Protein AF-0000000080312735 (afdb_homodimer)

Organism: NCBI:txid927083

Radius of gyration: 26.36 Å; Cα contacts (8 Å, |Δi|>4): 1259; chains: 2; bounding box: 65×80×81 Å

Nearest PDB structures (foldseek):
  8fft-assembly2_C  TM=6.339E-01  e=2.303E-09  Dolichospermum flos-aquae
  7qug-assembly1_A  TM=6.207E-01  e=2.789E-09  Fusobacterium nucleatum
  2z61-assembly1_A-2  TM=5.771E-01  e=1.776E-08  unclassified
  6f77-assembly2_C  TM=6.336E-01  e=1.660E-07  Sinorhizobium meliloti 1021
  8wkj-assembly1_A-2  TM=5.836E-01  e=1.461E-07  Legionella pneumophila

pLDDT: mean 88.86, std 16.24, range [24.64, 98.88]

Structure (mmCIF, N/CA/C/O backbone):
data_AF-0000000080312735-model_v1
#
loop_
_entity.id
_entity.type
_entity.pdbx_description
1 polymer 'Aminotransferase class I/classII large domain-containing protein'
#
loop_
_atom_site.group_PDB
_atom_site.id
_atom_site.type_symbol
_atom_site.label_atom_id
_atom_site.label_alt_id
_atom_site.label_comp_id
_atom_site.label_asym_id
_atom_site.label_entity_id
_atom_site.label_seq_id
_atom_site.pdbx_PDB_ins_code
_atom_site.Cartn_x
_atom_site.Cartn_y
_atom_site.Cartn_z
_atom_site.occupancy
_atom_site.B_iso_or_equiv
_atom_site.auth_seq_id
_atom_site.auth_comp_id
_atom_site.auth_asym_id
_atom_site.auth_atom_id
_atom_site.pdbx_PDB_model_num
ATOM 1 N N . MET A 1 1 ? -3.5 -41.438 -41.344 1 25.23 1 MET A N 1
ATOM 2 C CA . MET A 1 1 ? -4.402 -40.312 -41.281 1 25.23 1 MET A CA 1
ATOM 3 C C . MET A 1 1 ? -4.844 -40.031 -39.875 1 25.23 1 MET A C 1
ATOM 5 O O . MET A 1 1 ? -5.594 -40.781 -39.281 1 25.23 1 MET A O 1
ATOM 9 N N . LEU A 1 2 ? -4.039 -39.5 -38.969 1 28.78 2 LEU A N 1
ATOM 10 C CA . LEU A 1 2 ? -4.172 -39.406 -37.531 1 28.78 2 LEU A CA 1
ATOM 11 C C . LEU A 1 2 ? -5.43 -38.625 -37.156 1 28.78 2 LEU A C 1
ATOM 13 O O . LEU A 1 2 ? -5.691 -37.562 -37.719 1 28.78 2 LEU A O 1
ATOM 17 N N . ARG A 1 3 ? -6.566 -39.312 -36.781 1 32.31 3 ARG A N 1
ATOM 18 C CA . ARG A 1 3 ? -7.832 -38.719 -36.344 1 32.31 3 ARG A CA 1
ATOM 19 C C . ARG A 1 3 ? -7.602 -37.469 -35.5 1 32.31 3 ARG A C 1
ATOM 21 O O . ARG A 1 3 ? -6.941 -37.531 -34.469 1 32.31 3 ARG A O 1
ATOM 28 N N . SER A 1 4 ? -7.492 -36.344 -36.094 1 34.25 4 SER A N 1
ATOM 29 C CA . SER A 1 4 ? -7.613 -35.062 -35.375 1 34.25 4 SER A CA 1
ATOM 30 C C . SER A 1 4 ? -8.75 -35.125 -34.375 1 34.25 4 SER A C 1
ATOM 32 O O . SER A 1 4 ? -9.914 -35.25 -34.75 1 34.25 4 SER A O 1
ATOM 34 N N . ALA A 1 5 ? -8.68 -35.875 -33.344 1 37.25 5 ALA A N 1
ATOM 35 C CA . ALA A 1 5 ? -9.688 -36.031 -32.312 1 37.25 5 ALA A CA 1
ATOM 36 C C . ALA A 1 5 ? -10.422 -34.719 -32.062 1 37.25 5 ALA A C 1
ATOM 38 O O . ALA A 1 5 ? -9.797 -33.688 -31.875 1 37.25 5 ALA A O 1
ATOM 39 N N . PHE A 1 6 ? -11.617 -34.469 -32.531 1 38.34 6 PHE A N 1
ATOM 40 C CA . PHE A 1 6 ? -12.602 -33.406 -32.344 1 38.34 6 PHE A CA 1
ATOM 41 C C . PHE A 1 6 ? -12.648 -32.969 -30.891 1 38.34 6 PHE A C 1
ATOM 43 O O . PHE A 1 6 ? -13.086 -33.719 -30.016 1 38.34 6 PHE A O 1
ATOM 50 N N . ARG A 1 7 ? -11.656 -32.188 -30.422 1 50.16 7 ARG A N 1
ATOM 51 C CA . ARG A 1 7 ? -11.836 -31.594 -29.094 1 50.16 7 ARG A CA 1
ATOM 52 C C . ARG A 1 7 ? -13.188 -30.906 -28.984 1 50.16 7 ARG A C 1
ATOM 54 O O . ARG A 1 7 ? -13.672 -30.312 -29.953 1 50.16 7 ARG A O 1
ATOM 61 N N . PRO A 1 8 ? -14.086 -31.312 -28.156 1 51.25 8 PRO A N 1
ATOM 62 C CA . PRO A 1 8 ? -15.406 -30.703 -28.016 1 51.25 8 PRO A CA 1
ATOM 63 C C . PRO A 1 8 ? -15.375 -29.172 -28.109 1 51.25 8 PRO A C 1
ATOM 65 O O . PRO A 1 8 ? -14.367 -28.562 -27.781 1 51.25 8 PRO A O 1
ATOM 68 N N . THR A 1 9 ? -16.188 -28.531 -29.047 1 58.59 9 THR A N 1
ATOM 69 C CA . THR A 1 9 ? -16.422 -27.109 -29.234 1 58.59 9 THR A CA 1
ATOM 70 C C . THR A 1 9 ? -16.875 -26.453 -27.922 1 58.59 9 THR A C 1
ATOM 72 O O . THR A 1 9 ? -18.078 -26.266 -27.703 1 58.59 9 THR A O 1
ATOM 75 N N . ALA A 1 10 ? -16.172 -26.75 -26.812 1 67.75 10 ALA A N 1
ATOM 76 C CA . ALA A 1 10 ? -16.516 -26.125 -25.531 1 67.75 10 ALA A CA 1
ATOM 77 C C . ALA A 1 10 ? -16.453 -24.609 -25.625 1 67.75 10 ALA A C 1
ATOM 79 O O . ALA A 1 10 ? -15.711 -24.062 -26.453 1 67.75 10 ALA A O 1
ATOM 80 N N . ASP A 1 11 ? -17.391 -23.922 -25.094 1 79.88 11 ASP A N 1
ATOM 81 C CA . ASP A 1 11 ? -17.422 -22.484 -24.922 1 79.88 11 ASP A CA 1
ATOM 82 C C . ASP A 1 11 ? -16.203 -21.984 -24.141 1 79.88 11 ASP A C 1
ATOM 84 O O . ASP A 1 11 ? -16.078 -22.25 -22.953 1 79.88 11 ASP A O 1
ATOM 88 N N . LEU A 1 12 ? -15.281 -21.406 -24.906 1 87.31 12 LEU A N 1
ATOM 89 C CA . LEU A 1 12 ? -14.031 -20.953 -24.312 1 87.31 12 LEU A CA 1
ATOM 90 C C . LEU A 1 12 ? -14.148 -19.516 -23.812 1 87.31 12 LEU A C 1
ATOM 92 O O . LEU A 1 12 ? -13.164 -18.938 -23.344 1 87.31 12 LEU A O 1
ATOM 96 N N . SER A 1 13 ? -15.336 -18.922 -23.859 1 82 13 SER A N 1
ATOM 97 C CA . SER A 1 13 ? -15.516 -17.484 -23.625 1 82 13 SER A CA 1
ATOM 98 C C . SER A 1 13 ? -15.219 -17.109 -22.188 1 82 13 SER A C 1
ATOM 100 O O . SER A 1 13 ? -14.977 -15.945 -21.875 1 82 13 SER A O 1
ATOM 102 N N . ARG A 1 14 ? -15.141 -18.125 -21.359 1 86.31 14 ARG A N 1
ATOM 103 C CA . ARG A 1 14 ? -14.945 -17.844 -19.938 1 86.31 14 ARG A CA 1
ATOM 104 C C . ARG A 1 14 ? -13.492 -18.062 -19.531 1 86.31 14 ARG A C 1
ATOM 106 O O . ARG A 1 14 ? -13.117 -17.844 -18.391 1 86.31 14 ARG A O 1
ATOM 113 N N . ALA A 1 15 ? -12.758 -18.5 -20.484 1 87.75 15 ALA A N 1
ATOM 114 C CA . ALA A 1 15 ? -11.328 -18.656 -20.219 1 87.75 15 ALA A CA 1
ATOM 115 C C . ALA A 1 15 ? -10.609 -17.312 -20.281 1 87.75 15 ALA A C 1
ATOM 117 O O . ALA A 1 15 ? -11.023 -16.422 -21.031 1 87.75 15 ALA A O 1
ATOM 118 N N . GLY A 1 16 ? -9.578 -17.188 -19.438 1 86.94 16 GLY A N 1
ATOM 119 C CA . GLY A 1 16 ? -8.859 -15.914 -19.438 1 86.94 16 GLY A CA 1
ATOM 120 C C . GLY A 1 16 ? -7.352 -16.094 -19.375 1 86.94 16 GLY A C 1
ATOM 121 O O . GLY A 1 16 ? -6.855 -17.141 -18.969 1 86.94 16 GLY A O 1
ATOM 122 N N . ARG A 1 17 ? -6.676 -15.078 -19.734 1 81.62 17 ARG A N 1
ATOM 123 C CA . ARG A 1 17 ? -5.219 -15.023 -19.672 1 81.62 17 ARG A CA 1
ATOM 124 C C . ARG A 1 17 ? -4.742 -14.797 -18.234 1 81.62 17 ARG A C 1
ATOM 126 O O . ARG A 1 17 ? -3.697 -15.32 -17.844 1 81.62 17 ARG A O 1
ATOM 133 N N . GLY A 1 18 ? -5.551 -14.102 -17.578 1 81.75 18 GLY A N 1
ATOM 134 C CA . GLY A 1 18 ? -5.137 -13.625 -16.266 1 81.75 18 GLY A CA 1
ATOM 135 C C . GLY A 1 18 ? -5.207 -14.703 -15.195 1 81.75 18 GLY A C 1
ATOM 136 O O . GLY A 1 18 ? -5.008 -15.883 -15.477 1 81.75 18 GLY A O 1
ATOM 137 N N . THR A 1 19 ? -5.113 -14.25 -13.984 1 84 19 THR A N 1
ATOM 138 C CA . THR A 1 19 ? -5.094 -15.109 -12.805 1 84 19 THR A CA 1
ATOM 139 C C . THR A 1 19 ? -6.199 -14.719 -11.828 1 84 19 THR A C 1
ATOM 141 O O . THR A 1 19 ? -5.984 -14.695 -10.617 1 84 19 THR A O 1
ATOM 144 N N . GLY A 1 20 ? -7.285 -14.43 -12.414 1 88.31 20 GLY A N 1
ATOM 145 C CA . GLY A 1 20 ? -8.406 -14.055 -11.562 1 88.31 20 GLY A CA 1
ATOM 146 C C . GLY A 1 20 ? -8.797 -15.141 -10.586 1 88.31 20 GLY A C 1
ATOM 147 O O . GLY A 1 20 ? -8.758 -16.328 -10.914 1 88.31 20 GLY A O 1
ATOM 148 N N . PRO A 1 21 ? -9.219 -14.781 -9.461 1 92.94 21 PRO A N 1
ATOM 149 C CA . PRO A 1 21 ? -9.562 -15.766 -8.43 1 92.94 21 PRO A CA 1
ATOM 150 C C . PRO A 1 21 ? -10.938 -16.406 -8.664 1 92.94 21 PRO A C 1
ATOM 152 O O . PRO A 1 21 ? -11.742 -15.867 -9.43 1 92.94 21 PRO A O 1
ATOM 155 N N . ILE A 1 22 ? -11.094 -17.547 -8.062 1 94.62 22 ILE A N 1
ATOM 156 C CA . ILE A 1 22 ? -12.43 -18.141 -7.949 1 94.62 22 ILE A CA 1
ATOM 157 C C . ILE A 1 22 ? -13.234 -17.375 -6.898 1 94.62 22 ILE A C 1
ATOM 159 O O . ILE A 1 22 ? -12.789 -17.219 -5.762 1 94.62 22 ILE A O 1
ATOM 163 N N . VAL A 1 23 ? -14.352 -16.953 -7.25 1 92.56 23 VAL A N 1
ATOM 164 C CA . VAL A 1 23 ? -15.219 -16.266 -6.301 1 92.56 23 VAL A CA 1
ATOM 165 C C . VAL A 1 23 ? -16.141 -17.281 -5.617 1 92.56 23 VAL A C 1
ATOM 167 O O . VAL A 1 23 ? -17.078 -17.781 -6.23 1 92.56 23 VAL A O 1
ATOM 170 N N . ASP A 1 24 ? -15.891 -17.562 -4.402 1 94.56 24 ASP A N 1
ATOM 171 C CA . ASP A 1 24 ? -16.672 -18.5 -3.609 1 94.56 24 ASP A CA 1
ATOM 172 C C . ASP A 1 24 ? -17.75 -17.781 -2.809 1 94.56 24 ASP A C 1
ATOM 174 O O . ASP A 1 24 ? -17.469 -16.797 -2.105 1 94.56 24 ASP A O 1
ATOM 178 N N . ARG A 1 25 ? -18.938 -18.281 -2.816 1 91.81 25 ARG A N 1
ATOM 179 C CA . ARG A 1 25 ? -20.062 -17.641 -2.18 1 91.81 25 ARG A CA 1
ATOM 180 C C . ARG A 1 25 ? -19.906 -17.594 -0.666 1 91.81 25 ARG A C 1
ATOM 182 O O . ARG A 1 25 ? -20.344 -16.641 -0.014 1 91.81 25 ARG A O 1
ATOM 189 N N . ARG A 1 26 ? -19.391 -18.625 -0.058 1 94.75 26 ARG A N 1
ATOM 190 C CA . ARG A 1 26 ? -19.203 -18.672 1.388 1 94.75 26 ARG A CA 1
ATOM 191 C C . ARG A 1 26 ? -18.234 -17.578 1.845 1 94.75 26 ARG A C 1
ATOM 193 O O . ARG A 1 26 ? -18.453 -16.922 2.857 1 94.75 26 ARG A O 1
ATOM 200 N N . ILE A 1 27 ? -17.141 -17.375 1.084 1 95.56 27 ILE A N 1
ATOM 201 C CA . ILE A 1 27 ? -16.156 -16.344 1.387 1 95.56 27 ILE A CA 1
ATOM 202 C C . ILE A 1 27 ? -16.766 -14.953 1.172 1 95.56 27 ILE A C 1
ATOM 204 O O . ILE A 1 27 ? -16.609 -14.062 2.008 1 95.56 27 ILE A O 1
ATOM 208 N N . ALA A 1 28 ? -17.469 -14.812 0.053 1 91.62 28 ALA A N 1
ATOM 209 C CA . ALA A 1 28 ? -18.109 -13.539 -0.235 1 91.62 28 ALA A CA 1
ATOM 210 C C . ALA A 1 28 ? -19.078 -13.141 0.884 1 91.62 28 ALA A C 1
ATOM 212 O O . ALA A 1 28 ? -19.125 -11.977 1.281 1 91.62 28 ALA A O 1
ATOM 213 N N . ARG A 1 29 ? -19.797 -14.109 1.353 1 92.56 29 ARG A N 1
ATOM 214 C CA . ARG A 1 29 ? -20.75 -13.859 2.439 1 92.56 29 ARG A CA 1
ATOM 215 C C . ARG A 1 29 ? -20.016 -13.469 3.719 1 92.56 29 ARG A C 1
ATOM 217 O O . ARG A 1 29 ? -20.5 -12.633 4.488 1 92.56 29 ARG A O 1
ATOM 224 N N . ALA A 1 30 ? -18.938 -14.109 3.938 1 95 30 ALA A N 1
ATOM 225 C CA . ALA A 1 30 ? -18.141 -13.789 5.121 1 95 30 ALA A CA 1
ATOM 226 C C . ALA A 1 30 ? -17.625 -12.352 5.07 1 95 30 ALA A C 1
ATOM 228 O O . ALA A 1 30 ? -17.672 -11.641 6.074 1 95 30 ALA A O 1
ATOM 229 N N . VAL A 1 31 ? -17.172 -11.898 3.934 1 93.38 31 VAL A N 1
ATOM 230 C CA . VAL A 1 31 ? -16.688 -10.531 3.768 1 93.38 31 VAL A CA 1
ATOM 231 C C . VAL A 1 31 ? -17.844 -9.555 3.941 1 93.38 31 VAL A C 1
ATOM 233 O O . VAL A 1 31 ? -17.719 -8.547 4.645 1 93.38 31 VAL A O 1
ATOM 236 N N . ASP A 1 32 ? -18.938 -9.898 3.391 1 90.12 32 ASP A N 1
ATOM 237 C CA . ASP A 1 32 ? -20.109 -9.039 3.414 1 90.12 32 ASP A CA 1
ATOM 238 C C . ASP A 1 32 ? -20.641 -8.875 4.836 1 90.12 32 ASP A C 1
ATOM 240 O O . ASP A 1 32 ? -21.328 -7.891 5.145 1 90.12 32 ASP A O 1
ATOM 244 N N . SER A 1 33 ? -20.375 -9.797 5.609 1 91.06 33 SER A N 1
ATOM 245 C CA . SER A 1 33 ? -20.906 -9.789 6.965 1 91.06 33 SER A CA 1
ATOM 246 C C . SER A 1 33 ? -20.109 -8.844 7.867 1 91.06 33 SER A C 1
ATOM 248 O O . SER A 1 33 ? -20.562 -8.508 8.961 1 91.06 33 SER A O 1
ATOM 250 N N . ILE A 1 34 ? -19.016 -8.375 7.406 1 92.06 34 ILE A N 1
ATOM 251 C CA . ILE A 1 34 ? -18.234 -7.43 8.188 1 92.06 34 ILE A CA 1
ATOM 252 C C . ILE A 1 34 ? -18.828 -6.031 8.07 1 92.06 34 ILE A C 1
ATOM 254 O O . ILE A 1 34 ? -18.844 -5.449 6.984 1 92.06 34 ILE A O 1
ATOM 258 N N . SER A 1 35 ? -19.297 -5.492 9.172 1 89.12 35 SER A N 1
ATOM 259 C CA . SER A 1 35 ? -19.781 -4.117 9.125 1 89.12 35 SER A CA 1
ATOM 260 C C . SER A 1 35 ? -18.641 -3.119 9.117 1 89.12 35 SER A C 1
ATOM 262 O O . SER A 1 35 ? -17.562 -3.398 9.648 1 89.12 35 SER A O 1
ATOM 264 N N . MET A 1 36 ? -18.938 -2.002 8.562 1 87.81 36 MET A N 1
ATOM 265 C CA . MET A 1 36 ? -17.938 -0.945 8.547 1 87.81 36 MET A CA 1
ATOM 266 C C . MET A 1 36 ? -17.578 -0.514 9.969 1 87.81 36 MET A C 1
ATOM 268 O O . MET A 1 36 ? -16.406 -0.261 10.273 1 87.81 36 MET A O 1
ATOM 272 N N . LYS A 1 37 ? -18.547 -0.51 10.727 1 84.19 37 LYS A N 1
ATOM 273 C CA . LYS A 1 37 ? -18.312 -0.153 12.125 1 84.19 37 LYS A CA 1
ATOM 274 C C . LYS A 1 37 ? -17.328 -1.107 12.789 1 84.19 37 LYS A C 1
ATOM 276 O O . LYS A 1 37 ? -16.359 -0.671 13.422 1 84.19 37 LYS A O 1
ATOM 281 N N . ARG A 1 38 ? -17.594 -2.326 12.602 1 87.5 38 ARG A N 1
ATOM 282 C CA . ARG A 1 38 ? -16.703 -3.334 13.172 1 87.5 38 ARG A CA 1
ATOM 283 C C . ARG A 1 38 ? -15.312 -3.242 12.562 1 87.5 38 ARG A C 1
ATOM 285 O O . ARG A 1 38 ? -14.305 -3.391 13.266 1 87.5 38 ARG A O 1
ATOM 292 N N . LEU A 1 39 ? -15.328 -3.006 11.328 1 88.88 39 LEU A N 1
ATOM 293 C CA . LEU A 1 39 ? -14.062 -2.879 10.617 1 88.88 39 LEU A CA 1
ATOM 294 C C . LEU A 1 39 ? -13.219 -1.751 11.195 1 88.88 39 LEU A C 1
ATOM 296 O O . LEU A 1 39 ? -12.039 -1.944 11.492 1 88.88 39 LEU A O 1
ATOM 300 N N . LEU A 1 40 ? -13.781 -0.64 11.438 1 85.12 40 LEU A N 1
ATOM 301 C CA . LEU A 1 40 ? -13.07 0.527 11.938 1 85.12 40 LEU A CA 1
ATOM 302 C C . LEU A 1 40 ? -12.641 0.321 13.391 1 85.12 40 LEU A C 1
ATOM 304 O O . LEU A 1 40 ? -11.531 0.695 13.773 1 85.12 40 LEU A O 1
ATOM 308 N N . GLU A 1 41 ? -13.445 -0.339 14.141 1 86 41 GLU A N 1
ATOM 309 C CA . GLU A 1 41 ? -13.148 -0.598 15.547 1 86 41 GLU A CA 1
ATOM 310 C C . GLU A 1 41 ? -12 -1.593 15.695 1 86 41 GLU A C 1
ATOM 312 O O . GLU A 1 41 ? -11.133 -1.422 16.547 1 86 41 GLU A O 1
ATOM 317 N N . GLN A 1 42 ? -12.016 -2.545 14.844 1 85.69 42 GLN A N 1
ATOM 318 C CA . GLN A 1 42 ? -11.055 -3.635 14.992 1 85.69 42 GLN A CA 1
ATOM 319 C C . GLN A 1 42 ? -9.75 -3.318 14.273 1 85.69 42 GLN A C 1
ATOM 321 O O . GLN A 1 42 ? -8.727 -3.967 14.508 1 85.69 42 GLN A O 1
ATOM 326 N N . ALA A 1 43 ? -9.82 -2.316 13.492 1 83.12 43 ALA A N 1
ATOM 327 C CA . ALA A 1 43 ? -8.609 -1.891 12.797 1 83.12 43 ALA A CA 1
ATOM 328 C C . ALA A 1 43 ? -7.816 -0.889 13.633 1 83.12 43 ALA A C 1
ATOM 330 O O . ALA A 1 43 ? -6.676 -0.562 13.305 1 83.12 43 ALA A O 1
ATOM 331 N N . ALA A 1 44 ? -8.289 -0.52 14.727 1 79.19 44 ALA A N 1
ATOM 332 C CA . ALA A 1 44 ? -7.707 0.579 15.492 1 79.19 44 ALA A CA 1
ATOM 333 C C . ALA A 1 44 ? -6.609 0.074 16.422 1 79.19 44 ALA A C 1
ATOM 335 O O . ALA A 1 44 ? -5.547 0.689 16.531 1 79.19 44 ALA A O 1
ATOM 336 N N . PRO A 1 45 ? -6.762 -1.05 17.016 1 77.75 45 PRO A N 1
ATOM 337 C CA . PRO A 1 45 ? -5.773 -1.475 18 1 77.75 45 PRO A CA 1
ATOM 338 C C . PRO A 1 45 ? -4.398 -1.733 17.391 1 77.75 45 PRO A C 1
ATOM 340 O O . PRO A 1 45 ? -4.301 -2.275 16.281 1 77.75 45 PRO A O 1
ATOM 343 N N . ARG A 1 46 ? -3.432 -1.416 18.141 1 81.69 46 ARG A N 1
ATOM 344 C CA . ARG A 1 46 ? -2.049 -1.632 17.719 1 81.69 46 ARG A CA 1
ATOM 345 C C . ARG A 1 46 ? -1.715 -3.119 17.688 1 81.69 46 ARG A C 1
ATOM 347 O O . ARG A 1 46 ? -0.807 -3.537 16.969 1 81.69 46 ARG A O 1
ATOM 354 N N . SER A 1 47 ? -2.514 -3.891 18.406 1 90.44 47 SER A N 1
ATOM 355 C CA . SER A 1 47 ? -2.256 -5.324 18.469 1 90.44 47 SER A CA 1
ATOM 356 C C . SER A 1 47 ? -2.652 -6.023 17.172 1 90.44 47 SER A C 1
ATOM 358 O O . SER A 1 47 ? -2.281 -7.176 16.938 1 90.44 47 SER A O 1
ATOM 360 N N . LEU A 1 48 ? -3.373 -5.367 16.328 1 94.81 48 LEU A N 1
ATOM 361 C CA . LEU A 1 48 ? -3.885 -5.969 15.102 1 94.81 48 LEU A CA 1
ATOM 362 C C . LEU A 1 48 ? -2.744 -6.504 14.242 1 94.81 48 LEU A C 1
ATOM 364 O O . LEU A 1 48 ? -2.846 -7.594 13.68 1 94.81 48 LEU A O 1
ATOM 368 N N . ARG A 1 49 ? -1.695 -5.75 14.188 1 96.06 49 ARG A N 1
ATOM 369 C CA . ARG A 1 49 ? -0.586 -6.145 13.328 1 96.06 49 ARG A CA 1
ATOM 370 C C . ARG A 1 49 ? -0.046 -7.516 13.727 1 96.06 49 ARG A C 1
ATOM 372 O O . ARG A 1 49 ? 0.055 -8.414 12.891 1 96.06 49 ARG A O 1
ATOM 379 N N . GLU A 1 50 ? 0.254 -7.613 14.961 1 96 50 GLU A N 1
ATOM 380 C CA . GLU A 1 50 ? 0.842 -8.867 15.438 1 96 50 GLU A CA 1
ATOM 381 C C . GLU A 1 50 ? -0.142 -10.023 15.312 1 96 50 GLU A C 1
ATOM 383 O O . GLU A 1 50 ? 0.246 -11.141 14.953 1 96 50 GLU A O 1
ATOM 388 N N . GLU A 1 51 ? -1.381 -9.789 15.633 1 97.38 51 GLU A N 1
ATOM 389 C CA . GLU A 1 51 ? -2.402 -10.82 15.477 1 97.38 51 GLU A CA 1
ATOM 390 C C . GLU A 1 51 ? -2.523 -11.266 14.023 1 97.38 51 GLU A C 1
ATOM 392 O O . GLU A 1 51 ? -2.623 -12.461 13.742 1 97.38 51 GLU A O 1
ATOM 397 N N . PHE A 1 52 ? -2.562 -10.281 13.172 1 98.38 52 PHE A N 1
ATOM 398 C CA . PHE A 1 52 ? -2.652 -10.57 11.742 1 98.38 52 PHE A CA 1
ATOM 399 C C . PHE A 1 52 ? -1.453 -11.383 11.281 1 98.38 52 PHE A C 1
ATOM 401 O O . PHE A 1 52 ? -1.615 -12.43 10.641 1 98.38 52 PHE A O 1
ATOM 408 N N . LEU A 1 53 ? -0.229 -10.953 11.602 1 98.25 53 LEU A N 1
ATOM 409 C CA . LEU A 1 53 ? 0.998 -11.586 11.125 1 98.25 53 LEU A CA 1
ATOM 410 C C . LEU A 1 53 ? 1.136 -13 11.695 1 98.25 53 LEU A C 1
ATOM 412 O O . LEU A 1 53 ? 1.514 -13.93 10.969 1 98.25 53 LEU A O 1
ATOM 416 N N . SER A 1 54 ? 0.811 -13.188 12.922 1 98.06 54 SER A N 1
ATOM 417 C CA . SER A 1 54 ? 0.908 -14.508 13.547 1 98.06 54 SER A CA 1
ATOM 418 C C . SER A 1 54 ? -0.124 -15.469 12.969 1 98.06 54 SER A C 1
ATOM 420 O O . SER A 1 54 ? 0.182 -16.641 12.711 1 98.06 54 SER A O 1
ATOM 422 N N . THR A 1 55 ? -1.334 -14.992 12.797 1 98.62 55 THR A N 1
ATOM 423 C CA . THR A 1 55 ? -2.391 -15.82 12.219 1 98.62 55 THR A CA 1
ATOM 424 C C . THR A 1 55 ? -2.041 -16.219 10.789 1 98.62 55 THR A C 1
ATOM 426 O O . THR A 1 55 ? -2.275 -17.359 10.383 1 98.62 55 THR A O 1
ATOM 429 N N . TYR A 1 56 ? -1.499 -15.281 10.047 1 98.81 56 TYR A N 1
ATOM 430 C CA . TYR A 1 56 ? -1.097 -15.57 8.672 1 98.81 56 TYR A CA 1
ATOM 431 C C . TYR A 1 56 ? -0.037 -16.672 8.633 1 98.81 56 TYR A C 1
ATOM 433 O O . TYR A 1 56 ? -0.13 -17.609 7.84 1 98.81 56 TYR A O 1
ATOM 441 N N . ALA A 1 57 ? 0.945 -16.562 9.453 1 98.38 57 ALA A N 1
ATOM 442 C CA . ALA A 1 57 ? 2.006 -17.562 9.516 1 98.38 57 ALA A CA 1
ATOM 443 C C . ALA A 1 57 ? 1.442 -18.938 9.867 1 98.38 57 ALA A C 1
ATOM 445 O O . ALA A 1 57 ? 1.812 -19.938 9.25 1 98.38 57 ALA A O 1
ATOM 446 N N . GLU A 1 58 ? 0.575 -19 10.789 1 98.25 58 GLU A N 1
ATOM 447 C CA . GLU A 1 58 ? -0.04 -20.266 11.18 1 98.25 58 GLU A CA 1
ATOM 448 C C . GLU A 1 58 ? -0.921 -20.812 10.07 1 98.25 58 GLU A C 1
ATOM 450 O O . GLU A 1 58 ? -0.969 -22.031 9.859 1 98.25 58 GLU A O 1
ATOM 455 N N . TRP A 1 59 ? -1.627 -19.906 9.453 1 98.69 59 TRP A N 1
ATOM 456 C CA . TRP A 1 59 ? -2.49 -20.266 8.328 1 98.69 59 TRP A CA 1
ATOM 457 C C . TRP A 1 59 ? -1.698 -20.984 7.242 1 98.69 59 TRP A C 1
ATOM 459 O O . TRP A 1 59 ? -2.15 -21.984 6.699 1 98.69 59 TRP A O 1
ATOM 469 N N . ILE A 1 60 ? -0.483 -20.531 6.949 1 98.62 60 ILE A N 1
ATOM 470 C CA . ILE A 1 60 ? 0.406 -21.141 5.965 1 98.62 60 ILE A CA 1
ATOM 471 C C . ILE A 1 60 ? 0.924 -22.484 6.488 1 98.62 60 ILE A C 1
ATOM 473 O O . ILE A 1 60 ? 0.877 -23.484 5.785 1 98.62 60 ILE A O 1
ATOM 477 N N . ARG A 1 61 ? 1.326 -22.516 7.699 1 97.38 61 ARG A N 1
ATOM 478 C CA . ARG A 1 61 ? 1.944 -23.703 8.289 1 97.38 61 ARG A CA 1
ATOM 479 C C . ARG A 1 61 ? 0.95 -24.859 8.375 1 97.38 61 ARG A C 1
ATOM 481 O O . ARG A 1 61 ? 1.331 -26.016 8.242 1 97.38 61 ARG A O 1
ATOM 488 N N . ALA A 1 62 ? -0.228 -24.562 8.539 1 97.75 62 ALA A N 1
ATOM 489 C CA . ALA A 1 62 ? -1.26 -25.562 8.781 1 97.75 62 ALA A CA 1
ATOM 490 C C . ALA A 1 62 ? -1.755 -26.172 7.473 1 97.75 62 ALA A C 1
ATOM 492 O O . ALA A 1 62 ? -2.512 -27.141 7.48 1 97.75 62 ALA A O 1
ATOM 493 N N . CYS A 1 63 ? -1.338 -25.625 6.426 1 98 63 CYS A N 1
ATOM 494 C CA . CYS A 1 63 ? -1.835 -26.078 5.137 1 98 63 CYS A CA 1
ATOM 495 C C . CYS A 1 63 ? -1.389 -27.516 4.863 1 98 63 CYS A C 1
ATOM 497 O O . CYS A 1 63 ? -0.193 -27.812 4.879 1 98 63 CYS A O 1
ATOM 499 N N . ARG A 1 64 ? -2.275 -28.375 4.535 1 97.5 64 ARG A N 1
ATOM 500 C CA . ARG A 1 64 ? -1.977 -29.766 4.242 1 97.5 64 ARG A CA 1
ATOM 501 C C . ARG A 1 64 ? -1.916 -30.016 2.74 1 97.5 64 ARG A C 1
ATOM 503 O O . ARG A 1 64 ? -1.174 -30.891 2.277 1 97.5 64 ARG A O 1
ATOM 510 N N . ALA A 1 65 ? -2.686 -29.266 2.045 1 96.75 65 ALA A N 1
ATOM 511 C CA . ALA A 1 65 ? -2.721 -29.422 0.594 1 96.75 65 ALA A CA 1
ATOM 512 C C . ALA A 1 65 ? -1.37 -29.078 -0.027 1 96.75 65 ALA A C 1
ATOM 514 O O . ALA A 1 65 ? -0.959 -29.688 -1.017 1 96.75 65 ALA A O 1
ATOM 515 N N . THR A 1 66 ? -0.758 -28.078 0.548 1 96.62 66 THR A N 1
ATOM 516 C CA . THR A 1 66 ? 0.563 -27.609 0.131 1 96.62 66 THR A CA 1
ATOM 517 C C . THR A 1 66 ? 1.437 -27.312 1.344 1 96.62 66 THR A C 1
ATOM 519 O O . THR A 1 66 ? 1.591 -26.141 1.725 1 96.62 66 THR A O 1
ATOM 522 N N . PRO A 1 67 ? 2.029 -28.344 1.876 1 97 67 PRO A N 1
ATOM 523 C CA . PRO A 1 67 ? 2.848 -28.109 3.068 1 97 67 PRO A CA 1
ATOM 524 C C . PRO A 1 67 ? 4.031 -27.188 2.801 1 97 67 PRO A C 1
ATOM 526 O O . PRO A 1 67 ? 4.664 -27.281 1.746 1 97 67 PRO A O 1
ATOM 529 N N . VAL A 1 68 ? 4.262 -26.312 3.711 1 97 68 VAL A N 1
ATOM 530 C CA . VAL A 1 68 ? 5.359 -25.359 3.635 1 97 68 VAL A CA 1
ATOM 531 C C . VAL A 1 68 ? 6.297 -25.547 4.828 1 97 68 VAL A C 1
ATOM 533 O O . VAL A 1 68 ? 5.84 -25.688 5.965 1 97 68 VAL A O 1
ATOM 536 N N . THR A 1 69 ? 7.594 -25.594 4.559 1 96.62 69 THR A N 1
ATOM 537 C CA . THR A 1 69 ? 8.609 -25.656 5.605 1 96.62 69 THR A CA 1
ATOM 538 C C . THR A 1 69 ? 9.609 -24.516 5.457 1 96.62 69 THR A C 1
ATOM 540 O O . THR A 1 69 ? 9.625 -23.828 4.43 1 96.62 69 THR A O 1
ATOM 543 N N . GLY A 1 70 ? 10.32 -24.188 6.5 1 97.31 70 GLY A N 1
ATOM 544 C CA . GLY A 1 70 ? 11.438 -23.266 6.426 1 97.31 70 GLY A CA 1
ATOM 545 C C . GLY A 1 70 ? 11.062 -21.844 6.793 1 97.31 70 GLY A C 1
ATOM 546 O O . GLY A 1 70 ? 11.914 -20.953 6.836 1 97.31 70 GLY A O 1
ATOM 547 N N . LEU A 1 71 ? 9.828 -21.594 7.129 1 96.94 71 LEU A N 1
ATOM 548 C CA . LEU A 1 71 ? 9.398 -20.234 7.434 1 96.94 71 LEU A CA 1
ATOM 549 C C . LEU A 1 71 ? 10.031 -19.734 8.727 1 96.94 71 LEU A C 1
ATOM 551 O O . LEU A 1 71 ? 10.109 -18.531 8.961 1 96.94 71 LEU A O 1
ATOM 555 N N . ASP A 1 72 ? 10.508 -20.609 9.57 1 95.44 72 ASP A N 1
ATOM 556 C CA . ASP A 1 72 ? 11.148 -20.25 10.836 1 95.44 72 ASP A CA 1
ATOM 557 C C . ASP A 1 72 ? 12.492 -19.562 10.594 1 95.44 72 ASP A C 1
ATOM 559 O O . ASP A 1 72 ? 13.047 -18.938 11.492 1 95.44 72 ASP A O 1
ATOM 563 N N . ALA A 1 73 ? 13.016 -19.672 9.438 1 96.81 73 ALA A N 1
ATOM 564 C CA . ALA A 1 73 ? 14.297 -19.062 9.094 1 96.81 73 ALA A CA 1
ATOM 565 C C . ALA A 1 73 ? 14.156 -17.547 8.953 1 96.81 73 ALA A C 1
ATOM 567 O O . ALA A 1 73 ? 15.156 -16.828 8.922 1 96.81 73 ALA A O 1
ATOM 568 N N . PHE A 1 74 ? 12.961 -17.109 8.891 1 98 74 PHE A N 1
ATOM 569 C CA . PHE A 1 74 ? 12.719 -15.688 8.688 1 98 74 PHE A CA 1
ATOM 570 C C . PHE A 1 74 ? 12.422 -14.984 10.008 1 98 74 PHE A C 1
ATOM 572 O O . PHE A 1 74 ? 11.438 -15.305 10.68 1 98 74 PHE A O 1
ATOM 579 N N . SER A 1 75 ? 13.188 -14.031 10.328 1 95.62 75 SER A N 1
ATOM 580 C CA . SER A 1 75 ? 13.125 -13.398 11.641 1 95.62 75 SER A CA 1
ATOM 581 C C . SER A 1 75 ? 12.125 -12.242 11.648 1 95.62 75 SER A C 1
ATOM 583 O O . SER A 1 75 ? 11.672 -11.812 12.711 1 95.62 75 SER A O 1
ATOM 585 N N . ALA A 1 76 ? 11.82 -11.727 10.484 1 97.56 76 ALA A N 1
ATOM 586 C CA . ALA A 1 76 ? 10.945 -10.555 10.43 1 97.56 76 ALA A CA 1
ATOM 587 C C . ALA A 1 76 ? 9.742 -10.82 9.531 1 97.56 76 ALA A C 1
ATOM 589 O O . ALA A 1 76 ? 9.836 -11.57 8.555 1 97.56 76 ALA A O 1
ATOM 590 N N . ARG A 1 77 ? 8.617 -10.234 9.914 1 97.75 77 ARG A N 1
ATOM 591 C CA . ARG A 1 77 ? 7.383 -10.289 9.133 1 97.75 77 ARG A CA 1
ATOM 592 C C . ARG A 1 77 ? 6.746 -8.906 9.023 1 97.75 77 ARG A C 1
ATOM 594 O O . ARG A 1 77 ? 6.758 -8.133 9.977 1 97.75 77 ARG A O 1
ATOM 601 N N . TYR A 1 78 ? 6.168 -8.625 7.852 1 98.12 78 TYR A N 1
ATOM 602 C CA . TYR A 1 78 ? 5.543 -7.328 7.613 1 98.12 78 TYR A CA 1
ATOM 603 C C . TYR A 1 78 ? 4.246 -7.484 6.828 1 98.12 78 TYR A C 1
ATOM 605 O O . TYR A 1 78 ? 4.109 -8.414 6.023 1 98.12 78 TYR A O 1
ATOM 613 N N . PHE A 1 79 ? 3.305 -6.637 7.105 1 98.25 79 PHE A N 1
ATOM 614 C CA . PHE A 1 79 ? 2.168 -6.48 6.203 1 98.25 79 PHE A CA 1
ATOM 615 C C . PHE A 1 79 ? 2.6 -5.832 4.895 1 98.25 79 PHE A C 1
ATOM 617 O O . PHE A 1 79 ? 3.393 -4.887 4.895 1 98.25 79 PHE A O 1
ATOM 624 N N . VAL A 1 80 ? 2.092 -6.367 3.797 1 97.94 80 VAL A N 1
ATOM 625 C CA . VAL A 1 80 ? 2.34 -5.738 2.504 1 97.94 80 VAL A CA 1
ATOM 626 C C . VAL A 1 80 ? 1.039 -5.664 1.707 1 97.94 80 VAL A C 1
ATOM 628 O O . VAL A 1 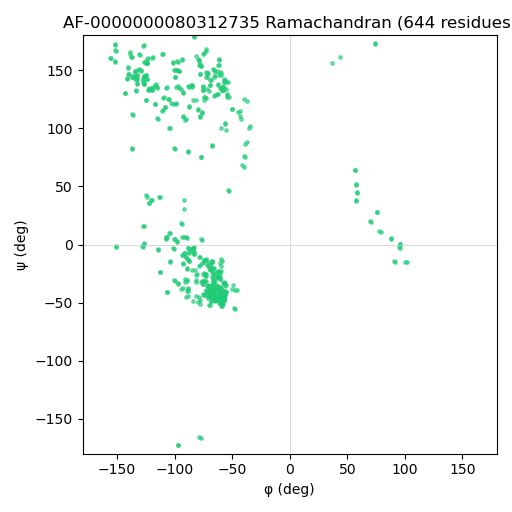80 ? 0.156 -6.508 1.87 1 97.94 80 VAL A O 1
ATOM 631 N N . ASN A 1 81 ? 0.918 -4.68 0.907 1 96.56 81 ASN A N 1
ATOM 632 C CA . ASN A 1 81 ? -0.231 -4.523 0.022 1 96.56 81 ASN A CA 1
ATOM 633 C C . ASN A 1 81 ? -0.139 -5.453 -1.186 1 96.56 81 ASN A C 1
ATOM 635 O O . ASN A 1 81 ? 0.096 -4.996 -2.307 1 96.56 81 ASN A O 1
ATOM 639 N N . GLY A 1 82 ? -0.397 -6.715 -0.958 1 95.69 82 GLY A N 1
ATOM 640 C CA . GLY A 1 82 ? -0.182 -7.719 -1.988 1 95.69 82 GLY A CA 1
ATOM 641 C C . GLY A 1 82 ? 1.283 -8.039 -2.217 1 95.69 82 GLY A C 1
ATOM 642 O O . GLY A 1 82 ? 2.162 -7.355 -1.68 1 95.69 82 GLY A O 1
ATOM 643 N N . VAL A 1 83 ? 1.532 -9.016 -3.002 1 97.06 83 VAL A N 1
ATOM 644 C CA . VAL A 1 83 ? 2.91 -9.406 -3.281 1 97.06 83 VAL A CA 1
ATOM 645 C C . VAL A 1 83 ? 3.6 -8.328 -4.109 1 97.06 83 VAL A C 1
ATOM 647 O O . VAL A 1 83 ? 4.828 -8.211 -4.09 1 97.06 83 VAL A O 1
ATOM 650 N N . THR A 1 84 ? 2.854 -7.535 -4.754 1 94.19 84 THR A N 1
ATOM 651 C CA . THR A 1 84 ? 3.41 -6.449 -5.555 1 94.19 84 THR A CA 1
ATOM 652 C C . THR A 1 84 ? 4.277 -5.535 -4.695 1 94.19 84 THR A C 1
ATOM 654 O O . THR A 1 84 ? 5.367 -5.137 -5.109 1 94.19 84 THR A O 1
ATOM 657 N N . GLN A 1 85 ? 3.791 -5.203 -3.506 1 95.56 85 GLN A N 1
ATOM 658 C CA . GLN A 1 85 ? 4.598 -4.344 -2.645 1 95.56 85 GLN A CA 1
ATOM 659 C C . GLN A 1 85 ? 5.867 -5.059 -2.191 1 95.56 85 GLN A C 1
ATOM 661 O O . GLN A 1 85 ? 6.895 -4.418 -1.961 1 95.56 85 GLN A O 1
ATOM 666 N N . ALA A 1 86 ? 5.805 -6.359 -2.031 1 97.5 86 ALA A N 1
ATOM 667 C CA . ALA A 1 86 ? 7.012 -7.113 -1.703 1 97.5 86 ALA A CA 1
ATOM 668 C C . ALA A 1 86 ? 8.055 -6.992 -2.811 1 97.5 86 ALA A C 1
ATOM 670 O O . ALA A 1 86 ? 9.25 -6.883 -2.535 1 97.5 86 ALA A O 1
ATOM 671 N N . TYR A 1 87 ? 7.582 -7 -4.062 1 96.5 87 TYR A N 1
ATOM 672 C CA . TYR A 1 87 ? 8.477 -6.742 -5.188 1 96.5 87 TYR A CA 1
ATOM 673 C C . TYR A 1 87 ? 9.156 -5.387 -5.043 1 96.5 87 TYR A C 1
ATOM 675 O O . TYR A 1 87 ? 10.383 -5.289 -5.156 1 96.5 87 TYR A O 1
ATOM 683 N N . ASP A 1 88 ? 8.367 -4.41 -4.746 1 93.69 88 ASP A N 1
ATOM 684 C CA . ASP A 1 88 ? 8.898 -3.057 -4.621 1 93.69 88 ASP A CA 1
ATOM 685 C C . ASP A 1 88 ? 9.969 -2.984 -3.535 1 93.69 88 ASP A C 1
ATOM 687 O O . ASP A 1 88 ? 11 -2.336 -3.719 1 93.69 88 ASP A O 1
ATOM 691 N N . ILE A 1 89 ? 9.695 -3.588 -2.441 1 95.25 89 ILE A N 1
ATOM 692 C CA . ILE A 1 89 ? 10.625 -3.611 -1.318 1 95.25 89 ILE A CA 1
ATOM 693 C C . ILE A 1 89 ? 11.914 -4.316 -1.731 1 95.25 89 ILE A C 1
ATOM 695 O O . ILE A 1 89 ? 13.008 -3.826 -1.46 1 95.25 89 ILE A O 1
ATOM 699 N N . PHE A 1 90 ? 11.797 -5.426 -2.414 1 97.38 90 PHE A N 1
ATOM 700 C CA . PHE A 1 90 ? 12.961 -6.184 -2.861 1 97.38 90 PHE A CA 1
ATOM 701 C C . PHE A 1 90 ? 13.773 -5.383 -3.867 1 97.38 90 PHE A C 1
ATOM 703 O O . PHE A 1 90 ? 15.008 -5.383 -3.818 1 97.38 90 PHE A O 1
ATOM 710 N N . PHE A 1 91 ? 13.094 -4.738 -4.762 1 94.38 91 PHE A N 1
ATOM 711 C CA . PHE A 1 91 ? 13.766 -3.881 -5.73 1 94.38 91 PHE A CA 1
ATOM 712 C C . PHE A 1 91 ? 14.547 -2.781 -5.027 1 94.38 91 PHE A C 1
ATOM 714 O O . PHE A 1 91 ? 15.68 -2.479 -5.41 1 94.38 91 PHE A O 1
ATOM 721 N N . TYR A 1 92 ? 13.93 -2.23 -4.055 1 90.94 92 TYR A N 1
ATOM 722 C CA . TYR A 1 92 ? 14.57 -1.152 -3.312 1 90.94 92 TYR A CA 1
ATOM 723 C C . TYR A 1 92 ? 15.797 -1.662 -2.561 1 90.94 92 TYR A C 1
ATOM 725 O O . TYR A 1 92 ? 16.859 -1.055 -2.623 1 90.94 92 TYR A O 1
ATOM 733 N N . GLU A 1 93 ? 15.672 -2.783 -1.869 1 92.81 93 GLU A N 1
ATOM 734 C CA . GLU A 1 93 ? 16.734 -3.348 -1.054 1 92.81 93 GLU A CA 1
ATOM 735 C C . GLU A 1 93 ? 17.938 -3.744 -1.913 1 92.81 93 GLU A C 1
ATOM 737 O O . GLU A 1 93 ? 19.078 -3.734 -1.442 1 92.81 93 GLU A O 1
ATOM 742 N N . HIS A 1 94 ? 17.672 -4.066 -3.148 1 94.56 94 HIS A N 1
ATOM 743 C CA . HIS A 1 94 ? 18.734 -4.551 -4.027 1 94.56 94 HIS A CA 1
ATOM 744 C C . HIS A 1 94 ? 18.859 -3.674 -5.266 1 94.56 94 HIS A C 1
ATOM 746 O O . HIS A 1 94 ? 19.141 -4.172 -6.359 1 94.56 94 HIS A O 1
ATOM 752 N N . LYS A 1 95 ? 18.656 -2.488 -5.09 1 88.19 95 LYS A N 1
ATOM 753 C CA . LYS A 1 95 ? 18.562 -1.507 -6.168 1 88.19 95 LYS A CA 1
ATOM 754 C C . LYS A 1 95 ? 19.859 -1.457 -6.969 1 88.19 95 LYS A C 1
ATOM 756 O O . LYS A 1 95 ? 19.859 -1.049 -8.133 1 88.19 95 LYS A O 1
ATOM 761 N N . ASP A 1 96 ? 20.984 -1.834 -6.426 1 88.81 96 ASP A N 1
ATOM 762 C CA . ASP A 1 96 ? 22.281 -1.75 -7.078 1 88.81 96 ASP A CA 1
ATOM 763 C C . ASP A 1 96 ? 22.609 -3.047 -7.816 1 88.81 96 ASP A C 1
ATOM 765 O O . ASP A 1 96 ? 23.703 -3.184 -8.383 1 88.81 96 ASP A O 1
ATOM 769 N N 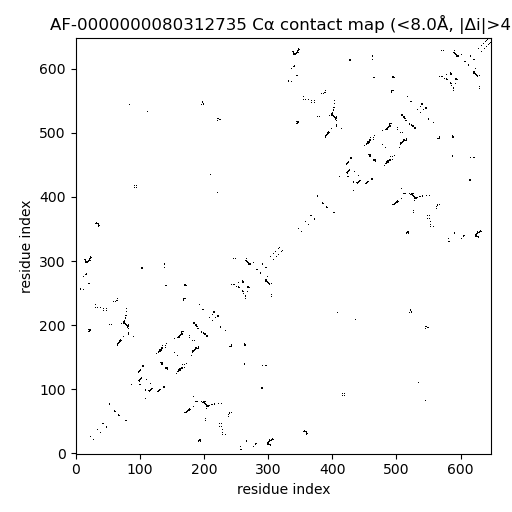. ARG A 1 97 ? 21.672 -3.943 -7.859 1 94.94 97 ARG A N 1
ATOM 770 C CA . ARG A 1 97 ? 21.922 -5.242 -8.477 1 94.94 97 ARG A CA 1
ATOM 771 C C . ARG A 1 97 ? 21.156 -5.379 -9.789 1 94.94 97 ARG A C 1
ATOM 773 O O . ARG A 1 97 ? 20.25 -4.586 -10.07 1 94.94 97 ARG A O 1
ATOM 780 N N . ARG A 1 98 ? 21.641 -6.426 -10.547 1 95.62 98 ARG A N 1
ATOM 781 C CA . ARG A 1 98 ? 20.891 -6.836 -11.734 1 95.62 98 ARG A CA 1
ATOM 782 C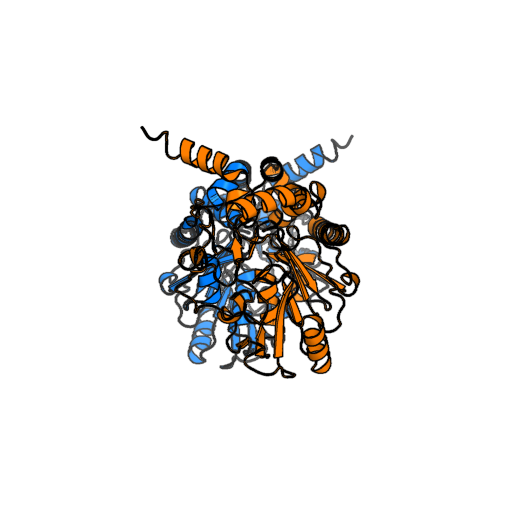 C . ARG A 1 98 ? 19.797 -7.824 -11.375 1 95.62 98 ARG A C 1
ATOM 784 O O . ARG A 1 98 ? 20.031 -8.781 -10.633 1 95.62 98 ARG A O 1
ATOM 791 N N . PHE A 1 99 ? 18.641 -7.629 -11.953 1 97.19 99 PHE A N 1
ATOM 792 C CA . PHE A 1 99 ? 17.547 -8.516 -11.602 1 97.19 99 PHE A CA 1
ATOM 793 C C . PHE A 1 99 ? 17.359 -9.602 -12.648 1 97.19 99 PHE A C 1
ATOM 795 O O . PHE A 1 99 ? 17.531 -9.352 -13.844 1 97.19 99 PHE A O 1
ATOM 802 N N . ARG A 1 100 ? 17 -10.758 -12.156 1 97.19 100 ARG A N 1
ATOM 803 C CA . ARG A 1 100 ? 16.812 -11.938 -13 1 97.19 100 ARG A CA 1
ATOM 804 C C . ARG A 1 100 ? 15.5 -12.641 -12.68 1 97.19 100 ARG A C 1
ATOM 806 O O . ARG A 1 100 ? 15.055 -12.656 -11.531 1 97.19 100 ARG A O 1
ATOM 813 N N . THR A 1 101 ? 14.906 -13.188 -13.664 1 96 101 THR A N 1
ATOM 814 C CA . THR A 1 101 ? 13.766 -14.078 -13.523 1 96 101 THR A CA 1
ATOM 815 C C . THR A 1 101 ? 13.891 -15.273 -14.477 1 96 101 THR A C 1
ATOM 817 O O . THR A 1 101 ? 14.711 -15.258 -15.391 1 96 101 THR A O 1
ATOM 820 N N . LEU A 1 102 ? 13.086 -16.234 -14.203 1 94.5 102 LEU A N 1
ATOM 821 C CA . LEU A 1 102 ? 12.914 -17.312 -15.18 1 94.5 102 LEU A CA 1
ATOM 822 C C . LEU A 1 102 ? 11.977 -16.875 -16.297 1 94.5 102 LEU A C 1
ATOM 824 O O . LEU A 1 102 ? 11.125 -16 -16.094 1 94.5 102 LEU A O 1
ATOM 828 N N . GLN A 1 103 ? 12.164 -17.5 -17.438 1 93.12 103 GLN A N 1
ATOM 829 C CA . GLN A 1 103 ? 11.156 -17.359 -18.484 1 93.12 103 GLN A CA 1
ATOM 830 C C . GLN A 1 103 ? 9.797 -17.859 -18 1 93.12 103 GLN A C 1
ATOM 832 O O . GLN A 1 103 ? 9.703 -18.906 -17.344 1 93.12 103 GLN A O 1
ATOM 837 N N . GLY A 1 104 ? 8.789 -17.031 -18.312 1 91.25 104 GLY A N 1
ATOM 838 C CA . GLY A 1 104 ? 7.445 -17.406 -17.922 1 91.25 104 GLY A CA 1
ATOM 839 C C . GLY A 1 104 ? 7.016 -16.797 -16.609 1 91.25 104 GLY A C 1
ATOM 840 O O . GLY A 1 104 ? 5.863 -16.953 -16.188 1 91.25 104 GLY A O 1
ATOM 841 N N . GLU A 1 105 ? 7.918 -16.062 -15.977 1 92.44 105 GLU A N 1
ATOM 842 C CA . GLU A 1 105 ? 7.602 -15.43 -14.703 1 92.44 105 GLU A CA 1
ATOM 843 C C . GLU A 1 105 ? 6.695 -14.219 -14.906 1 92.44 105 GLU A C 1
ATOM 845 O O . GLU A 1 105 ? 6.531 -13.734 -16.031 1 92.44 105 GLU A O 1
ATOM 850 N N . TYR A 1 106 ? 6.129 -13.828 -13.773 1 86.88 106 TYR A N 1
ATOM 851 C CA . TYR A 1 106 ? 5.297 -12.633 -13.758 1 86.88 106 TYR A CA 1
ATOM 852 C C . TYR A 1 106 ? 6.055 -11.43 -14.312 1 86.88 106 TYR A C 1
ATOM 854 O O . TYR A 1 106 ? 7.18 -11.148 -13.891 1 86.88 106 TYR A O 1
ATOM 862 N N . PRO A 1 107 ? 5.516 -10.727 -15.219 1 85.44 107 PRO A N 1
ATOM 863 C CA . PRO A 1 107 ? 6.277 -9.727 -15.969 1 85.44 107 PRO A CA 1
ATOM 864 C C . PRO A 1 107 ? 6.523 -8.445 -15.172 1 85.44 107 PRO A C 1
ATOM 866 O O . PRO A 1 107 ? 7.152 -7.512 -15.68 1 85.44 107 PRO A O 1
ATOM 869 N N . TYR A 1 108 ? 6.172 -8.367 -13.984 1 87 108 TYR A N 1
ATOM 870 C CA . TYR A 1 108 ? 6.289 -7.137 -13.203 1 87 108 TYR A CA 1
ATOM 871 C C . TYR A 1 108 ? 7.746 -6.719 -13.062 1 87 108 TYR A C 1
ATOM 873 O O . TYR A 1 108 ? 8.062 -5.523 -13.078 1 87 108 TYR A O 1
ATOM 881 N N . VAL A 1 109 ? 8.617 -7.617 -12.945 1 87.81 109 VAL A N 1
ATOM 882 C CA . VAL A 1 109 ? 10.039 -7.309 -12.773 1 87.81 109 VAL A CA 1
ATOM 883 C C . VAL A 1 109 ? 10.562 -6.574 -14.008 1 87.81 109 VAL A C 1
ATOM 885 O O . VAL A 1 109 ? 11.234 -5.547 -13.883 1 87.81 109 VAL A O 1
ATOM 888 N N . ARG A 1 110 ? 10.219 -7.035 -15.109 1 85.56 110 ARG A N 1
ATOM 889 C CA . ARG A 1 110 ? 10.672 -6.441 -16.359 1 85.56 110 ARG A CA 1
ATOM 890 C C . ARG A 1 110 ? 10.211 -4.992 -16.484 1 85.56 110 ARG A C 1
ATOM 892 O O . ARG A 1 110 ? 10.93 -4.148 -17.016 1 85.56 110 ARG A O 1
ATOM 899 N N . LEU A 1 111 ? 9.125 -4.719 -15.906 1 82.12 111 LEU A N 1
ATOM 900 C CA . LEU A 1 111 ? 8.508 -3.406 -16.047 1 82.12 111 LEU A CA 1
ATOM 901 C C . LEU A 1 111 ? 9.047 -2.438 -15 1 82.12 111 LEU A C 1
ATOM 903 O O . LEU A 1 111 ? 8.906 -1.221 -15.148 1 82.12 111 LEU A O 1
ATOM 907 N N . SER A 1 112 ? 9.703 -2.969 -14.016 1 85.69 112 SER A N 1
ATOM 908 C CA . SER A 1 112 ? 9.953 -2.152 -12.836 1 85.69 112 SER A CA 1
ATOM 909 C C . SER A 1 112 ? 11.438 -1.843 -12.68 1 85.69 112 SER A C 1
ATOM 911 O O . SER A 1 112 ? 11.812 -0.891 -11.992 1 85.69 112 SER A O 1
ATOM 913 N N . VAL A 1 113 ? 12.258 -2.719 -13.289 1 88.69 113 VAL A N 1
ATOM 914 C CA . VAL A 1 113 ? 13.68 -2.539 -13.039 1 88.69 113 VAL A CA 1
ATOM 915 C C . VAL A 1 113 ? 14.422 -2.373 -14.367 1 88.69 113 VAL A C 1
ATOM 917 O O . VAL A 1 113 ? 14.062 -3.002 -15.367 1 88.69 113 VAL A O 1
ATOM 920 N N . PRO A 1 114 ? 15.43 -1.514 -14.383 1 82.31 114 PRO A N 1
ATOM 921 C CA . PRO A 1 114 ? 16.109 -1.223 -15.648 1 82.31 114 PRO A CA 1
ATOM 922 C C . PRO A 1 114 ? 17.031 -2.354 -16.094 1 82.31 114 PRO A C 1
ATOM 924 O O . PRO A 1 114 ? 17.141 -2.643 -17.281 1 82.31 114 PRO A O 1
ATOM 927 N N . ASP A 1 115 ? 17.797 -2.965 -15.258 1 91 115 ASP A N 1
ATOM 928 C CA . ASP A 1 115 ? 18.75 -4.02 -15.594 1 91 115 ASP A CA 1
ATOM 929 C C . ASP A 1 115 ? 18.188 -5.395 -15.258 1 91 115 ASP A C 1
ATOM 931 O O . ASP A 1 115 ? 18.516 -5.969 -14.219 1 91 115 ASP A O 1
ATOM 935 N N . TRP A 1 116 ? 17.422 -5.883 -16.156 1 94.06 116 TRP A N 1
ATOM 936 C CA . TRP A 1 116 ? 16.734 -7.156 -15.984 1 94.06 116 TRP A CA 1
ATOM 937 C C . TRP A 1 116 ? 17.016 -8.094 -17.156 1 94.06 116 TRP A C 1
ATOM 939 O O . TRP A 1 116 ? 17.188 -7.637 -18.297 1 94.06 116 TRP A O 1
ATOM 949 N N . ALA A 1 117 ? 17.109 -9.414 -16.906 1 94.88 117 ALA A N 1
ATOM 950 C CA . ALA A 1 117 ? 17.156 -10.453 -17.922 1 94.88 117 ALA A CA 1
ATOM 951 C C . ALA A 1 117 ? 16.672 -11.789 -17.375 1 94.88 117 ALA A C 1
ATOM 953 O O . ALA A 1 117 ? 16.609 -11.984 -16.156 1 94.88 117 ALA A O 1
ATOM 954 N N . HIS A 1 118 ? 16.312 -12.656 -18.266 1 94.44 118 HIS A N 1
ATOM 955 C CA . HIS A 1 118 ? 16.047 -14.031 -17.891 1 94.44 118 HIS A CA 1
ATOM 956 C C . HIS A 1 118 ? 17.328 -14.781 -17.547 1 94.44 118 HIS A C 1
ATOM 958 O O . HIS A 1 118 ? 18.375 -14.539 -18.172 1 94.44 118 HIS A O 1
ATOM 964 N N . VAL A 1 119 ? 17.156 -15.695 -16.609 1 94.25 119 VAL A N 1
ATOM 965 C CA . VAL A 1 119 ? 18.312 -16.5 -16.219 1 94.25 119 VAL A CA 1
ATOM 966 C C . VAL A 1 119 ? 18.781 -17.328 -17.406 1 94.25 119 VAL A C 1
ATOM 968 O O . VAL A 1 119 ? 19.969 -17.656 -17.516 1 94.25 119 VAL A O 1
ATOM 971 N N . GLU A 1 120 ? 17.922 -17.656 -18.297 1 91.56 120 GLU A N 1
ATOM 972 C CA . GLU A 1 120 ? 18.25 -18.453 -19.484 1 91.56 120 GLU A CA 1
ATOM 973 C C . GLU A 1 120 ? 19.047 -17.641 -20.5 1 91.56 120 GLU A C 1
ATOM 975 O O . GLU A 1 120 ? 19.766 -18.203 -21.312 1 91.56 120 GLU A O 1
ATOM 980 N N . ALA A 1 121 ? 18.875 -16.422 -20.484 1 90.81 121 ALA A N 1
ATOM 981 C CA . ALA A 1 121 ? 19.484 -15.555 -21.484 1 90.81 121 ALA A CA 1
ATOM 982 C C . ALA A 1 121 ? 20.875 -15.086 -21.031 1 90.81 121 ALA A C 1
ATOM 984 O O . ALA A 1 121 ? 21.719 -14.75 -21.859 1 90.81 121 ALA A O 1
ATOM 985 N N . ASP A 1 122 ? 21.078 -14.953 -19.75 1 90.12 122 ASP A N 1
ATOM 986 C CA . ASP A 1 122 ? 22.312 -14.422 -19.188 1 90.12 122 ASP A CA 1
ATOM 987 C C . ASP A 1 122 ? 22.688 -15.148 -17.906 1 90.12 122 ASP A C 1
ATOM 989 O O . ASP A 1 122 ? 21.859 -15.281 -17 1 90.12 122 ASP A O 1
ATOM 993 N N . GLU A 1 123 ? 23.922 -15.586 -17.828 1 89.69 123 GLU A N 1
ATOM 994 C CA . GLU A 1 123 ? 24.391 -16.344 -16.672 1 89.69 123 GLU A CA 1
ATOM 995 C C . GLU A 1 123 ? 24.25 -15.523 -15.391 1 89.69 123 GLU A C 1
ATOM 997 O O . GLU A 1 123 ? 24.469 -14.305 -15.398 1 89.69 123 GLU A O 1
ATOM 1002 N N . LEU A 1 124 ? 24 -16.219 -14.352 1 96.75 124 LEU A N 1
ATOM 1003 C CA . LEU A 1 124 ? 23.938 -15.586 -13.039 1 96.75 124 LEU A CA 1
ATOM 1004 C C . LEU A 1 124 ? 25.297 -15.094 -12.594 1 96.75 124 LEU A C 1
ATOM 1006 O O . LEU A 1 124 ? 26.312 -15.781 -12.797 1 96.75 124 LEU A O 1
ATOM 1010 N N . ARG A 1 125 ? 25.312 -13.961 -11.969 1 97.75 125 ARG A N 1
ATOM 1011 C CA . ARG A 1 125 ? 26.516 -13.32 -11.445 1 97.75 125 ARG A CA 1
ATOM 1012 C C . ARG A 1 125 ? 26.312 -12.898 -9.992 1 97.75 125 ARG A C 1
ATOM 1014 O O . ARG A 1 125 ? 25.172 -12.789 -9.516 1 97.75 125 ARG A O 1
ATOM 1021 N N . PRO A 1 126 ? 27.406 -12.633 -9.312 1 97.69 126 PRO A N 1
ATOM 1022 C CA . PRO A 1 126 ? 27.312 -12.281 -7.895 1 97.69 126 PRO A CA 1
ATOM 1023 C C . PRO A 1 126 ? 26.516 -11 -7.66 1 97.69 126 PRO A C 1
ATOM 1025 O O . PRO A 1 126 ? 25.922 -10.828 -6.598 1 97.69 126 PRO A O 1
ATOM 1028 N N . ASN A 1 127 ? 26.422 -10.148 -8.57 1 97.69 127 ASN A N 1
ATOM 1029 C CA . ASN A 1 127 ? 25.734 -8.875 -8.398 1 97.69 127 ASN A CA 1
ATOM 1030 C C . ASN A 1 127 ? 24.281 -8.961 -8.859 1 97.69 127 ASN A C 1
ATOM 1032 O O . ASN A 1 127 ? 23.641 -7.938 -9.117 1 97.69 127 ASN A O 1
ATOM 1036 N N . ASP A 1 128 ? 23.781 -10.156 -8.984 1 98.31 128 ASP A N 1
ATOM 1037 C CA . ASP A 1 128 ? 22.391 -10.344 -9.406 1 98.31 128 ASP A CA 1
ATOM 1038 C C . ASP A 1 128 ? 21.469 -10.461 -8.195 1 98.31 128 ASP A C 1
ATOM 1040 O O . ASP A 1 128 ? 21.922 -10.648 -7.07 1 98.31 128 ASP A O 1
ATOM 1044 N N . ALA A 1 129 ? 20.234 -10.219 -8.391 1 98.5 129 ALA A N 1
ATOM 1045 C CA . ALA A 1 129 ? 19.094 -10.57 -7.535 1 98.5 129 ALA A CA 1
ATOM 1046 C C . ALA A 1 129 ? 18.031 -11.336 -8.32 1 98.5 129 ALA A C 1
ATOM 1048 O O . ALA A 1 129 ? 17.766 -11.031 -9.484 1 98.5 129 ALA A O 1
ATOM 1049 N N . LEU A 1 130 ? 17.469 -12.367 -7.719 1 98.38 130 LEU A N 1
ATOM 1050 C CA . LEU A 1 130 ? 16.562 -13.25 -8.445 1 98.38 130 LEU A CA 1
ATOM 1051 C C . LEU A 1 130 ? 15.172 -13.242 -7.812 1 98.38 130 LEU A C 1
ATOM 1053 O O . LEU A 1 130 ? 15.039 -13.273 -6.586 1 98.38 130 LEU A O 1
ATOM 1057 N N . VAL A 1 131 ? 14.148 -13.164 -8.633 1 98 131 VAL A N 1
ATOM 1058 C CA . VAL A 1 131 ? 12.766 -13.32 -8.211 1 98 131 VAL A CA 1
ATOM 1059 C C . VAL A 1 131 ? 12.164 -14.562 -8.859 1 98 131 VAL A C 1
ATOM 1061 O O . VAL A 1 131 ? 12.32 -14.773 -10.062 1 98 131 VAL A O 1
ATOM 1064 N N . MET A 1 132 ? 11.469 -15.336 -8.055 1 97.12 132 MET A N 1
ATOM 1065 C CA . MET A 1 132 ? 10.82 -16.547 -8.547 1 97.12 132 MET A CA 1
ATOM 1066 C C . MET A 1 132 ? 9.453 -16.734 -7.891 1 97.12 132 MET A C 1
ATOM 1068 O O . MET A 1 132 ? 9.281 -16.438 -6.707 1 97.12 132 MET A O 1
ATOM 1072 N N . SER A 1 133 ? 8.562 -17.219 -8.664 1 97.12 133 SER A N 1
ATOM 1073 C CA . SER A 1 133 ? 7.254 -17.531 -8.094 1 97.12 133 SER A CA 1
ATOM 1074 C C . SER A 1 133 ? 7.137 -19.016 -7.762 1 97.12 133 SER A C 1
ATOM 1076 O O . SER A 1 133 ? 7.594 -19.859 -8.531 1 97.12 133 SER A O 1
ATOM 1078 N N . THR A 1 134 ? 6.629 -19.328 -6.645 1 96.38 134 THR A N 1
ATOM 1079 C CA . THR A 1 134 ? 6.266 -20.672 -6.234 1 96.38 134 THR A CA 1
ATOM 1080 C C . THR A 1 134 ? 4.902 -20.688 -5.547 1 96.38 134 THR A C 1
ATOM 1082 O O . THR A 1 134 ? 4.773 -20.25 -4.402 1 96.38 134 THR A O 1
ATOM 1085 N N . PRO A 1 135 ? 3.891 -21.281 -6.176 1 95.56 135 PRO A N 1
ATOM 1086 C CA . PRO A 1 135 ? 3.906 -22 -7.453 1 95.56 135 PRO A CA 1
ATOM 1087 C C . PRO A 1 135 ? 4.297 -21.109 -8.625 1 95.56 135 PRO A C 1
ATOM 1089 O O . PRO A 1 135 ? 4.082 -19.891 -8.578 1 95.56 135 PRO A O 1
ATOM 1092 N N . PHE A 1 136 ? 4.824 -21.766 -9.648 1 95.81 136 PHE A N 1
ATOM 1093 C CA . PHE A 1 136 ? 5.328 -21.078 -10.836 1 95.81 136 PHE A CA 1
ATOM 1094 C C . PHE A 1 136 ? 4.203 -20.344 -11.555 1 95.81 136 PHE A C 1
ATOM 1096 O O . PHE A 1 136 ? 3.146 -20.922 -11.82 1 95.81 136 PHE A O 1
ATOM 1103 N N . TYR A 1 137 ? 4.43 -19.109 -11.836 1 94.75 137 TYR A N 1
ATOM 1104 C CA . TYR A 1 137 ? 3.438 -18.25 -12.477 1 94.75 137 TYR A CA 1
ATOM 1105 C C . TYR A 1 137 ? 2.971 -18.844 -13.797 1 94.75 137 TYR A C 1
ATOM 1107 O O . TYR A 1 137 ? 1.787 -18.766 -14.141 1 94.75 137 TYR A O 1
ATOM 1115 N N . ALA A 1 138 ? 3.799 -19.516 -14.5 1 93.38 138 ALA A N 1
ATOM 1116 C CA . ALA A 1 138 ? 3.557 -19.938 -15.875 1 93.38 138 ALA A CA 1
ATOM 1117 C C . ALA A 1 138 ? 2.59 -21.109 -15.93 1 93.38 138 ALA A C 1
ATOM 1119 O O . ALA A 1 138 ? 1.788 -21.234 -16.859 1 93.38 138 ALA A O 1
ATOM 1120 N N . ASP A 1 139 ? 2.678 -22 -14.883 1 94 139 ASP A N 1
ATOM 1121 C CA . ASP A 1 139 ? 1.854 -23.188 -15.078 1 94 139 ASP A CA 1
ATOM 1122 C C . ASP A 1 139 ? 1.394 -23.766 -13.742 1 94 139 ASP A C 1
ATOM 1124 O O . ASP A 1 139 ? 0.741 -24.812 -13.703 1 94 139 ASP A O 1
ATOM 1128 N N . GLY A 1 140 ? 1.814 -23.172 -12.641 1 94.31 140 GLY A N 1
ATOM 1129 C CA . GLY A 1 140 ? 1.34 -23.578 -11.328 1 94.31 140 GLY A CA 1
ATOM 1130 C C . GLY A 1 140 ? 2.16 -24.703 -10.711 1 94.31 140 GLY A C 1
ATOM 1131 O O . GLY A 1 140 ? 1.83 -25.203 -9.641 1 94.31 140 GLY A O 1
ATOM 1132 N N . SER A 1 141 ? 3.229 -25.078 -11.352 1 92.25 141 SER A N 1
ATOM 1133 C CA . SER A 1 141 ? 4.09 -26.141 -10.852 1 92.25 141 SER A CA 1
ATOM 1134 C C . SER A 1 141 ? 5.289 -25.578 -10.094 1 92.25 141 SER A C 1
ATOM 1136 O O . SER A 1 141 ? 5.305 -24.406 -9.742 1 92.25 141 SER A O 1
ATOM 1138 N N . VAL A 1 142 ? 6.184 -26.469 -9.742 1 94.12 142 VAL A N 1
ATOM 1139 C CA . VAL A 1 142 ? 7.488 -26.031 -9.25 1 94.12 142 VAL A CA 1
ATOM 1140 C C . VAL A 1 142 ? 8.344 -25.547 -10.406 1 94.12 142 VAL A C 1
ATOM 1142 O O . VAL A 1 142 ? 8.414 -26.188 -11.461 1 94.12 142 VAL A O 1
ATOM 1145 N N . PRO A 1 143 ? 8.961 -24.406 -10.219 1 94.44 143 PRO A N 1
ATOM 1146 C CA . PRO A 1 143 ? 9.797 -23.922 -11.312 1 94.44 143 PRO A CA 1
ATOM 1147 C C . PRO A 1 143 ? 10.875 -24.922 -11.719 1 94.44 143 PRO A C 1
ATOM 1149 O O . PRO A 1 143 ? 11.477 -25.578 -10.867 1 94.44 143 PRO A O 1
ATOM 1152 N N . PRO A 1 144 ? 11.109 -24.984 -13 1 92.88 144 PRO A N 1
ATOM 1153 C CA . PRO A 1 144 ? 12.172 -25.891 -13.453 1 92.88 144 PRO A CA 1
ATOM 1154 C C . PRO A 1 144 ? 13.531 -25.547 -12.836 1 92.88 144 PRO A C 1
ATOM 1156 O O . PRO A 1 144 ? 13.914 -24.391 -12.781 1 92.88 144 PRO A O 1
ATOM 1159 N N . GLY A 1 145 ? 14.195 -26.578 -12.344 1 92.94 145 GLY A N 1
ATOM 1160 C CA . GLY A 1 145 ? 15.531 -26.391 -11.789 1 92.94 145 GLY A CA 1
ATOM 1161 C C . GLY A 1 145 ? 15.531 -25.609 -10.492 1 92.94 145 GLY A C 1
ATOM 1162 O O . GLY A 1 145 ? 16.547 -25 -10.125 1 92.94 145 GLY A O 1
ATOM 1163 N N . TYR A 1 146 ? 14.469 -25.562 -9.875 1 94.94 146 TYR A N 1
ATOM 1164 C CA . TYR A 1 146 ? 14.25 -24.75 -8.695 1 94.94 146 TYR A CA 1
ATOM 1165 C C . TYR A 1 146 ? 15.391 -24.922 -7.695 1 94.94 146 TYR A C 1
ATOM 1167 O O . TYR A 1 146 ? 16.047 -23.938 -7.316 1 94.94 146 TYR A O 1
ATOM 1175 N N . ARG A 1 147 ? 15.719 -26.156 -7.242 1 95.69 147 ARG A N 1
ATOM 1176 C CA . ARG A 1 147 ? 16.734 -26.406 -6.227 1 95.69 147 ARG A CA 1
ATOM 1177 C C . ARG A 1 147 ? 18.125 -26.047 -6.746 1 95.69 147 ARG A C 1
ATOM 1179 O O . ARG A 1 147 ? 18.922 -25.422 -6.043 1 95.69 147 ARG A O 1
ATOM 1186 N N . ALA A 1 148 ? 18.391 -26.453 -7.945 1 96.12 148 ALA A N 1
ATOM 1187 C CA . ALA A 1 148 ? 19.688 -26.172 -8.539 1 96.12 148 ALA A CA 1
ATOM 1188 C C . ALA A 1 148 ? 19.922 -24.672 -8.656 1 96.12 148 ALA A C 1
ATOM 1190 O O . ALA A 1 148 ? 21.047 -24.203 -8.445 1 96.12 148 ALA A O 1
ATOM 1191 N N . LEU A 1 149 ? 18.906 -24.016 -9.039 1 96.94 149 LEU A N 1
ATOM 1192 C CA . LEU A 1 149 ? 19 -22.562 -9.18 1 96.94 149 LEU A CA 1
ATOM 1193 C C . LEU A 1 149 ? 19.266 -21.906 -7.824 1 96.94 149 LEU A C 1
ATOM 1195 O O . LEU A 1 149 ? 20.094 -21 -7.723 1 96.94 149 LEU A O 1
ATOM 1199 N N . LEU A 1 150 ? 18.609 -22.344 -6.801 1 98.12 150 LEU A N 1
ATOM 1200 C CA . LEU A 1 150 ? 18.828 -21.812 -5.457 1 98.12 150 LEU A CA 1
ATOM 1201 C C . LEU A 1 150 ? 20.25 -22.094 -4.988 1 98.12 150 LEU A C 1
ATOM 1203 O O . LEU A 1 150 ? 20.891 -21.234 -4.383 1 98.12 150 LEU A O 1
ATOM 1207 N N . ASP A 1 151 ? 20.703 -23.281 -5.203 1 98.31 151 ASP A N 1
ATOM 1208 C CA . ASP A 1 151 ? 22.078 -23.641 -4.828 1 98.31 151 ASP A CA 1
ATOM 1209 C C . ASP A 1 151 ? 23.078 -22.703 -5.504 1 98.31 151 ASP A C 1
ATOM 1211 O O . ASP A 1 151 ? 24.031 -22.234 -4.863 1 98.31 151 ASP A O 1
ATOM 1215 N N . ARG A 1 152 ? 22.859 -22.484 -6.738 1 98.06 152 ARG A N 1
ATOM 1216 C CA . ARG A 1 152 ? 23.75 -21.594 -7.484 1 98.06 152 ARG A CA 1
ATOM 1217 C C . ARG A 1 152 ? 23.703 -20.188 -6.914 1 98.06 152 ARG A C 1
ATOM 1219 O O . ARG A 1 152 ? 24.75 -19.531 -6.801 1 98.06 152 ARG A O 1
ATOM 1226 N N . CYS A 1 153 ? 22.516 -19.719 -6.625 1 98.69 153 CYS A N 1
ATOM 1227 C CA . CYS A 1 153 ? 22.359 -18.406 -6.008 1 98.69 153 CYS A CA 1
ATOM 1228 C C . CYS A 1 153 ? 23.125 -18.328 -4.688 1 98.69 153 CYS A C 1
ATOM 1230 O O . CYS A 1 153 ? 23.781 -17.328 -4.402 1 98.69 153 CYS A O 1
ATOM 1232 N N . SER A 1 154 ? 22.984 -19.359 -3.932 1 98.38 154 SER A N 1
ATOM 1233 C CA . SER A 1 154 ? 23.703 -19.391 -2.654 1 98.38 154 SER A CA 1
ATOM 1234 C C . SER A 1 154 ? 25.203 -19.312 -2.854 1 98.38 154 SER A C 1
ATOM 1236 O O . SER A 1 154 ? 25.891 -18.578 -2.135 1 98.38 154 SER A O 1
ATOM 1238 N N . GLU A 1 155 ? 25.719 -20 -3.77 1 98.31 155 GLU A N 1
ATOM 1239 C CA . GLU A 1 155 ? 27.156 -20 -4.078 1 98.31 155 GLU A CA 1
ATOM 1240 C C . GLU A 1 155 ? 27.641 -18.609 -4.461 1 98.31 155 GLU A C 1
ATOM 1242 O O . GLU A 1 155 ? 28.734 -18.203 -4.078 1 98.31 155 GLU A O 1
ATOM 1247 N N . LEU A 1 156 ? 26.797 -17.906 -5.152 1 98.44 156 LEU A N 1
ATOM 1248 C CA . LEU A 1 156 ? 27.203 -16.625 -5.715 1 98.44 156 LEU A CA 1
ATOM 1249 C C . LEU A 1 156 ? 26.844 -15.484 -4.773 1 98.44 156 LEU A C 1
ATOM 1251 O O . LEU A 1 156 ? 27.234 -14.336 -5.012 1 98.44 156 LEU A O 1
ATOM 1255 N N . GLY A 1 157 ? 26.078 -15.844 -3.734 1 98.25 157 GLY A N 1
ATOM 1256 C CA . GLY A 1 157 ? 25.609 -14.781 -2.85 1 98.25 157 GLY A CA 1
ATOM 1257 C C . GLY A 1 157 ? 24.484 -13.961 -3.447 1 98.25 157 GLY A C 1
ATOM 1258 O O . GLY A 1 157 ? 24.359 -12.766 -3.164 1 98.25 157 GLY A O 1
ATOM 1259 N N . VAL A 1 158 ? 23.672 -14.57 -4.348 1 98.62 158 VAL A N 1
ATOM 1260 C CA . VAL A 1 158 ? 22.547 -13.914 -5 1 98.62 158 VAL A CA 1
ATOM 1261 C C . VAL A 1 158 ? 21.297 -14.055 -4.133 1 98.62 158 VAL A C 1
ATOM 1263 O O . VAL A 1 158 ? 20.828 -15.164 -3.871 1 98.62 158 VAL A O 1
ATOM 1266 N N . PRO A 1 159 ? 20.75 -12.922 -3.688 1 98.69 159 PRO A N 1
ATOM 1267 C CA . PRO A 1 159 ? 19.5 -13.008 -2.926 1 98.69 159 PRO A CA 1
ATOM 1268 C C . PRO A 1 159 ? 18.297 -13.375 -3.797 1 98.69 159 PRO A C 1
ATOM 1270 O O . PRO A 1 159 ? 18.219 -12.945 -4.949 1 98.69 159 PRO A O 1
ATOM 1273 N N . VAL A 1 160 ? 17.391 -14.164 -3.211 1 98.75 160 VAL A N 1
ATOM 1274 C CA . VAL A 1 160 ? 16.203 -14.625 -3.941 1 98.75 160 VAL A CA 1
ATOM 1275 C C . VAL A 1 160 ? 14.945 -14.188 -3.207 1 98.75 160 VAL A C 1
ATOM 1277 O O . VAL A 1 160 ? 14.852 -14.305 -1.983 1 98.75 160 VAL A O 1
ATOM 1280 N N . MET A 1 161 ? 14.016 -13.656 -3.898 1 98.75 161 MET A N 1
ATOM 1281 C CA . MET A 1 161 ? 12.672 -13.43 -3.387 1 98.75 161 MET A CA 1
ATOM 1282 C C . MET A 1 161 ? 11.68 -14.414 -4 1 98.75 161 MET A C 1
ATOM 1284 O O . MET A 1 161 ? 11.672 -14.617 -5.215 1 98.75 161 MET A O 1
ATOM 1288 N N . ILE A 1 162 ? 10.852 -14.945 -3.174 1 98.75 162 ILE A N 1
ATOM 1289 C CA . ILE A 1 162 ? 9.828 -15.883 -3.623 1 98.75 162 ILE A CA 1
ATOM 1290 C C . ILE A 1 162 ? 8.461 -15.203 -3.613 1 98.75 162 ILE A C 1
ATOM 1292 O O . ILE A 1 162 ? 8.047 -14.641 -2.596 1 98.75 162 ILE A O 1
ATOM 1296 N N . ASP A 1 163 ? 7.82 -15.234 -4.727 1 98.38 163 ASP A N 1
ATOM 1297 C CA . ASP A 1 163 ? 6.43 -14.836 -4.879 1 98.38 163 ASP A CA 1
ATOM 1298 C C . ASP A 1 163 ? 5.488 -16.031 -4.719 1 98.38 163 ASP A C 1
ATOM 1300 O O . ASP A 1 163 ? 5.402 -16.875 -5.605 1 98.38 163 ASP A O 1
ATOM 1304 N N . ALA A 1 164 ? 4.742 -16.062 -3.65 1 98.38 164 ALA A N 1
ATOM 1305 C CA . ALA A 1 164 ? 3.824 -17.172 -3.389 1 98.38 164 ALA A CA 1
ATOM 1306 C C . ALA A 1 164 ? 2.371 -16.703 -3.453 1 98.38 164 ALA A C 1
ATOM 1308 O O . ALA A 1 164 ? 1.532 -17.172 -2.676 1 98.38 164 ALA A O 1
ATOM 1309 N N . ALA A 1 165 ? 2.066 -15.883 -4.371 1 97.31 165 ALA A N 1
ATOM 1310 C CA . ALA A 1 165 ? 0.741 -15.281 -4.492 1 97.31 165 ALA A CA 1
ATOM 1311 C C . ALA A 1 165 ? -0.325 -16.344 -4.727 1 97.31 165 ALA A C 1
ATOM 1313 O O . ALA A 1 165 ? -1.483 -16.172 -4.34 1 97.31 165 ALA A O 1
ATOM 1314 N N . TYR A 1 166 ? 0.032 -17.484 -5.348 1 97.31 166 TYR A N 1
ATOM 1315 C CA . TYR A 1 166 ? -0.938 -18.516 -5.691 1 97.31 166 TYR A CA 1
ATOM 1316 C C . TYR A 1 166 ? -1.203 -19.422 -4.5 1 97.31 166 TYR A C 1
ATOM 1318 O O . TYR A 1 166 ? -2.111 -20.266 -4.539 1 97.31 166 TYR A O 1
ATOM 1326 N N . PHE A 1 167 ? -0.416 -19.172 -3.465 1 97.38 167 PHE A N 1
ATOM 1327 C CA . PHE A 1 167 ? -0.602 -20.031 -2.295 1 97.38 167 PHE A CA 1
ATOM 1328 C C . PHE A 1 167 ? -2.045 -19.969 -1.807 1 97.38 167 PHE A C 1
ATOM 1330 O O . PHE A 1 167 ? -2.66 -18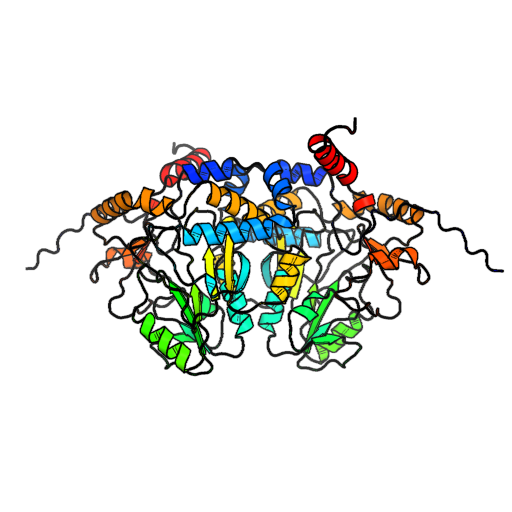.906 -1.804 1 97.38 167 PHE A O 1
ATOM 1337 N N . GLY A 1 168 ? -2.662 -20.922 -1.4 1 96.94 168 GLY A N 1
ATOM 1338 C CA . GLY A 1 168 ? -4.047 -21.031 -0.967 1 96.94 168 GLY A CA 1
ATOM 1339 C C . GLY A 1 168 ? -4.953 -21.625 -2.025 1 96.94 168 GLY A C 1
ATOM 1340 O O . GLY A 1 168 ? -6.094 -22 -1.736 1 96.94 168 GLY A O 1
ATOM 1341 N N . THR A 1 169 ? -4.426 -21.656 -3.242 1 97.69 169 THR A N 1
ATOM 1342 C CA . THR A 1 169 ? -5.191 -22.266 -4.316 1 97.69 169 THR A CA 1
ATOM 1343 C C . THR A 1 169 ? -4.492 -23.531 -4.824 1 97.69 169 THR A C 1
ATOM 1345 O O . THR A 1 169 ? -4.984 -24.203 -5.734 1 97.69 169 THR A O 1
ATOM 1348 N N . CYS A 1 170 ? -3.354 -23.781 -4.297 1 96.88 170 CYS A N 1
ATOM 1349 C CA . CYS A 1 170 ? -2.484 -24.828 -4.816 1 96.88 170 CYS A CA 1
ATOM 1350 C C . CYS A 1 170 ? -2.635 -26.109 -4 1 96.88 170 CYS A C 1
ATOM 1352 O O . CYS A 1 170 ? -3.102 -26.078 -2.861 1 96.88 170 CYS A O 1
ATOM 1354 N N . HIS A 1 171 ? -2.277 -27.234 -4.605 1 96.69 171 HIS A N 1
ATOM 1355 C CA . HIS A 1 171 ? -2.307 -28.547 -3.957 1 96.69 171 HIS A CA 1
ATOM 1356 C C . HIS A 1 171 ? -1.264 -29.484 -4.559 1 96.69 171 HIS A C 1
ATOM 1358 O O . HIS A 1 171 ? -0.747 -29.219 -5.648 1 96.69 171 HIS A O 1
ATOM 1364 N N . GLY A 1 172 ? -0.909 -30.469 -3.754 1 94.75 172 GLY A N 1
ATOM 1365 C CA . GLY A 1 172 ? -0.107 -31.562 -4.266 1 94.75 172 GLY A CA 1
ATOM 1366 C C . GLY A 1 172 ? 1.365 -31.219 -4.391 1 94.75 172 GLY A C 1
ATOM 1367 O O . GLY A 1 172 ? 2.107 -31.906 -5.102 1 94.75 172 GLY A O 1
ATOM 1368 N N . THR A 1 173 ? 1.749 -30.141 -3.854 1 93.56 173 THR A N 1
ATOM 1369 C CA . THR A 1 173 ? 3.15 -29.734 -3.891 1 93.56 173 THR A CA 1
ATOM 1370 C C . THR A 1 173 ? 3.631 -29.312 -2.5 1 93.56 173 THR A C 1
ATOM 1372 O O . THR A 1 173 ? 2.83 -28.906 -1.656 1 93.56 173 THR A O 1
ATOM 1375 N N . ARG A 1 174 ? 4.891 -29.531 -2.311 1 93.69 174 ARG A N 1
ATOM 1376 C CA . ARG A 1 174 ? 5.535 -29.094 -1.078 1 93.69 174 ARG A CA 1
ATOM 1377 C C . ARG A 1 174 ? 6.594 -28.031 -1.364 1 93.69 174 ARG A C 1
ATOM 1379 O O . ARG A 1 174 ? 7.328 -28.125 -2.35 1 93.69 174 ARG A O 1
ATOM 1386 N N . PHE A 1 175 ? 6.602 -27.047 -0.525 1 93.75 175 PHE A N 1
ATOM 1387 C CA . PHE A 1 175 ? 7.605 -26 -0.704 1 93.75 175 PHE A CA 1
ATOM 1388 C C . PHE A 1 175 ? 8.461 -25.844 0.547 1 93.75 175 PHE A C 1
ATOM 1390 O O . PHE A 1 175 ? 7.949 -25.906 1.667 1 93.75 175 PHE A O 1
ATOM 1397 N N . ASP A 1 176 ? 9.734 -25.781 0.336 1 95 176 ASP A N 1
ATOM 1398 C CA . ASP A 1 176 ? 10.703 -25.438 1.374 1 95 176 ASP A CA 1
ATOM 1399 C C . ASP A 1 176 ? 11.32 -24.062 1.119 1 95 176 ASP A C 1
ATOM 1401 O O . ASP A 1 176 ? 12.086 -23.891 0.168 1 95 176 ASP A O 1
ATOM 1405 N N . TYR A 1 177 ? 11.055 -23.156 2.018 1 97.5 177 TYR A N 1
ATOM 1406 C CA . TYR A 1 177 ? 11.516 -21.781 1.813 1 97.5 177 TYR A CA 1
ATOM 1407 C C . TYR A 1 177 ? 12.719 -21.484 2.701 1 97.5 177 TYR A C 1
ATOM 1409 O O . TYR A 1 177 ? 13.133 -20.328 2.811 1 97.5 177 TYR A O 1
ATOM 1417 N N . GLY A 1 178 ? 13.297 -22.484 3.355 1 97.44 178 GLY A N 1
ATOM 1418 C CA . GLY A 1 178 ? 14.383 -22.281 4.301 1 97.44 178 GLY A CA 1
ATOM 1419 C C . GLY A 1 178 ? 15.742 -22.188 3.635 1 97.44 178 GLY A C 1
ATOM 1420 O O . GLY A 1 178 ? 16.75 -21.938 4.301 1 97.44 178 GLY A O 1
ATOM 1421 N N . HIS A 1 179 ? 15.812 -22.359 2.334 1 98.06 179 HIS A N 1
ATOM 1422 C CA . HIS A 1 179 ? 17.094 -22.312 1.633 1 98.06 179 HIS A CA 1
ATOM 1423 C C . HIS A 1 179 ? 17.812 -21 1.916 1 98.06 179 HIS A C 1
ATOM 1425 O O . HIS A 1 179 ? 17.203 -19.938 1.937 1 98.06 179 HIS A O 1
ATOM 1431 N N . PRO A 1 180 ? 19.125 -21.031 2.117 1 97.81 180 PRO A N 1
ATOM 1432 C CA . PRO A 1 180 ? 19.875 -19.844 2.516 1 97.81 180 PRO A CA 1
ATOM 1433 C C . PRO A 1 180 ? 19.781 -18.719 1.482 1 97.81 180 PRO A C 1
ATOM 1435 O O . PRO A 1 180 ? 19.875 -17.547 1.836 1 97.81 180 PRO A O 1
ATOM 1438 N N . ALA A 1 181 ? 19.594 -19.047 0.225 1 98.62 181 ALA A N 1
ATOM 1439 C CA . ALA A 1 181 ? 19.547 -18.031 -0.824 1 98.62 181 ALA A CA 1
ATOM 1440 C C . ALA A 1 181 ? 18.25 -17.234 -0.77 1 98.62 181 ALA A C 1
ATOM 1442 O O . ALA A 1 181 ? 18.172 -16.125 -1.279 1 98.62 181 ALA A O 1
ATOM 1443 N N . ILE A 1 182 ? 17.203 -17.844 -0.219 1 98.81 182 ILE A N 1
ATOM 1444 C CA . ILE A 1 182 ? 15.914 -17.156 -0.137 1 98.81 182 ILE A CA 1
ATOM 1445 C C . ILE A 1 182 ? 15.953 -16.125 0.981 1 98.81 182 ILE A C 1
ATOM 1447 O O . ILE A 1 182 ? 16.062 -16.469 2.158 1 98.81 182 ILE A O 1
ATOM 1451 N N . GLU A 1 183 ? 15.883 -14.922 0.559 1 98.75 183 GLU A N 1
ATOM 1452 C CA . GLU A 1 183 ? 15.945 -13.82 1.52 1 98.75 183 GLU A CA 1
ATOM 1453 C C . GLU A 1 183 ? 14.547 -13.391 1.956 1 98.75 183 GLU A C 1
ATOM 1455 O O . GLU A 1 183 ? 14.352 -12.977 3.098 1 98.75 183 GLU A O 1
ATOM 1460 N N . MET A 1 184 ? 13.625 -13.414 0.989 1 98.81 184 MET A N 1
ATOM 1461 C CA . MET A 1 184 ? 12.266 -12.945 1.231 1 98.81 184 MET A CA 1
ATOM 1462 C C . MET A 1 184 ? 11.25 -13.891 0.599 1 98.81 184 MET A C 1
ATOM 1464 O O . MET A 1 184 ? 11.492 -14.445 -0.473 1 98.81 184 MET A O 1
ATOM 1468 N N . VAL A 1 185 ? 10.133 -14.078 1.256 1 98.88 185 VAL A N 1
ATOM 1469 C CA . VAL A 1 185 ? 8.977 -14.789 0.728 1 98.88 185 VAL A CA 1
ATOM 1470 C C . VAL A 1 185 ? 7.707 -13.984 1.004 1 98.88 185 VAL A C 1
ATOM 1472 O O . VAL A 1 185 ? 7.496 -13.516 2.123 1 98.88 185 VAL A O 1
ATOM 1475 N N . SER A 1 186 ? 6.867 -13.82 0.002 1 98.88 186 SER A N 1
ATOM 1476 C CA . SER A 1 186 ? 5.637 -13.062 0.188 1 98.88 186 SER A CA 1
ATOM 1477 C C . SER A 1 186 ? 4.418 -13.859 -0.263 1 98.88 186 SER A C 1
ATOM 1479 O O . SER A 1 186 ? 4.477 -14.578 -1.264 1 98.88 186 SER A O 1
ATOM 1481 N N . PHE A 1 187 ? 3.367 -13.75 0.505 1 98.81 187 PHE A N 1
ATOM 1482 C CA . PHE A 1 187 ? 2.08 -14.375 0.224 1 98.81 187 PHE A CA 1
ATOM 1483 C C . PHE A 1 187 ? 0.988 -13.32 0.081 1 98.81 187 PHE A C 1
ATOM 1485 O O . PHE A 1 187 ? 1.153 -12.18 0.526 1 98.81 187 PHE A O 1
ATOM 1492 N N . SER A 1 188 ? -0.065 -13.711 -0.531 1 97.56 188 SER A N 1
ATOM 1493 C CA . SER A 1 188 ? -1.222 -12.836 -0.706 1 97.56 188 SER A CA 1
ATOM 1494 C C . SER A 1 188 ? -2.525 -13.609 -0.519 1 97.56 188 SER A C 1
ATOM 1496 O O . SER A 1 188 ? -2.586 -14.812 -0.776 1 97.56 188 SER A O 1
ATOM 1498 N N . LEU A 1 189 ? -3.57 -12.945 -0.094 1 98.12 189 LEU A N 1
ATOM 1499 C CA . LEU A 1 189 ? -4.879 -13.57 0.083 1 98.12 189 LEU A CA 1
ATOM 1500 C C . LEU A 1 189 ? -5.773 -13.305 -1.121 1 98.12 189 LEU A C 1
ATOM 1502 O O . LEU A 1 189 ? -6.938 -13.711 -1.139 1 98.12 189 LEU A O 1
ATOM 1506 N N . SER A 1 190 ? -5.262 -12.641 -2.117 1 94.56 190 SER A N 1
ATOM 1507 C CA . SER A 1 190 ? -6.039 -12.219 -3.277 1 94.56 190 SER A CA 1
ATOM 1508 C C . SER A 1 190 ? -6.641 -13.414 -4.004 1 94.56 190 SER A C 1
ATOM 1510 O O . SER A 1 190 ? -7.824 -13.406 -4.355 1 94.56 190 SER A O 1
ATOM 1512 N N . LYS A 1 191 ? -5.809 -14.391 -4.262 1 95.44 191 LYS A N 1
ATOM 1513 C CA . LYS A 1 191 ? -6.266 -15.539 -5.051 1 95.44 191 LYS A CA 1
ATOM 1514 C C . LYS A 1 191 ? -7.031 -16.531 -4.184 1 95.44 191 LYS A C 1
ATOM 1516 O O . LYS A 1 191 ? -7.984 -17.156 -4.645 1 95.44 191 LYS A O 1
ATOM 1521 N N . ALA A 1 192 ? -6.672 -16.641 -2.936 1 97.06 192 ALA A N 1
ATOM 1522 C CA . ALA A 1 192 ? -7.289 -17.594 -2.02 1 97.06 192 ALA A CA 1
ATOM 1523 C C . ALA A 1 192 ? -8.719 -17.172 -1.682 1 97.06 192 ALA A C 1
ATOM 1525 O O . ALA A 1 192 ? -9.594 -18.031 -1.5 1 97.06 192 ALA A O 1
ATOM 1526 N N . PHE A 1 193 ? -8.914 -15.805 -1.581 1 97 193 PHE A N 1
ATOM 1527 C CA . PHE A 1 193 ? -10.195 -15.391 -1.021 1 97 193 PHE A CA 1
ATOM 1528 C C . PHE A 1 193 ? -10.898 -14.422 -1.953 1 97 193 PHE A C 1
ATOM 1530 O O . PHE A 1 193 ? -11.992 -13.938 -1.643 1 97 193 PHE A O 1
ATOM 1537 N N . ALA A 1 194 ? -10.312 -14.102 -3.096 1 93.81 194 ALA A N 1
ATOM 1538 C CA . ALA A 1 194 ? -10.875 -13.133 -4.043 1 93.81 194 ALA A CA 1
ATOM 1539 C C . ALA A 1 194 ? -11.07 -11.773 -3.385 1 93.81 194 ALA A C 1
ATOM 1541 O O . ALA A 1 194 ? -12.141 -11.164 -3.51 1 93.81 194 ALA A O 1
ATOM 1542 N N . VAL A 1 195 ? -10.109 -11.32 -2.672 1 94.31 195 VAL A N 1
ATOM 1543 C CA . VAL A 1 195 ? -10.156 -10.039 -1.986 1 94.31 195 VAL A CA 1
ATOM 1544 C C . VAL A 1 195 ? -9.031 -9.141 -2.482 1 94.31 195 VAL A C 1
ATOM 1546 O O . VAL A 1 195 ? -8.422 -8.406 -1.699 1 94.31 195 VAL A O 1
ATOM 1549 N N . GLN A 1 196 ? -8.742 -9.188 -3.785 1 92.56 196 GLN A N 1
ATOM 1550 C CA . GLN A 1 196 ? -7.629 -8.445 -4.367 1 92.56 196 GLN A CA 1
ATOM 1551 C C . GLN A 1 196 ? -7.812 -6.945 -4.188 1 92.56 196 GLN A C 1
ATOM 1553 O O . GLN A 1 196 ? -6.836 -6.199 -4.113 1 92.56 196 GLN A O 1
ATOM 1558 N N . SER A 1 197 ? -9.062 -6.492 -4 1 92.69 197 SER A N 1
ATOM 1559 C CA . SER A 1 197 ? -9.328 -5.062 -3.867 1 92.69 197 SER A CA 1
ATOM 1560 C C . SER A 1 197 ? -8.82 -4.527 -2.533 1 92.69 197 SER A C 1
ATOM 1562 O O . SER A 1 197 ? -8.648 -3.318 -2.371 1 92.69 197 SER A O 1
ATOM 1564 N N . PHE A 1 198 ? -8.57 -5.449 -1.569 1 94.81 198 PHE A N 1
ATOM 1565 C CA . PHE A 1 198 ? -8.117 -5.051 -0.239 1 94.81 198 PHE A CA 1
ATOM 1566 C C . PHE A 1 198 ? -6.598 -5.051 -0.156 1 94.81 198 PHE A C 1
ATOM 1568 O O . PHE A 1 198 ? -6.023 -4.492 0.781 1 94.81 198 PHE A O 1
ATOM 1575 N N . ARG A 1 199 ? -5.91 -5.695 -1.096 1 95.56 199 ARG A N 1
ATOM 1576 C CA . ARG A 1 199 ? -4.453 -5.742 -1.169 1 95.56 199 ARG A CA 1
ATOM 1577 C C . ARG A 1 199 ? -3.855 -6.289 0.124 1 95.56 199 ARG A C 1
ATOM 1579 O O . ARG A 1 199 ? -3.061 -5.617 0.781 1 95.56 199 ARG A O 1
ATOM 1586 N N . ILE A 1 200 ? -4.125 -7.531 0.443 1 98.19 200 ILE A N 1
ATOM 1587 C CA . ILE A 1 200 ? -3.721 -8.133 1.709 1 98.19 200 ILE A CA 1
ATOM 1588 C C . ILE A 1 200 ? -2.596 -9.133 1.467 1 98.19 200 ILE A C 1
ATOM 1590 O O . ILE A 1 200 ? -2.787 -10.141 0.773 1 98.19 200 ILE A O 1
ATOM 1594 N N . GLY A 1 201 ? -1.445 -8.859 2.072 1 98.56 201 GLY A N 1
ATOM 1595 C CA . GLY A 1 201 ? -0.332 -9.789 1.952 1 98.56 201 GLY A CA 1
ATOM 1596 C C . GLY A 1 201 ? 0.608 -9.75 3.143 1 98.56 201 GLY A C 1
ATOM 1597 O O . GLY A 1 201 ? 0.429 -8.945 4.055 1 98.56 201 GLY A O 1
ATOM 1598 N N . ILE A 1 202 ? 1.523 -10.68 3.154 1 98.81 202 ILE A N 1
ATOM 1599 C CA . ILE A 1 202 ? 2.561 -10.773 4.176 1 98.81 202 ILE A CA 1
ATOM 1600 C C . ILE A 1 202 ? 3.922 -10.977 3.512 1 98.81 202 ILE A C 1
ATOM 1602 O O . ILE A 1 202 ? 4.02 -11.609 2.457 1 98.81 202 ILE A O 1
ATOM 1606 N N . LEU A 1 203 ? 4.91 -10.367 4.074 1 98.81 203 LEU A N 1
ATOM 1607 C CA . LEU A 1 203 ? 6.305 -10.531 3.676 1 98.81 203 LEU A CA 1
ATOM 1608 C C . LEU A 1 203 ? 7.125 -11.125 4.816 1 98.81 203 LEU A C 1
ATOM 1610 O O . LEU A 1 203 ? 7.156 -10.578 5.918 1 98.81 203 LEU A O 1
ATOM 1614 N N . PHE A 1 204 ? 7.723 -12.25 4.578 1 98.81 204 PHE A N 1
ATOM 1615 C CA . PHE A 1 204 ? 8.75 -12.82 5.441 1 98.81 204 PHE A CA 1
ATOM 1616 C C . PHE A 1 204 ? 10.141 -12.398 4.98 1 98.81 204 PHE A C 1
ATOM 1618 O O . PHE A 1 204 ? 10.469 -12.516 3.797 1 98.81 204 PHE A O 1
ATOM 1625 N N . SER A 1 205 ? 10.953 -11.922 5.883 1 98.69 205 SER A N 1
ATOM 1626 C CA . SER A 1 205 ? 12.312 -11.492 5.57 1 98.69 205 SER A CA 1
ATOM 1627 C C . SER A 1 205 ? 13.312 -12.062 6.562 1 98.69 205 SER A C 1
ATOM 1629 O O . SER A 1 205 ? 13.047 -12.117 7.766 1 98.69 205 SER A O 1
ATOM 1631 N N . LYS A 1 206 ? 14.438 -12.492 6.07 1 98.19 206 LYS A N 1
ATOM 1632 C CA . LYS A 1 206 ? 15.477 -13.023 6.949 1 98.19 206 LYS A CA 1
ATOM 1633 C C . LYS A 1 206 ? 16.203 -11.898 7.684 1 98.19 206 LYS A C 1
ATOM 1635 O O . LYS A 1 206 ? 16.875 -12.133 8.688 1 98.19 206 LYS A O 1
ATOM 1640 N N . ARG A 1 207 ? 16.062 -10.711 7.234 1 95.75 207 ARG A N 1
ATOM 1641 C CA . ARG A 1 207 ? 16.625 -9.562 7.934 1 95.75 207 ARG A CA 1
ATOM 1642 C C . ARG A 1 207 ? 15.547 -8.531 8.258 1 95.75 207 ARG A C 1
ATOM 1644 O O . ARG A 1 207 ? 14.523 -8.461 7.562 1 95.75 207 ARG A O 1
ATOM 1651 N N . THR A 1 208 ? 15.82 -7.77 9.234 1 95.06 208 THR A N 1
ATOM 1652 C CA . THR A 1 208 ? 14.914 -6.68 9.602 1 95.06 208 THR A CA 1
ATOM 1653 C C . THR A 1 208 ? 15.039 -5.523 8.617 1 95.06 208 THR A C 1
ATOM 1655 O O . THR A 1 208 ? 16.141 -5.184 8.188 1 95.06 208 THR A O 1
ATOM 1658 N N . LEU A 1 209 ? 13.922 -5.059 8.297 1 94 209 LEU A N 1
ATOM 1659 C CA . LEU A 1 209 ? 13.844 -3.832 7.508 1 94 209 LEU A CA 1
ATOM 1660 C C . LEU A 1 209 ? 13.422 -2.652 8.383 1 94 209 LEU A C 1
ATOM 1662 O O . LEU A 1 209 ? 12.234 -2.441 8.609 1 94 209 LEU A O 1
ATOM 1666 N N . PRO A 1 210 ? 14.328 -1.812 8.812 1 87.81 210 PRO A N 1
ATOM 1667 C CA . PRO A 1 210 ? 14.078 -0.824 9.867 1 87.81 210 PRO A CA 1
ATOM 1668 C C . PRO A 1 210 ? 12.945 0.139 9.516 1 87.81 210 PRO A C 1
ATOM 1670 O O . PRO A 1 210 ? 12.148 0.5 10.391 1 87.81 210 PRO A O 1
ATOM 1673 N N . TYR A 1 211 ? 12.852 0.556 8.312 1 87 211 TYR A N 1
ATOM 1674 C CA . TYR A 1 211 ? 11.82 1.517 7.938 1 87 211 TYR A CA 1
ATOM 1675 C C . TYR A 1 211 ? 10.438 0.893 8.039 1 87 211 TYR A C 1
ATOM 1677 O O . TYR A 1 211 ? 9.484 1.547 8.469 1 87 211 TYR A O 1
ATOM 1685 N N . LEU A 1 212 ? 10.336 -0.375 7.688 1 92.31 212 LEU A N 1
ATOM 1686 C CA . LEU A 1 212 ? 9.047 -1.05 7.805 1 92.31 212 LEU A CA 1
ATOM 1687 C C . LEU A 1 212 ? 8.711 -1.318 9.266 1 92.31 212 LEU A C 1
ATOM 1689 O O . LEU A 1 212 ? 7.551 -1.193 9.672 1 92.31 212 LEU A O 1
ATOM 1693 N N . GLU A 1 213 ? 9.75 -1.693 9.984 1 89.31 213 GLU A N 1
ATOM 1694 C CA . GLU A 1 213 ? 9.547 -1.92 11.406 1 89.31 213 GLU A CA 1
ATOM 1695 C C . GLU A 1 213 ? 9.031 -0.66 12.094 1 89.31 213 GLU A C 1
ATOM 1697 O O . GLU A 1 213 ? 8.078 -0.719 12.875 1 89.31 213 GLU A O 1
ATOM 1702 N N . GLU A 1 214 ? 9.547 0.383 11.781 1 84.62 214 GLU A N 1
ATOM 1703 C CA . GLU A 1 214 ? 9.172 1.648 12.398 1 84.62 214 GLU A CA 1
ATOM 1704 C C . GLU A 1 214 ? 7.754 2.055 12.008 1 84.62 214 GLU A C 1
ATOM 1706 O O . GLU A 1 214 ? 6.93 2.361 12.875 1 84.62 214 GLU A O 1
ATOM 1711 N N . ILE A 1 215 ? 7.449 2.018 10.773 1 87.5 215 ILE A N 1
ATOM 1712 C CA . ILE A 1 215 ? 6.191 2.588 10.312 1 87.5 215 ILE A CA 1
ATOM 1713 C C . ILE A 1 215 ? 5.035 1.659 10.68 1 87.5 215 ILE A C 1
ATOM 1715 O O . ILE A 1 215 ? 3.928 2.121 10.961 1 87.5 215 ILE A O 1
ATOM 1719 N N . GLN A 1 216 ? 5.332 0.361 10.711 1 90.38 216 GLN A N 1
ATOM 1720 C CA . GLN A 1 216 ? 4.211 -0.538 10.977 1 90.38 216 GLN A CA 1
ATOM 1721 C C . GLN A 1 216 ? 4.059 -0.801 12.469 1 90.38 216 GLN A C 1
ATOM 1723 O O . GLN A 1 216 ? 2.941 -0.978 12.969 1 90.38 216 GLN A O 1
ATOM 1728 N N . THR A 1 217 ? 5.109 -0.812 13.188 1 82.75 217 THR A N 1
ATOM 1729 C CA . THR A 1 217 ? 5.039 -1.14 14.609 1 82.75 217 THR A CA 1
ATOM 1730 C C . THR A 1 217 ? 4.777 0.113 15.445 1 82.75 217 THR A C 1
ATOM 1732 O O . THR A 1 217 ? 3.918 0.109 16.328 1 82.75 217 THR A O 1
ATOM 1735 N N . GLN A 1 218 ? 5.492 1.142 15.094 1 75.94 218 GLN A N 1
ATOM 1736 C CA . GLN A 1 218 ? 5.391 2.33 15.938 1 75.94 218 GLN A CA 1
ATOM 1737 C C . GLN A 1 218 ? 4.262 3.242 15.469 1 75.94 218 GLN A C 1
ATOM 1739 O O . GLN A 1 218 ? 3.475 3.734 16.281 1 75.94 218 GLN A O 1
ATOM 1744 N N . ALA A 1 219 ? 4.105 3.395 14.234 1 79.5 219 ALA A N 1
ATOM 1745 C CA . ALA A 1 219 ? 3.156 4.379 13.719 1 79.5 219 ALA A CA 1
ATOM 1746 C C . ALA A 1 219 ? 1.889 3.701 13.203 1 79.5 219 ALA A C 1
ATOM 1748 O O . ALA A 1 219 ? 0.863 4.359 13.008 1 79.5 219 ALA A O 1
ATOM 1749 N N . SER A 1 220 ? 1.941 2.371 13.023 1 86.81 220 SER A N 1
ATOM 1750 C CA . SER A 1 220 ? 0.832 1.576 12.5 1 86.81 220 SER A CA 1
ATOM 1751 C C . SER A 1 220 ? 0.387 2.076 11.133 1 86.81 220 SER A C 1
ATOM 1753 O O . SER A 1 220 ? -0.811 2.193 10.867 1 86.81 220 SER A O 1
ATOM 1755 N N . TYR A 1 221 ? 1.375 2.471 10.344 1 90.25 221 TYR A N 1
ATOM 1756 C CA . TYR A 1 221 ? 1.09 2.91 8.984 1 90.25 221 TYR A CA 1
ATOM 1757 C C . TYR A 1 221 ? 1.105 1.73 8.016 1 90.25 221 TYR A C 1
ATOM 1759 O O . TYR A 1 221 ? 2.096 1.508 7.312 1 90.25 221 TYR A O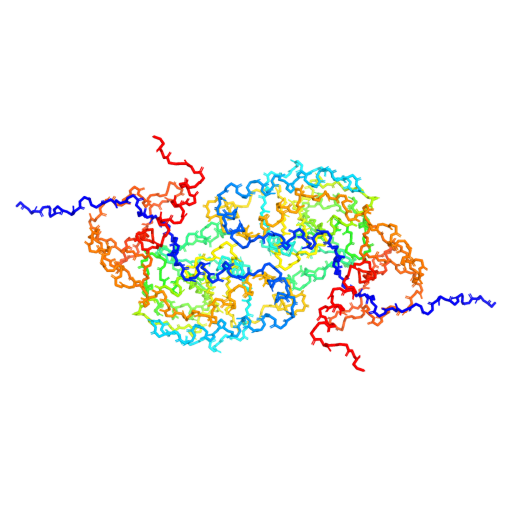 1
ATOM 1767 N N . TYR A 1 222 ? 0.057 1.046 8.016 1 94.31 222 TYR A N 1
ATOM 1768 C CA . TYR A 1 222 ? -0.22 -0.027 7.066 1 94.31 222 TYR A CA 1
ATOM 1769 C C . TYR A 1 222 ? -1.72 -0.186 6.844 1 94.31 222 TYR A C 1
ATOM 1771 O O . TYR A 1 222 ? -2.523 0.487 7.492 1 94.31 222 TYR A O 1
ATOM 1779 N N . ASN A 1 223 ? -2.078 -0.895 5.875 1 96.12 223 ASN A N 1
ATOM 1780 C CA . ASN A 1 223 ? -3.477 -1.139 5.543 1 96.12 223 ASN A CA 1
ATOM 1781 C C . ASN A 1 223 ? -4.164 -1.986 6.609 1 96.12 223 ASN A C 1
ATOM 1783 O O . ASN A 1 223 ? -4.359 -3.189 6.426 1 96.12 223 ASN A O 1
ATOM 1787 N N . ARG A 1 224 ? -4.641 -1.329 7.648 1 95.94 224 ARG A N 1
ATOM 1788 C CA . ARG A 1 224 ? -5.195 -2.01 8.812 1 95.94 224 ARG A CA 1
ATOM 1789 C C . ARG A 1 224 ? -6.555 -2.621 8.5 1 95.94 224 ARG A C 1
ATOM 1791 O O . ARG A 1 224 ? -6.91 -3.672 9.031 1 95.94 224 ARG A O 1
ATOM 1798 N N . VAL A 1 225 ? -7.27 -1.988 7.621 1 94.81 225 VAL A N 1
ATOM 1799 C CA . VAL A 1 225 ? -8.562 -2.514 7.18 1 94.81 225 VAL A CA 1
ATOM 1800 C C . VAL A 1 225 ? -8.359 -3.846 6.465 1 94.81 225 VAL A C 1
ATOM 1802 O O . VAL A 1 225 ? -9.039 -4.828 6.758 1 94.81 225 VAL A O 1
ATOM 1805 N N . GLY A 1 226 ? -7.418 -3.871 5.562 1 96.62 226 GLY A N 1
ATOM 1806 C CA . GLY A 1 226 ? -7.082 -5.133 4.918 1 96.62 226 GLY A CA 1
ATOM 1807 C C . GLY A 1 226 ? -6.629 -6.199 5.895 1 96.62 226 GLY A C 1
ATOM 1808 O O . GLY A 1 226 ? -7.027 -7.359 5.781 1 96.62 226 GLY A O 1
ATOM 1809 N N . ALA A 1 227 ? -5.855 -5.75 6.855 1 97.75 227 ALA A N 1
ATOM 1810 C CA . ALA A 1 227 ? -5.352 -6.695 7.848 1 97.75 227 ALA A CA 1
ATOM 1811 C C . ALA A 1 227 ? -6.496 -7.34 8.625 1 97.75 227 ALA A C 1
ATOM 1813 O O . ALA A 1 227 ? -6.484 -8.547 8.867 1 97.75 227 ALA A O 1
ATOM 1814 N N . TYR A 1 228 ? -7.457 -6.543 8.992 1 97.19 228 TYR A N 1
ATOM 1815 C CA . TYR A 1 228 ? -8.57 -7.094 9.758 1 97.19 228 TYR A CA 1
ATOM 1816 C C . TYR A 1 228 ? -9.414 -8.023 8.898 1 97.19 228 TYR A C 1
ATOM 1818 O O . TYR A 1 228 ? -9.852 -9.086 9.352 1 97.19 228 TYR A O 1
ATOM 1826 N N . VAL A 1 229 ? -9.672 -7.641 7.703 1 97.06 229 VAL A N 1
ATOM 1827 C CA . VAL A 1 229 ? -10.43 -8.5 6.797 1 97.06 229 VAL A CA 1
ATOM 1828 C C . VAL A 1 229 ? -9.695 -9.82 6.605 1 97.06 229 VAL A C 1
ATOM 1830 O O . VAL A 1 229 ? -10.305 -10.891 6.695 1 97.06 229 VAL A O 1
ATOM 1833 N N . GLY A 1 230 ? -8.414 -9.727 6.324 1 98.25 230 GLY A N 1
ATOM 1834 C CA . GLY A 1 230 ? -7.617 -10.93 6.184 1 98.25 230 GLY A CA 1
ATOM 1835 C C . GLY A 1 230 ? -7.66 -11.82 7.41 1 98.25 230 GLY A C 1
ATOM 1836 O O . GLY A 1 230 ? -7.836 -13.039 7.293 1 98.25 230 GLY A O 1
ATOM 1837 N N . LEU A 1 231 ? -7.5 -11.188 8.539 1 98 231 LEU A N 1
ATOM 1838 C CA . LEU A 1 231 ? -7.543 -11.906 9.805 1 98 231 LEU A CA 1
ATOM 1839 C C . LEU A 1 231 ? -8.859 -12.656 9.961 1 98 231 LEU A C 1
ATOM 1841 O O . LEU A 1 231 ? -8.875 -13.836 10.312 1 98 231 LEU A O 1
ATOM 1845 N N . THR A 1 232 ? -9.953 -12.008 9.688 1 97.5 232 THR A N 1
ATOM 1846 C CA . THR A 1 232 ? -11.289 -12.578 9.805 1 97.5 232 THR A CA 1
ATOM 1847 C C . THR A 1 232 ? -11.445 -13.781 8.867 1 97.5 232 THR A C 1
ATOM 1849 O O . THR A 1 232 ? -11.961 -14.82 9.273 1 97.5 232 THR A O 1
ATOM 1852 N N . LEU A 1 233 ? -10.977 -13.664 7.691 1 98.25 233 LEU A N 1
ATOM 1853 C CA . LEU A 1 233 ? -11.133 -14.719 6.699 1 98.25 233 LEU A CA 1
ATOM 1854 C C . LEU A 1 233 ? -10.242 -15.914 7.039 1 98.25 233 LEU A C 1
ATOM 1856 O O . LEU A 1 233 ? -10.68 -17.062 6.93 1 98.25 233 LEU A O 1
ATOM 1860 N N . MET A 1 234 ? -9.023 -15.625 7.473 1 98.69 234 MET A N 1
ATOM 1861 C CA . MET A 1 234 ? -8.102 -16.703 7.789 1 98.69 234 MET A CA 1
ATOM 1862 C C . MET A 1 234 ? -8.57 -17.5 9 1 98.69 234 MET A C 1
ATOM 1864 O O . MET A 1 234 ? -8.312 -18.703 9.109 1 98.69 234 MET A O 1
ATOM 1868 N N . ARG A 1 235 ? -9.273 -16.875 9.867 1 98.06 235 ARG A N 1
ATOM 1869 C CA . ARG A 1 235 ? -9.82 -17.562 11.031 1 98.06 235 ARG A CA 1
ATOM 1870 C C . ARG A 1 235 ? -11.008 -18.438 10.648 1 98.06 235 ARG A C 1
ATOM 1872 O O . ARG A 1 235 ? -11.281 -19.438 11.305 1 98.06 235 ARG A O 1
ATOM 1879 N N . GLN A 1 236 ? -11.664 -18.125 9.586 1 98.19 236 GLN A N 1
ATOM 1880 C CA . GLN A 1 236 ? -12.875 -18.828 9.188 1 98.19 236 GLN A CA 1
ATOM 1881 C C . GLN A 1 236 ? -12.562 -19.906 8.141 1 98.19 236 GLN A C 1
ATOM 1883 O O . GLN A 1 236 ? -13.25 -20.922 8.07 1 98.19 236 GLN A O 1
ATOM 1888 N N . PHE A 1 237 ? -11.594 -19.641 7.312 1 98.62 237 PHE A N 1
ATOM 1889 C CA . PHE A 1 237 ? -11.258 -20.531 6.211 1 98.62 237 PHE A CA 1
ATOM 1890 C C . PHE A 1 237 ? -9.789 -20.922 6.258 1 98.62 237 PHE A C 1
ATOM 1892 O O . PHE A 1 237 ? -8.906 -20.062 6.203 1 98.62 237 PHE A O 1
ATOM 1899 N N . SER A 1 238 ? -9.578 -22.203 6.289 1 98.5 238 SER A N 1
ATOM 1900 C CA . SER A 1 238 ? -8.203 -22.703 6.297 1 98.5 238 SER A CA 1
ATOM 1901 C C . SER A 1 238 ? -7.547 -22.531 4.934 1 98.5 238 SER A C 1
ATOM 1903 O O . SER A 1 238 ? -8.227 -22.25 3.941 1 98.5 238 SER A O 1
ATOM 1905 N N . ALA A 1 239 ? -6.246 -22.688 4.891 1 98.31 239 ALA A N 1
ATOM 1906 C CA . ALA A 1 239 ? -5.5 -22.578 3.641 1 98.31 239 ALA A CA 1
ATOM 1907 C C . ALA A 1 239 ? -5.852 -23.734 2.691 1 98.31 239 ALA A C 1
ATOM 1909 O O . ALA A 1 239 ? -5.574 -23.656 1.492 1 98.31 239 ALA A O 1
ATOM 1910 N N . ASP A 1 240 ? -6.496 -24.75 3.215 1 98.31 240 ASP A N 1
ATOM 1911 C CA . ASP A 1 240 ? -6.887 -25.906 2.426 1 98.31 240 ASP A CA 1
ATOM 1912 C C . ASP A 1 240 ? -8.25 -25.703 1.773 1 98.31 240 ASP A C 1
ATOM 1914 O O . ASP A 1 240 ? -8.68 -26.5 0.939 1 98.31 240 ASP A O 1
ATOM 1918 N N . PHE A 1 241 ? -8.922 -24.641 2.121 1 98.5 241 PHE A N 1
ATOM 1919 C CA . PHE A 1 241 ? -10.328 -24.469 1.775 1 98.5 241 PHE A CA 1
ATOM 1920 C C . PHE A 1 241 ? -10.523 -24.531 0.265 1 98.5 241 PHE A C 1
ATOM 1922 O O . PHE A 1 241 ? -11.328 -25.328 -0.234 1 98.5 241 PHE A O 1
ATOM 1929 N N . MET A 1 242 ? -9.812 -23.797 -0.506 1 97.81 242 MET A N 1
ATOM 1930 C CA . MET A 1 242 ? -10.031 -23.688 -1.946 1 97.81 242 MET A CA 1
ATOM 1931 C C . MET A 1 242 ? -9.656 -24.984 -2.648 1 97.81 242 MET A C 1
ATOM 1933 O O . MET A 1 242 ? -10.43 -25.516 -3.447 1 97.81 242 MET A O 1
ATOM 1937 N N . PRO A 1 243 ? -8.445 -25.484 -2.385 1 97.5 243 PRO A N 1
ATOM 1938 C CA . PRO A 1 243 ? -8.141 -26.781 -3.018 1 97.5 243 PRO A CA 1
ATOM 1939 C C . PRO A 1 243 ? -9.164 -27.859 -2.682 1 97.5 243 PRO A C 1
ATOM 1941 O O . PRO A 1 243 ? -9.531 -28.656 -3.549 1 97.5 243 PRO A O 1
ATOM 1944 N N . SER A 1 244 ? -9.602 -27.938 -1.507 1 97.25 244 SER A N 1
ATOM 1945 C CA . SER A 1 244 ? -10.562 -28.953 -1.096 1 97.25 244 SER A CA 1
ATOM 1946 C C . SER A 1 244 ? -11.914 -28.734 -1.773 1 97.25 244 SER A C 1
ATOM 1948 O O . SER A 1 244 ? -12.578 -29.703 -2.162 1 97.25 244 SER A O 1
ATOM 1950 N N . ALA A 1 245 ? -12.305 -27.547 -1.927 1 97 245 ALA A N 1
ATOM 1951 C CA . ALA A 1 245 ? -13.633 -27.219 -2.438 1 97 245 ALA A CA 1
ATOM 1952 C C . ALA A 1 245 ? -13.68 -27.328 -3.959 1 97 245 ALA A C 1
ATOM 1954 O O . ALA A 1 245 ? -14.727 -27.625 -4.531 1 97 245 ALA A O 1
ATOM 1955 N N . TYR A 1 246 ? -12.5 -27.172 -4.645 1 97.38 246 TYR A N 1
ATOM 1956 C CA . TYR A 1 246 ? -12.648 -26.906 -6.07 1 97.38 246 TYR A CA 1
ATOM 1957 C C . TYR A 1 246 ? -11.797 -27.859 -6.891 1 97.38 246 TYR A C 1
ATOM 1959 O O . TYR A 1 246 ? -11.859 -27.859 -8.125 1 97.38 246 TYR A O 1
ATOM 1967 N N . ARG A 1 247 ? -11.07 -28.719 -6.352 1 96.81 247 ARG A N 1
ATOM 1968 C CA . ARG A 1 247 ? -10.219 -29.641 -7.102 1 96.81 247 ARG A CA 1
ATOM 1969 C C . ARG A 1 247 ? -11.055 -30.516 -8.039 1 96.81 247 ARG A C 1
ATOM 1971 O O . ARG A 1 247 ? -10.695 -30.703 -9.203 1 96.81 247 ARG A O 1
ATOM 1978 N N . ASP A 1 248 ? -12.141 -31.078 -7.539 1 96.5 248 ASP A N 1
ATOM 1979 C CA . ASP A 1 248 ? -12.992 -31.938 -8.359 1 96.5 248 ASP A CA 1
ATOM 1980 C C . ASP A 1 248 ? -13.656 -31.125 -9.477 1 96.5 248 ASP A C 1
ATOM 1982 O O . ASP A 1 248 ? -13.734 -31.594 -10.617 1 96.5 248 ASP A O 1
ATOM 1986 N N . ALA A 1 249 ? -14.141 -29.984 -9.102 1 96.5 249 ALA A N 1
ATOM 1987 C CA . ALA A 1 249 ? -14.742 -29.109 -10.109 1 96.5 249 ALA A CA 1
ATOM 1988 C C . ALA A 1 249 ? -13.727 -28.734 -11.188 1 96.5 249 ALA A C 1
ATOM 1990 O O . ALA A 1 249 ? -14.062 -28.656 -12.367 1 96.5 249 ALA A O 1
ATOM 1991 N N . GLN A 1 250 ? -12.516 -28.469 -10.781 1 96.88 250 GLN A N 1
ATOM 1992 C CA . GLN A 1 250 ? -11.453 -28.188 -11.734 1 96.88 250 GLN A CA 1
ATOM 1993 C C . GLN A 1 250 ? -11.281 -29.344 -12.727 1 96.88 250 GLN A C 1
ATOM 1995 O O . GLN A 1 250 ? -11.195 -29.125 -13.938 1 96.88 250 GLN A O 1
ATOM 2000 N N . ARG A 1 251 ? -11.219 -30.5 -12.211 1 97.19 251 ARG A N 1
ATOM 2001 C CA . ARG A 1 251 ? -11.031 -31.688 -13.047 1 97.19 251 ARG A CA 1
ATOM 2002 C C . ARG A 1 251 ? -12.164 -31.828 -14.055 1 97.19 251 ARG A C 1
ATOM 2004 O O . ARG A 1 251 ? -11.922 -32.125 -15.227 1 97.19 251 ARG A O 1
ATOM 2011 N N . ARG A 1 252 ? -13.328 -31.578 -13.617 1 96.06 252 ARG A N 1
ATOM 2012 C CA . ARG A 1 252 ? -14.492 -31.703 -14.492 1 96.06 252 ARG A CA 1
ATOM 2013 C C . ARG A 1 252 ? -14.445 -30.672 -15.609 1 96.06 252 ARG A C 1
ATOM 2015 O O . ARG A 1 252 ? -14.664 -31 -16.781 1 96.06 252 ARG A O 1
ATOM 2022 N N . VAL A 1 253 ? -14.18 -29.453 -15.195 1 95.12 253 VAL A N 1
ATOM 2023 C CA . VAL A 1 253 ? -14.117 -28.375 -16.172 1 95.12 253 VAL A CA 1
ATOM 2024 C C . VAL A 1 253 ? -12.992 -28.641 -17.172 1 95.12 253 VAL A C 1
ATOM 2026 O O . VAL A 1 253 ? -13.156 -28.438 -18.375 1 95.12 253 VAL A O 1
ATOM 2029 N N . CYS A 1 254 ? -11.883 -29.109 -16.688 1 96.44 254 CYS A N 1
ATOM 2030 C CA . CYS A 1 254 ? -10.75 -29.391 -17.547 1 96.44 254 CYS A CA 1
ATOM 2031 C C . CYS A 1 254 ? -11.07 -30.516 -18.531 1 96.44 254 CYS A C 1
ATOM 2033 O O . CYS A 1 254 ? -10.68 -30.453 -19.688 1 96.44 254 CYS A O 1
ATOM 2035 N N . ALA A 1 255 ? -11.766 -31.484 -18.078 1 95.75 255 ALA A N 1
ATOM 2036 C CA . ALA A 1 255 ? -12.188 -32.562 -18.953 1 95.75 255 ALA A CA 1
ATOM 2037 C C . ALA A 1 255 ? -13.102 -32.062 -20.062 1 95.75 255 ALA A C 1
ATOM 2039 O O . ALA A 1 255 ? -12.969 -32.469 -21.219 1 95.75 255 ALA A O 1
ATOM 2040 N N . GLN A 1 256 ? -13.961 -31.172 -19.688 1 93 256 GLN A N 1
ATOM 2041 C CA . GLN A 1 256 ? -14.891 -30.609 -20.656 1 93 256 GLN A CA 1
ATOM 2042 C C . GLN A 1 256 ? -14.156 -29.766 -21.703 1 93 256 GLN A C 1
ATOM 2044 O O . GLN A 1 256 ? -14.531 -29.766 -22.875 1 93 256 GLN A O 1
ATOM 2049 N N . LEU A 1 257 ? -13.148 -29.125 -21.25 1 94.25 257 LEU A N 1
ATOM 2050 C CA . LEU A 1 257 ? -12.406 -28.219 -22.141 1 94.25 257 LEU A CA 1
ATOM 2051 C C . LEU A 1 257 ? -11.258 -28.953 -22.812 1 94.25 257 LEU A C 1
ATOM 2053 O O . LEU A 1 257 ? -10.594 -28.406 -23.703 1 94.25 257 LEU A O 1
ATOM 2057 N N . ASP A 1 258 ? -11.031 -30.156 -22.391 1 94.81 258 ASP A N 1
ATOM 2058 C CA . ASP A 1 258 ? -9.898 -30.953 -22.859 1 94.81 258 ASP A CA 1
ATOM 2059 C C . ASP A 1 258 ? -8.578 -30.234 -22.594 1 94.81 258 ASP A C 1
ATOM 2061 O O . ASP A 1 258 ? -7.785 -30.016 -23.516 1 94.81 258 ASP A O 1
ATOM 2065 N N . VAL A 1 259 ? -8.438 -29.859 -21.422 1 96.69 259 VAL A N 1
ATOM 2066 C CA . VAL A 1 259 ? -7.199 -29.281 -20.922 1 96.69 259 VAL A CA 1
ATOM 2067 C C . VAL A 1 259 ? -6.738 -30.016 -19.672 1 96.69 259 VAL A C 1
ATOM 2069 O O . VAL A 1 259 ? -7.414 -30.938 -19.203 1 96.69 259 VAL A O 1
ATOM 2072 N N . ILE A 1 260 ? -5.543 -29.719 -19.219 1 97.69 260 ILE A N 1
ATOM 2073 C CA . ILE A 1 260 ? -4.898 -30.453 -18.125 1 97.69 260 ILE A CA 1
ATOM 2074 C C . ILE A 1 260 ? -5.008 -29.656 -16.828 1 97.69 260 ILE A C 1
ATOM 2076 O O . ILE A 1 260 ? -4.555 -28.516 -16.766 1 97.69 260 ILE A O 1
ATOM 2080 N N . PRO A 1 261 ? -5.613 -30.219 -15.82 1 97.44 261 PRO A N 1
ATOM 2081 C CA . PRO A 1 261 ? -5.652 -29.5 -14.547 1 97.44 261 PRO A CA 1
ATOM 2082 C C . PRO A 1 261 ? -4.262 -29.156 -14.016 1 97.44 261 PRO A C 1
ATOM 2084 O O . PRO A 1 261 ? -3.365 -30 -14.031 1 97.44 261 PRO A O 1
ATOM 2087 N N . SER A 1 262 ? -4.066 -27.938 -13.602 1 97.25 262 SER A N 1
ATOM 2088 C CA . SER A 1 262 ? -2.834 -27.531 -12.93 1 97.25 262 SER A CA 1
ATOM 2089 C C . SER A 1 262 ? -2.879 -27.859 -11.445 1 97.25 262 SER A C 1
ATOM 2091 O O . SER A 1 262 ? -3.889 -28.359 -10.945 1 97.25 262 SER A O 1
ATOM 2093 N N . ARG A 1 263 ? -1.794 -27.516 -10.805 1 96.69 263 ARG A N 1
ATOM 2094 C CA . ARG A 1 263 ? -1.75 -27.688 -9.359 1 96.69 263 ARG A CA 1
ATOM 2095 C C . ARG A 1 263 ? -2.387 -26.5 -8.641 1 96.69 263 ARG A C 1
ATOM 2097 O O . ARG A 1 263 ? -2.506 -26.5 -7.418 1 96.69 263 ARG A O 1
ATOM 2104 N N . CYS A 1 264 ? -2.809 -25.531 -9.297 1 97.38 264 CYS A N 1
ATOM 2105 C CA . CYS A 1 264 ? -3.609 -24.422 -8.797 1 97.38 264 CYS A CA 1
ATOM 2106 C C . CYS A 1 264 ? -5.035 -24.484 -9.336 1 97.38 264 CYS A C 1
ATOM 2108 O O . CYS A 1 264 ? -5.246 -24.469 -10.547 1 97.38 264 CYS A O 1
ATOM 2110 N N . VAL A 1 265 ? -5.969 -24.469 -8.547 1 97.56 265 VAL A N 1
ATOM 2111 C CA . VAL A 1 265 ? -7.332 -24.828 -8.914 1 97.56 265 VAL A CA 1
ATOM 2112 C C . VAL A 1 265 ? -7.902 -23.797 -9.891 1 97.56 265 VAL A C 1
ATOM 2114 O O . VAL A 1 265 ? -8.836 -24.094 -10.633 1 97.56 265 VAL A O 1
ATOM 2117 N N . MET A 1 266 ? -7.352 -22.609 -9.906 1 96.88 266 MET A N 1
ATOM 2118 C CA . MET A 1 266 ? -7.898 -21.562 -10.773 1 96.88 266 MET A CA 1
ATOM 2119 C C . MET A 1 266 ? -7.309 -21.656 -12.172 1 96.88 266 MET A C 1
ATOM 2121 O O . MET A 1 266 ? -7.734 -20.953 -13.086 1 96.88 266 MET A O 1
ATOM 2125 N N . LEU A 1 267 ? -6.344 -22.578 -12.414 1 97.25 267 LEU A N 1
ATOM 2126 C CA . LEU A 1 267 ? -5.602 -22.625 -13.664 1 97.25 267 LEU A CA 1
ATOM 2127 C C . LEU A 1 267 ? -5.723 -24 -14.312 1 97.25 267 LEU A C 1
ATOM 2129 O O . LEU A 1 267 ? -5.98 -25 -13.633 1 97.25 267 LEU A O 1
ATOM 2133 N N . ALA A 1 268 ? -5.535 -24.016 -15.625 1 97.38 268 ALA A N 1
ATOM 2134 C CA . ALA A 1 268 ? -5.379 -25.219 -16.422 1 97.38 268 ALA A CA 1
ATOM 2135 C C . ALA A 1 268 ? -4.215 -25.094 -17.406 1 97.38 268 ALA A C 1
ATOM 2137 O O . ALA A 1 268 ? -3.922 -23.984 -17.891 1 97.38 268 ALA A O 1
ATOM 2138 N N . ASN A 1 269 ? -3.59 -26.156 -17.609 1 97.12 269 ASN A N 1
ATOM 2139 C CA . ASN A 1 269 ? -2.514 -26.203 -18.594 1 97.12 269 ASN A CA 1
ATOM 2140 C C . ASN A 1 269 ? -3.006 -26.734 -19.938 1 97.12 269 ASN A C 1
ATOM 2142 O O . ASN A 1 269 ? -3.932 -27.547 -20 1 97.12 269 ASN A O 1
ATOM 2146 N N . LEU A 1 270 ? -2.367 -26.25 -20.906 1 95.94 270 LEU A N 1
ATOM 2147 C CA . LEU A 1 270 ? -2.771 -26.609 -22.266 1 95.94 270 LEU A CA 1
ATOM 2148 C C . LEU A 1 270 ? -1.889 -27.734 -22.812 1 95.94 270 LEU A C 1
ATOM 2150 O O . LEU A 1 270 ? -0.717 -27.844 -22.438 1 95.94 270 LEU A O 1
ATOM 2154 N N . HIS A 1 271 ? -2.504 -28.516 -23.688 1 94.75 271 HIS A N 1
ATOM 2155 C CA . HIS A 1 271 ? -1.688 -29.438 -24.484 1 94.75 271 HIS A CA 1
ATOM 2156 C C . HIS A 1 271 ? -0.77 -28.672 -25.438 1 94.75 271 HIS A C 1
ATOM 2158 O O . HIS A 1 271 ? -1.097 -27.562 -25.859 1 94.75 271 HIS A O 1
ATOM 2164 N N . ASP A 1 272 ? 0.358 -29.266 -25.75 1 90.5 272 ASP A N 1
ATOM 2165 C CA . ASP A 1 272 ? 1.405 -28.594 -26.5 1 90.5 272 ASP A CA 1
ATOM 2166 C C . ASP A 1 272 ? 0.877 -28.094 -27.859 1 90.5 272 ASP A C 1
ATOM 2168 O O . ASP A 1 272 ? 1.296 -27.047 -28.344 1 90.5 272 ASP A O 1
ATOM 2172 N N . ASP A 1 273 ? -0.041 -28.844 -28.406 1 90.81 273 ASP A N 1
ATOM 2173 C CA . ASP A 1 273 ? -0.519 -28.531 -29.75 1 90.81 273 ASP A CA 1
ATOM 2174 C C . ASP A 1 273 ? -1.845 -27.766 -29.703 1 90.81 273 ASP A C 1
ATOM 2176 O O . ASP A 1 273 ? -2.434 -27.469 -30.75 1 90.81 273 ASP A O 1
ATOM 2180 N N . ASP A 1 274 ? -2.307 -27.422 -28.516 1 91.75 274 ASP A N 1
ATOM 2181 C CA . ASP A 1 274 ? -3.6 -26.766 -28.391 1 91.75 274 ASP A CA 1
ATOM 2182 C C . ASP A 1 274 ? -3.496 -25.281 -28.75 1 91.75 274 ASP A C 1
ATOM 2184 O O . ASP A 1 274 ? -2.969 -24.484 -27.984 1 91.75 274 ASP A O 1
ATOM 2188 N N . ARG A 1 275 ? -4.07 -24.875 -29.859 1 90.81 275 ARG A N 1
ATOM 2189 C CA . ARG A 1 275 ? -3.973 -23.5 -30.344 1 90.81 275 ARG A CA 1
ATOM 2190 C C . ARG A 1 275 ? -5.297 -22.766 -30.156 1 90.81 275 ARG A C 1
ATOM 2192 O O . ARG A 1 275 ? -5.398 -21.578 -30.484 1 90.81 275 ARG A O 1
ATOM 2199 N N . ARG A 1 276 ? -6.254 -23.375 -29.531 1 91.25 276 ARG A N 1
ATOM 2200 C CA . ARG A 1 276 ? -7.59 -22.797 -29.375 1 91.25 276 ARG A CA 1
ATOM 2201 C C . ARG A 1 276 ? -7.562 -21.562 -28.5 1 91.25 276 ARG A C 1
ATOM 2203 O O . ARG A 1 276 ? -8.422 -20.688 -28.609 1 91.25 276 ARG A O 1
ATOM 2210 N N . PHE A 1 277 ? -6.473 -21.438 -27.672 1 90.62 277 PHE A N 1
ATOM 2211 C CA . PHE A 1 277 ? -6.445 -20.391 -26.656 1 90.62 277 PHE A CA 1
ATOM 2212 C C . PHE A 1 277 ? -5.477 -19.281 -27.047 1 90.62 277 PHE A C 1
ATOM 2214 O O . PHE A 1 277 ? -5.25 -18.344 -26.281 1 90.62 277 PHE A O 1
ATOM 2221 N N . ASP A 1 278 ? -4.918 -19.297 -28.188 1 87.56 278 ASP A N 1
ATOM 2222 C CA . ASP A 1 278 ? -3.865 -18.375 -28.594 1 87.56 278 ASP A CA 1
ATOM 2223 C C . ASP A 1 278 ? -4.355 -16.922 -28.562 1 87.56 278 ASP A C 1
ATOM 2225 O O . ASP A 1 278 ? -3.676 -16.047 -28.016 1 87.56 278 ASP A O 1
ATOM 2229 N N . THR A 1 279 ? -5.492 -16.703 -29.016 1 84.56 279 THR A N 1
ATOM 2230 C CA . THR A 1 279 ? -6.031 -15.352 -29.047 1 84.56 279 THR A CA 1
ATOM 2231 C C . THR A 1 279 ? -6.289 -14.828 -27.641 1 84.56 279 THR A C 1
ATOM 2233 O O . THR A 1 279 ? -6.109 -13.641 -27.375 1 84.56 279 THR A O 1
ATOM 2236 N N . ILE A 1 280 ? -6.68 -15.664 -26.75 1 85.38 280 ILE A N 1
ATOM 2237 C CA . ILE A 1 280 ? -6.973 -15.305 -25.375 1 85.38 280 ILE A CA 1
ATOM 2238 C C . ILE A 1 280 ? -5.676 -14.969 -24.641 1 85.38 280 ILE A C 1
ATOM 2240 O O . ILE A 1 280 ? -5.641 -14.047 -23.828 1 85.38 280 ILE A O 1
ATOM 2244 N N . LEU A 1 281 ? -4.699 -15.664 -25.016 1 86.19 281 LEU A N 1
ATOM 2245 C CA . LEU A 1 281 ? -3.449 -15.562 -24.266 1 86.19 281 LEU A CA 1
ATOM 2246 C C . LEU A 1 281 ? -2.553 -14.477 -24.859 1 86.19 281 LEU A C 1
ATOM 2248 O O . LEU A 1 281 ? -1.554 -14.094 -24.25 1 86.19 281 LEU A O 1
ATOM 2252 N N . GLU A 1 282 ? -2.898 -13.984 -25.969 1 80.88 282 GLU A N 1
ATOM 2253 C CA . GLU A 1 282 ? -2.1 -12.945 -26.594 1 80.88 282 GLU A CA 1
ATOM 2254 C C . GLU A 1 282 ? -2.271 -11.602 -25.891 1 80.88 282 GLU A C 1
ATOM 2256 O O . GLU A 1 282 ? -3.383 -11.242 -25.484 1 80.88 282 GLU A O 1
ATOM 2261 N N . ASP A 1 283 ? -1.198 -11.062 -25.484 1 74 283 ASP A N 1
ATOM 2262 C CA . ASP A 1 283 ? -1.127 -9.688 -24.984 1 74 283 ASP A CA 1
ATOM 2263 C C . ASP A 1 283 ? -0.278 -8.812 -25.906 1 74 283 ASP A C 1
ATOM 2265 O O . ASP A 1 283 ? 0.941 -8.977 -25.984 1 74 283 ASP A O 1
ATOM 2269 N N . PRO A 1 284 ? -0.9 -7.98 -26.578 1 71.12 284 PRO A N 1
ATOM 2270 C CA . PRO A 1 284 ? -0.151 -7.172 -27.531 1 71.12 284 PRO A CA 1
ATOM 2271 C C . PRO A 1 284 ? 0.953 -6.344 -26.891 1 71.12 284 PRO A C 1
ATOM 2273 O O . PRO A 1 284 ? 1.868 -5.883 -27.562 1 71.12 284 PRO A O 1
ATOM 2276 N N . ARG A 1 285 ? 0.912 -6.242 -25.703 1 71.31 285 ARG A N 1
ATOM 2277 C CA . ARG A 1 285 ? 1.896 -5.414 -25.016 1 71.31 285 ARG A CA 1
ATOM 2278 C C . ARG A 1 285 ? 3.195 -6.184 -24.797 1 71.31 285 ARG A C 1
ATOM 2280 O O . ARG A 1 285 ? 4.246 -5.578 -24.562 1 71.31 285 ARG A O 1
ATOM 2287 N N . PHE A 1 286 ? 2.949 -7.48 -24.844 1 67.56 286 PHE A N 1
ATOM 2288 C CA . PHE A 1 286 ? 4.098 -8.328 -24.531 1 67.56 286 PHE A CA 1
ATOM 2289 C C . PHE A 1 286 ? 4.32 -9.359 -25.625 1 67.56 286 PHE A C 1
ATOM 2291 O O . PHE A 1 286 ? 3.363 -9.828 -26.25 1 67.56 286 PHE A O 1
ATOM 2298 N N . GLU A 1 287 ? 5.598 -9.531 -25.828 1 69.81 287 GLU A N 1
ATOM 2299 C CA . GLU A 1 287 ? 5.934 -10.641 -26.703 1 69.81 287 GLU A CA 1
ATOM 2300 C C . GLU A 1 287 ? 5.504 -11.977 -26.109 1 69.81 287 GLU A C 1
ATOM 2302 O O . GLU A 1 287 ? 5.402 -12.109 -24.891 1 69.81 287 GLU A O 1
ATOM 2307 N N . LYS A 1 288 ? 5.191 -12.844 -27.031 1 73.69 288 LYS A N 1
ATOM 2308 C CA . LYS A 1 288 ? 4.859 -14.188 -26.562 1 73.69 288 LYS A CA 1
ATOM 2309 C C . LYS A 1 288 ? 5.969 -14.758 -25.688 1 73.69 288 LYS A C 1
ATOM 2311 O O . LYS A 1 288 ? 7.137 -14.781 -26.094 1 73.69 288 LYS A O 1
ATOM 2316 N N . PRO A 1 289 ? 5.48 -15.133 -24.609 1 72.25 289 PRO A N 1
ATOM 2317 C CA . PRO A 1 289 ? 6.523 -15.625 -23.719 1 72.25 289 PRO A CA 1
ATOM 2318 C C . PRO A 1 289 ? 7.125 -16.953 -24.172 1 72.25 289 PRO A C 1
ATOM 2320 O O . PRO A 1 289 ? 6.406 -17.812 -24.672 1 72.25 289 PRO A O 1
ATOM 2323 N N . VAL A 1 290 ? 8.359 -16.938 -24.156 1 82.75 290 VAL A N 1
ATOM 2324 C CA . VAL A 1 290 ? 9.07 -18.203 -24.297 1 82.75 290 VAL A CA 1
ATOM 2325 C C . VAL A 1 290 ? 9.125 -18.922 -22.953 1 82.75 290 VAL A C 1
ATOM 2327 O O . VAL A 1 290 ? 9.547 -18.344 -21.953 1 82.75 290 VAL A O 1
ATOM 2330 N N . LEU A 1 291 ? 8.633 -20.141 -22.984 1 91.5 291 LEU A N 1
ATOM 2331 C CA . LEU A 1 291 ? 8.609 -20.891 -21.734 1 91.5 291 LEU A CA 1
ATOM 2332 C C . LEU A 1 291 ? 9.766 -21.875 -21.672 1 91.5 291 LEU A C 1
ATOM 2334 O O . LEU A 1 291 ? 10.25 -22.344 -22.719 1 91.5 291 LEU A O 1
ATOM 2338 N N . PRO A 1 292 ? 10.219 -22.141 -20.453 1 89.69 292 PRO A N 1
ATOM 2339 C CA . PRO A 1 292 ? 11.242 -23.188 -20.328 1 89.69 292 PRO A CA 1
ATOM 2340 C C . PRO A 1 292 ? 10.75 -24.547 -20.797 1 89.69 292 PRO A C 1
ATOM 2342 O O . PRO A 1 292 ? 9.539 -24.797 -20.844 1 89.69 292 PRO A O 1
ATOM 2345 N N . PRO A 1 293 ? 11.75 -25.406 -21.109 1 87.38 293 PRO A N 1
ATOM 2346 C CA . PRO A 1 293 ? 11.352 -26.75 -21.516 1 87.38 293 PRO A CA 1
ATOM 2347 C C . PRO A 1 293 ? 10.492 -27.453 -20.453 1 87.38 293 PRO A C 1
ATOM 2349 O O . PRO A 1 293 ? 10.789 -27.375 -19.266 1 87.38 293 PRO A O 1
ATOM 2352 N N . GLY A 1 294 ? 9.445 -28.047 -20.906 1 88.38 294 GLY A N 1
ATOM 2353 C CA . GLY A 1 294 ? 8.602 -28.812 -20 1 88.38 294 GLY A CA 1
ATOM 2354 C C . GLY A 1 294 ? 7.48 -28 -19.391 1 88.38 294 GLY A C 1
ATOM 2355 O O . GLY A 1 294 ? 6.562 -28.547 -18.781 1 88.38 294 GLY A O 1
ATOM 2356 N N . VAL A 1 295 ? 7.559 -26.75 -19.484 1 93.44 295 VAL A N 1
ATOM 2357 C CA . VAL A 1 295 ? 6.535 -25.875 -18.938 1 93.44 295 VAL A CA 1
ATOM 2358 C C . VAL A 1 295 ? 5.434 -25.641 -19.969 1 93.44 295 VAL A C 1
ATOM 2360 O O . VAL A 1 295 ? 5.719 -25.406 -21.141 1 93.44 295 VAL A O 1
ATOM 2363 N N . ARG A 1 296 ? 4.223 -25.703 -19.547 1 93 296 ARG A N 1
ATOM 2364 C CA . ARG A 1 296 ? 3.084 -25.578 -20.438 1 93 296 ARG A CA 1
ATOM 2365 C C . ARG A 1 296 ? 2.477 -24.188 -20.359 1 93 296 ARG A C 1
ATOM 2367 O O . ARG A 1 296 ? 2.584 -23.516 -19.344 1 93 296 ARG A O 1
ATOM 2374 N N . ARG A 1 297 ? 1.823 -23.891 -21.438 1 92.81 297 ARG A N 1
ATOM 2375 C CA . ARG A 1 297 ? 0.988 -22.688 -21.406 1 92.81 297 ARG A CA 1
ATOM 2376 C C . ARG A 1 297 ? -0.237 -22.906 -20.516 1 92.81 297 ARG A C 1
ATOM 2378 O O . ARG A 1 297 ? -0.751 -24.031 -20.422 1 92.81 297 ARG A O 1
ATOM 2385 N N . ARG A 1 298 ? -0.607 -21.844 -19.922 1 94.12 298 ARG A N 1
ATOM 2386 C CA . ARG A 1 298 ? -1.742 -22.016 -19.016 1 94.12 298 ARG A CA 1
ATOM 2387 C C . ARG A 1 298 ? -2.852 -21.016 -19.359 1 94.12 298 ARG A C 1
ATOM 2389 O O . ARG A 1 298 ? -2.607 -20 -20.016 1 94.12 298 ARG A O 1
ATOM 2396 N N . VAL A 1 299 ? -4.059 -21.375 -18.953 1 95.19 299 VAL A N 1
ATOM 2397 C CA . VAL A 1 299 ? -5.227 -20.5 -19.031 1 95.19 299 VAL A CA 1
ATOM 2398 C C . VAL A 1 299 ? -5.922 -20.453 -17.672 1 95.19 299 VAL A C 1
ATOM 2400 O O . VAL A 1 299 ? -5.801 -21.391 -16.875 1 95.19 299 VAL A O 1
ATOM 2403 N N . CYS A 1 300 ? -6.512 -19.359 -17.453 1 95.38 300 CYS A N 1
ATOM 2404 C CA . CYS A 1 300 ? -7.316 -19.203 -16.25 1 95.38 300 CYS A CA 1
ATOM 2405 C C . CYS A 1 300 ? -8.727 -19.75 -16.469 1 95.38 300 CYS A C 1
ATOM 2407 O O . CYS A 1 300 ? -9.375 -19.422 -17.453 1 95.38 300 CYS A O 1
ATOM 2409 N N . ILE A 1 301 ? -9.258 -20.5 -15.523 1 95.44 301 ILE A N 1
ATOM 2410 C CA . ILE A 1 301 ? -10.57 -21.109 -15.703 1 95.44 301 ILE A CA 1
ATOM 2411 C C . ILE A 1 301 ? -11.469 -20.75 -14.516 1 95.44 301 ILE A C 1
ATOM 2413 O O . ILE A 1 301 ? -12.484 -21.406 -14.281 1 95.44 301 ILE A O 1
ATOM 2417 N N . SER A 1 302 ? -11.125 -19.797 -13.758 1 95.12 302 SER A N 1
ATOM 2418 C CA . SER A 1 302 ? -11.852 -19.406 -12.547 1 95.12 302 SER A CA 1
ATOM 2419 C C . SER A 1 302 ? -13.312 -19.094 -12.859 1 95.12 302 SER A C 1
ATOM 2421 O O . SER A 1 302 ? -14.203 -19.391 -12.055 1 95.12 302 SER A O 1
ATOM 2423 N N . ALA A 1 303 ? -13.531 -18.531 -13.984 1 90.88 303 ALA A N 1
ATOM 2424 C CA . ALA A 1 303 ? -14.883 -18.094 -14.352 1 90.88 303 ALA A CA 1
ATOM 2425 C C . ALA A 1 303 ? -15.812 -19.297 -14.539 1 90.88 303 ALA A C 1
ATOM 2427 O O . ALA A 1 303 ? -17.031 -19.156 -14.43 1 90.88 303 ALA A O 1
ATOM 2428 N N . TYR A 1 304 ? -15.234 -20.469 -14.844 1 92.25 304 TYR A N 1
ATOM 2429 C CA . TYR A 1 304 ? -16.031 -21.688 -14.961 1 92.25 304 TYR A CA 1
ATOM 2430 C C . TYR A 1 304 ? -16.375 -22.25 -13.586 1 92.25 304 TYR A C 1
ATOM 2432 O O . TYR A 1 304 ? -17.266 -23.094 -13.461 1 92.25 304 TYR A O 1
ATOM 2440 N N . LEU A 1 305 ? -15.695 -21.875 -12.516 1 92.94 305 LEU A N 1
ATOM 2441 C CA . LEU A 1 305 ? -15.742 -22.531 -11.219 1 92.94 305 LEU A CA 1
ATOM 2442 C C . LEU A 1 305 ? -16.531 -21.688 -10.211 1 92.94 305 LEU A C 1
ATOM 2444 O O . LEU A 1 305 ? -17.156 -22.234 -9.297 1 92.94 305 LEU A O 1
ATOM 2448 N N . GLY A 1 306 ? -16.391 -20.453 -10.188 1 79.88 306 GLY A N 1
ATOM 2449 C CA . GLY A 1 306 ? -16.953 -19.578 -9.18 1 79.88 306 GLY A CA 1
ATOM 2450 C C . GLY A 1 306 ? -18.406 -19.234 -9.43 1 79.88 306 GLY A C 1
ATOM 2451 O O . GLY A 1 306 ? -19 -19.688 -10.406 1 79.88 306 GLY A O 1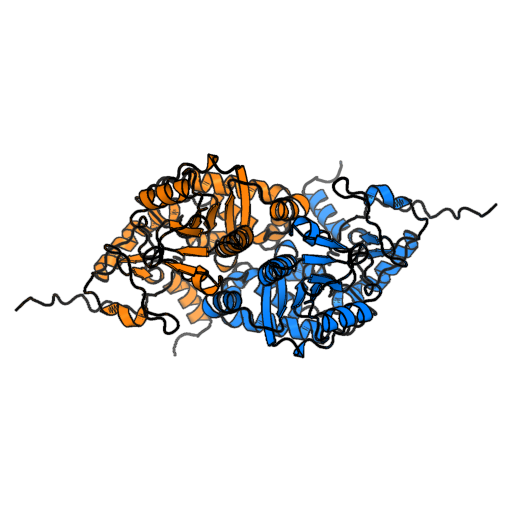
ATOM 2452 N N . ALA A 1 307 ? -19.047 -18.75 -8.352 1 64.44 307 ALA A N 1
ATOM 2453 C CA . ALA A 1 307 ? -20.453 -18.359 -8.344 1 64.44 307 ALA A CA 1
ATOM 2454 C C . ALA A 1 307 ? -20.719 -17.234 -9.352 1 64.44 307 ALA A C 1
ATOM 2456 O O . ALA A 1 307 ? -21.859 -16.828 -9.531 1 64.44 307 ALA A O 1
ATOM 2457 N N . ALA A 1 308 ? -19.703 -16.641 -9.758 1 51.19 308 ALA A N 1
ATOM 2458 C CA . ALA A 1 308 ? -19.891 -15.383 -10.461 1 51.19 308 ALA A CA 1
ATOM 2459 C C . ALA A 1 308 ? -20.922 -15.516 -11.57 1 51.19 308 ALA A C 1
ATOM 2461 O O . ALA A 1 308 ? -21.391 -14.516 -12.117 1 51.19 308 ALA A O 1
ATOM 2462 N N . GLY A 1 309 ? -20.938 -16.641 -12.281 1 42.28 309 GLY A N 1
ATOM 2463 C CA . GLY A 1 309 ? -21.969 -16.562 -13.297 1 42.28 309 GLY A CA 1
ATOM 2464 C C . GLY A 1 309 ? -23.297 -16.078 -12.766 1 42.28 309 GLY A C 1
ATOM 2465 O O . GLY A 1 309 ? -24.031 -15.359 -13.461 1 42.28 309 GLY A O 1
ATOM 2466 N N . SER A 1 310 ? -23.672 -16.5 -11.609 1 40.28 310 SER A N 1
ATOM 2467 C CA . SER A 1 310 ? -24.984 -16.172 -11.094 1 40.28 310 SER A CA 1
ATOM 2468 C C . SER A 1 310 ? -25.016 -14.781 -10.484 1 40.28 310 SER A C 1
ATOM 2470 O O . SER A 1 310 ? -25.984 -14.039 -10.664 1 40.28 310 SER A O 1
ATOM 2472 N N . TYR A 1 311 ? -24.125 -14.297 -9.703 1 38.59 311 TYR A N 1
ATOM 2473 C CA . TYR A 1 311 ? -24.188 -13.016 -9.016 1 38.59 311 TYR A CA 1
ATOM 2474 C C . TYR A 1 311 ? -23.859 -11.867 -9.977 1 38.59 311 TYR A C 1
ATOM 2476 O O . TYR A 1 311 ? -24.562 -10.859 -10 1 38.59 311 TYR A O 1
ATOM 2484 N N . LEU A 1 312 ? -22.875 -11.844 -10.758 1 36.94 312 LEU A N 1
ATOM 2485 C CA . LEU A 1 312 ? -22.75 -10.922 -11.875 1 36.94 312 LEU A CA 1
ATOM 2486 C C . LEU A 1 312 ? -23.891 -11.102 -12.867 1 36.94 312 LEU A C 1
ATOM 2488 O O . LEU A 1 312 ? -24.422 -10.117 -13.406 1 36.94 312 LEU A O 1
ATOM 2492 N N . ARG A 1 313 ? -24.328 -12.242 -13.109 1 40.38 313 ARG A N 1
ATOM 2493 C CA . ARG A 1 313 ? -25.562 -12.469 -13.859 1 40.38 313 ARG A CA 1
ATOM 2494 C C . ARG A 1 313 ? -26.781 -11.977 -13.086 1 40.38 313 ARG A C 1
ATOM 2496 O O . ARG A 1 313 ? -27.672 -11.359 -13.656 1 40.38 313 ARG A O 1
ATOM 2503 N N . ARG A 1 314 ? -26.828 -12.156 -11.836 1 41.03 314 ARG A N 1
ATOM 2504 C CA . ARG A 1 314 ? -27.906 -11.602 -11.031 1 41.03 314 ARG A CA 1
ATOM 2505 C C . ARG A 1 314 ? -27.734 -10.102 -10.844 1 41.03 314 ARG A C 1
ATOM 2507 O O . ARG A 1 314 ? -28.703 -9.344 -10.898 1 41.03 314 ARG A O 1
ATOM 2514 N N . LEU A 1 315 ? -26.562 -9.57 -10.562 1 38.03 315 LEU A N 1
ATOM 2515 C CA . LEU A 1 315 ? -26.297 -8.141 -10.531 1 38.03 315 LEU A CA 1
ATOM 2516 C C . LEU A 1 315 ? -26.422 -7.531 -11.922 1 38.03 315 LEU A C 1
ATOM 2518 O O . LEU A 1 315 ? -27 -6.453 -12.086 1 38.03 3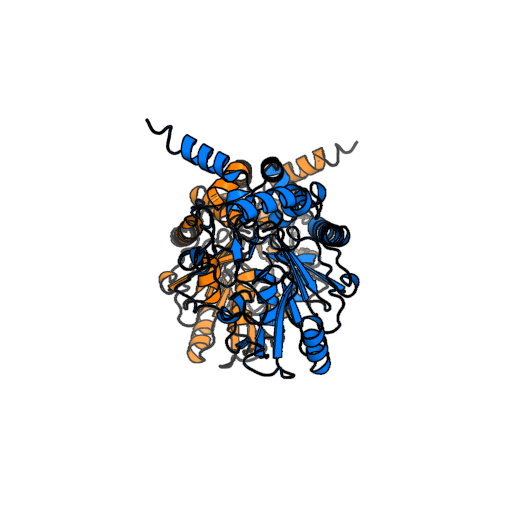15 LEU A O 1
ATOM 2522 N N . ALA A 1 316 ? -25.953 -8.125 -12.922 1 35.78 316 ALA A N 1
ATOM 2523 C CA . ALA A 1 316 ? -26.281 -7.762 -14.297 1 35.78 316 ALA A CA 1
ATOM 2524 C C . ALA A 1 316 ? -27.781 -7.918 -14.562 1 35.78 316 ALA A C 1
ATOM 2526 O O . ALA A 1 316 ? -28.406 -7.047 -15.18 1 35.78 316 ALA A O 1
ATOM 2527 N N . ARG A 1 317 ? -28.453 -8.961 -14.234 1 41.03 317 ARG A N 1
ATOM 2528 C CA . ARG A 1 317 ? -29.891 -9.117 -14.352 1 41.03 317 ARG A CA 1
ATOM 2529 C C . ARG A 1 317 ? -30.641 -8.078 -13.516 1 41.03 317 ARG A C 1
ATOM 2531 O O . ARG A 1 317 ? -31.688 -7.594 -13.914 1 41.03 317 ARG A O 1
ATOM 2538 N N . ARG A 1 318 ? -30.188 -7.809 -12.312 1 39.09 318 ARG A N 1
ATOM 2539 C CA . ARG A 1 318 ? -30.797 -6.762 -11.5 1 39.09 318 ARG A CA 1
ATOM 2540 C C . ARG A 1 318 ? -30.516 -5.383 -12.086 1 39.09 318 ARG A C 1
ATOM 2542 O O . ARG A 1 318 ? -31.344 -4.48 -12.008 1 39.09 318 ARG A O 1
ATOM 2549 N N . VAL A 1 319 ? -29.328 -5.117 -12.562 1 36.09 319 VAL A N 1
ATOM 2550 C CA . VAL A 1 319 ? -29.016 -3.844 -13.203 1 36.09 319 VAL A CA 1
ATOM 2551 C C . VAL A 1 319 ? -29.562 -3.846 -14.633 1 36.09 319 VAL A C 1
ATOM 2553 O O . VAL A 1 319 ? -30.141 -2.859 -15.086 1 36.09 319 VAL A O 1
ATOM 2556 N N . PHE A 1 320 ? -29.266 -4.859 -15.445 1 38.78 320 PHE A N 1
ATOM 2557 C CA . PHE A 1 320 ? -29.75 -4.773 -16.828 1 38.78 320 PHE A CA 1
ATOM 2558 C C . PHE A 1 320 ? -31.109 -5.441 -16.969 1 38.78 320 PHE A C 1
ATOM 2560 O O . PHE A 1 320 ? -31.672 -5.488 -18.062 1 38.78 320 PHE A O 1
ATOM 2567 N N . GLY A 1 321 ? -32 -5.5 -16 1 33.22 321 GLY A N 1
ATOM 2568 C CA . GLY A 1 321 ? -33.344 -6.047 -16.109 1 33.22 321 GLY A CA 1
ATOM 2569 C C . GLY A 1 321 ? -33.406 -7.359 -16.859 1 33.22 321 GLY A C 1
ATOM 2570 O O . GLY A 1 321 ? -32.406 -7.785 -17.453 1 33.22 321 GLY A O 1
ATOM 2571 N N . LYS A 1 322 ? -34.469 -8.289 -16.812 1 37.62 322 LYS A N 1
ATOM 2572 C CA . LYS A 1 322 ? -34.781 -9.445 -17.656 1 37.62 322 LYS A CA 1
ATOM 2573 C C . LYS A 1 322 ? -34.625 -9.102 -19.125 1 37.62 322 LYS A C 1
ATOM 2575 O O . LYS A 1 322 ? -35.094 -8.039 -19.578 1 37.62 322 LYS A O 1
ATOM 2580 N N . PRO A 1 323 ? -33.781 -9.594 -19.828 1 32.19 323 PRO A N 1
ATOM 2581 C CA . PRO A 1 323 ? -34.219 -9.344 -21.203 1 32.19 323 PRO A CA 1
ATOM 2582 C C . PRO A 1 323 ? -35.719 -9.586 -21.391 1 32.19 323 PRO A C 1
ATOM 2584 O O . PRO A 1 323 ? -36.25 -10.586 -20.922 1 32.19 323 PRO A O 1
ATOM 2587 N N . GLY A 1 324 ? -36.5 -8.484 -21.609 1 25.5 324 GLY A N 1
ATOM 2588 C CA . GLY A 1 324 ? -37.75 -8.734 -22.328 1 25.5 324 GLY A CA 1
ATOM 2589 C C . GLY A 1 324 ? -37.562 -9.555 -23.578 1 25.5 324 GLY A C 1
ATOM 2590 O O . GLY A 1 324 ? -36.469 -9.555 -24.172 1 25.5 324 GLY A O 1
ATOM 2591 N N . MET B 1 1 ? 10.883 41.5 39.469 1 25.23 1 MET B N 1
ATOM 2592 C CA . MET B 1 1 ? 10.328 40.188 39.812 1 25.23 1 MET B CA 1
ATOM 2593 C C . MET B 1 1 ? 9.266 39.75 38.812 1 25.23 1 MET B C 1
ATOM 2595 O O . MET B 1 1 ? 8.18 40.344 38.75 1 25.23 1 MET B O 1
ATOM 2599 N N . LEU B 1 2 ? 9.562 39.406 37.594 1 29.11 2 LEU B N 1
ATOM 2600 C CA . LEU B 1 2 ? 8.734 39.188 36.406 1 29.11 2 LEU B CA 1
ATOM 2601 C C . LEU B 1 2 ? 7.656 38.156 36.688 1 29.11 2 LEU B C 1
ATOM 2603 O O . LEU B 1 2 ? 7.949 37.062 37.219 1 29.11 2 LEU B O 1
ATOM 2607 N N . ARG B 1 3 ? 6.367 38.562 37 1 31.98 3 ARG B N 1
ATOM 2608 C CA . ARG B 1 3 ? 5.207 37.719 37.25 1 31.98 3 ARG B CA 1
ATOM 2609 C C . ARG B 1 3 ? 5.211 36.5 36.281 1 31.98 3 ARG B C 1
ATOM 2611 O O . ARG B 1 3 ? 5.191 36.688 35.062 1 31.98 3 ARG B O 1
ATOM 2618 N N . SER B 1 4 ? 5.863 35.469 36.625 1 34.31 4 SER B N 1
ATOM 2619 C CA . SER B 1 4 ? 5.648 34.156 36 1 34.31 4 SER B CA 1
ATOM 2620 C C . SER B 1 4 ? 4.164 33.906 35.75 1 34.31 4 SER B C 1
ATOM 2622 O O . SER B 1 4 ? 3.377 33.844 36.688 1 34.31 4 SER B O 1
ATOM 2624 N N . ALA B 1 5 ? 3.504 34.625 34.875 1 37.03 5 ALA B N 1
ATOM 2625 C CA . ALA B 1 5 ? 2.086 34.5 34.562 1 37.03 5 ALA B CA 1
ATOM 2626 C C . ALA B 1 5 ? 1.62 33.062 34.625 1 37.03 5 ALA B C 1
ATOM 2628 O O . ALA B 1 5 ? 2.248 32.188 34.031 1 37.03 5 ALA B O 1
ATOM 2629 N N . PHE B 1 6 ? 0.987 32.594 35.656 1 38.28 6 PHE B N 1
ATOM 2630 C CA . PHE B 1 6 ? 0.311 31.328 35.938 1 38.28 6 PHE B CA 1
ATOM 2631 C C . PHE B 1 6 ? -0.444 30.828 34.719 1 38.28 6 PHE B C 1
ATOM 2633 O O . PHE B 1 6 ? -1.431 31.453 34.312 1 38.28 6 PHE B O 1
ATOM 2640 N N . ARG B 1 7 ? 0.246 30.281 33.719 1 50.47 7 ARG B N 1
ATOM 2641 C CA . ARG B 1 7 ? -0.504 29.609 32.656 1 50.47 7 ARG B CA 1
ATOM 2642 C C . ARG B 1 7 ? -1.508 28.625 33.25 1 50.47 7 ARG B C 1
ATOM 2644 O O . ARG B 1 7 ? -1.246 28 34.281 1 50.47 7 ARG B O 1
ATOM 2651 N N . PRO B 1 8 ? -2.801 28.766 33.094 1 51.06 8 PRO B N 1
ATOM 2652 C CA . PRO B 1 8 ? -3.824 27.875 33.625 1 51.06 8 PRO B CA 1
ATOM 2653 C C . PRO B 1 8 ? -3.408 26.406 33.594 1 51.06 8 PRO B C 1
ATOM 2655 O O . PRO B 1 8 ? -2.639 26 32.719 1 51.06 8 PRO B O 1
ATOM 2658 N N . THR B 1 9 ? -3.418 25.672 34.781 1 58.62 9 THR B N 1
ATOM 2659 C CA . THR B 1 9 ? -3.195 24.25 34.969 1 58.62 9 THR B CA 1
ATOM 2660 C C . THR B 1 9 ? -4.125 23.422 34.062 1 58.62 9 THR B C 1
ATOM 2662 O O . THR B 1 9 ? -5.176 22.969 34.531 1 58.62 9 THR B O 1
ATOM 2665 N N . ALA B 1 10 ? -4.242 23.797 32.781 1 67.38 10 ALA B N 1
ATOM 2666 C CA . ALA B 1 10 ? -5.078 23.031 31.859 1 67.38 10 ALA B CA 1
ATOM 2667 C C . ALA B 1 10 ? -4.629 21.578 31.781 1 67.38 10 ALA B C 1
ATOM 2669 O O . ALA B 1 10 ? -3.463 21.266 32.031 1 67.38 10 ALA B O 1
ATOM 2670 N N . ASP B 1 11 ? -5.539 20.656 31.812 1 79.81 11 ASP B N 1
ATOM 2671 C CA . ASP B 1 11 ? -5.328 19.234 31.594 1 79.81 11 ASP B CA 1
ATOM 2672 C C . ASP B 1 11 ? -4.66 18.984 30.234 1 79.81 11 ASP B C 1
ATOM 2674 O O . ASP B 1 11 ? -5.273 19.188 29.188 1 79.81 11 ASP B O 1
ATOM 2678 N N . LEU B 1 12 ? -3.363 18.672 30.312 1 87.44 12 LEU B N 1
ATOM 2679 C CA . LEU B 1 12 ? -2.578 18.484 29.094 1 87.44 12 LEU B CA 1
ATOM 2680 C C . LEU B 1 12 ? -2.631 17.016 28.656 1 87.44 12 LEU B C 1
ATOM 2682 O O . LEU B 1 12 ? -1.968 16.641 27.688 1 87.44 12 LEU B O 1
ATOM 2686 N N . SER B 1 13 ? -3.438 16.172 29.297 1 82 13 SER B N 1
ATOM 2687 C CA . SER B 1 13 ? -3.406 14.734 29.094 1 82 13 SER B CA 1
ATOM 2688 C C . SER B 1 13 ? -3.879 14.359 27.688 1 82 13 SER B C 1
ATOM 2690 O O . SER B 1 13 ? -3.6 13.258 27.219 1 82 13 SER B O 1
ATOM 2692 N N . ARG B 1 14 ? -4.496 15.312 27.047 1 86.31 14 ARG B N 1
ATOM 2693 C CA . ARG B 1 14 ? -5.055 15.008 25.734 1 86.31 14 ARG B CA 1
ATOM 2694 C C . ARG B 1 14 ? -4.148 15.523 24.625 1 86.31 14 ARG B C 1
ATOM 2696 O O . ARG B 1 14 ? -4.426 15.312 23.438 1 86.31 14 ARG B O 1
ATOM 2703 N N . ALA B 1 15 ? -3.127 16.172 25.031 1 87.75 15 ALA B N 1
ATOM 2704 C CA . ALA B 1 15 ? -2.152 16.625 24.047 1 87.75 15 ALA B CA 1
ATOM 2705 C C . ALA B 1 15 ? -1.24 15.484 23.609 1 87.75 15 ALA B C 1
ATOM 2707 O O . ALA B 1 15 ? -0.981 14.555 24.391 1 87.75 15 ALA B O 1
ATOM 2708 N N . GLY B 1 16 ? -0.829 15.539 22.328 1 86.94 16 GLY B N 1
ATOM 2709 C CA . GLY B 1 16 ? 0.037 14.469 21.844 1 86.94 16 GLY B CA 1
ATOM 2710 C C . GLY B 1 16 ? 1.176 14.977 20.984 1 86.94 16 GLY B C 1
ATOM 2711 O O . GLY B 1 16 ? 1.112 16.078 20.438 1 86.94 16 GLY B O 1
ATOM 2712 N N . ARG B 1 17 ? 2.146 14.172 20.844 1 81.12 17 ARG B N 1
ATOM 2713 C CA . ARG B 1 17 ? 3.297 14.438 19.984 1 81.12 17 ARG B CA 1
ATOM 2714 C C . ARG B 1 17 ? 2.943 14.234 18.516 1 81.12 17 ARG B C 1
ATOM 2716 O O . ARG B 1 17 ? 3.445 14.945 17.641 1 81.12 17 ARG B O 1
ATOM 2723 N N . GLY B 1 18 ? 2.066 13.336 18.359 1 81.44 18 GLY B N 1
ATOM 2724 C CA . GLY B 1 18 ? 1.792 12.867 17.016 1 81.44 18 GLY B CA 1
ATOM 2725 C C . GLY B 1 18 ? 0.912 13.82 16.234 1 81.44 18 GLY B C 1
ATOM 2726 O O . GLY B 1 18 ? 0.99 15.039 16.406 1 81.44 18 GLY B O 1
ATOM 2727 N N . THR B 1 19 ? 0.405 13.305 15.156 1 83.81 19 THR B N 1
ATOM 2728 C CA . THR B 1 19 ? -0.42 14.055 14.219 1 83.81 19 THR B CA 1
ATOM 2729 C C . THR B 1 19 ? -1.758 13.359 13.992 1 83.81 19 THR B C 1
ATOM 2731 O O . THR B 1 19 ? -2.236 13.273 12.859 1 83.81 19 THR B O 1
ATOM 2734 N N . GLY B 1 20 ? -2.264 12.922 15.062 1 88.25 20 GLY B N 1
ATOM 2735 C CA . GLY B 1 20 ? -3.551 12.25 14.945 1 88.25 20 GLY B CA 1
ATOM 2736 C C . GLY B 1 20 ? -4.645 13.156 14.406 1 88.25 20 GLY B C 1
ATOM 2737 O O . GLY B 1 20 ? -4.695 14.344 14.727 1 88.25 20 GLY B O 1
ATOM 2738 N N . PRO B 1 21 ? -5.52 12.633 13.68 1 92.81 21 PRO B N 1
ATOM 2739 C CA . PRO B 1 21 ? -6.582 13.445 13.078 1 92.81 21 PRO B CA 1
ATOM 2740 C C . PRO B 1 21 ? -7.699 13.781 14.062 1 92.81 21 PRO B C 1
ATOM 2742 O O . PRO B 1 21 ? -7.816 13.141 15.109 1 92.81 21 PRO B O 1
ATOM 2745 N N . ILE B 1 22 ? -8.398 14.828 13.734 1 94.69 22 ILE B N 1
ATOM 2746 C CA . ILE B 1 22 ? -9.664 15.109 14.414 1 94.69 22 ILE B CA 1
ATOM 2747 C C . ILE B 1 22 ? -10.734 14.125 13.93 1 94.69 22 ILE B C 1
ATOM 2749 O O . ILE B 1 22 ? -10.969 14 12.727 1 94.69 22 ILE B O 1
ATOM 2753 N N . VAL B 1 23 ? -11.352 13.477 14.797 1 92.44 23 VAL B N 1
ATOM 2754 C CA . VAL B 1 23 ? -12.43 12.562 14.438 1 92.44 23 VAL B CA 1
ATOM 2755 C C . VAL B 1 23 ? -13.766 13.305 14.438 1 92.44 23 VAL B C 1
ATOM 2757 O O . VAL B 1 23 ? -14.281 13.664 15.492 1 92.44 23 VAL B O 1
ATOM 2760 N N . ASP B 1 24 ? -14.289 13.523 13.312 1 94.56 24 ASP B N 1
ATOM 2761 C CA . ASP B 1 24 ? -15.562 14.219 13.148 1 94.56 24 ASP B CA 1
ATOM 2762 C C . ASP B 1 24 ? -16.719 13.227 13.016 1 94.56 24 ASP B C 1
ATOM 2764 O O . ASP B 1 24 ? -16.656 12.297 12.219 1 94.56 24 ASP B O 1
ATOM 2768 N N . ARG B 1 25 ? -17.797 13.469 13.703 1 91.69 25 ARG B N 1
ATOM 2769 C CA . ARG B 1 25 ? -18.922 12.539 13.758 1 91.69 25 ARG B CA 1
ATOM 2770 C C . ARG B 1 25 ? -19.609 12.43 12.398 1 91.69 25 ARG B C 1
ATOM 2772 O O . ARG B 1 25 ? -20.094 11.359 12.039 1 91.69 25 ARG B O 1
ATOM 2779 N N . ARG B 1 26 ? -19.75 13.492 11.656 1 95.25 26 ARG B N 1
ATOM 2780 C CA . ARG B 1 26 ? -20.391 13.477 10.344 1 95.25 26 ARG B CA 1
ATOM 2781 C C . ARG B 1 26 ? -19.609 12.602 9.367 1 95.25 26 ARG B C 1
ATOM 2783 O O . ARG B 1 26 ? -20.203 11.82 8.617 1 95.25 26 ARG B O 1
ATOM 2790 N N . ILE B 1 27 ? -18.266 12.734 9.422 1 95.12 27 ILE B N 1
ATOM 2791 C CA . ILE B 1 27 ? -17.406 11.922 8.562 1 95.12 27 ILE B CA 1
ATOM 2792 C C . ILE B 1 27 ? -17.484 10.461 8.984 1 95.12 27 ILE B C 1
ATOM 2794 O O . ILE B 1 27 ? -17.609 9.562 8.141 1 95.12 27 ILE B O 1
ATOM 2798 N N . ALA B 1 28 ? -17.391 10.219 10.289 1 91.44 28 ALA B N 1
ATOM 2799 C CA . ALA B 1 28 ? -17.484 8.852 10.805 1 91.44 28 ALA B CA 1
ATOM 2800 C C . ALA B 1 28 ? -18.781 8.188 10.375 1 91.44 28 ALA B C 1
ATOM 2802 O O . ALA B 1 28 ? -18.797 7.016 9.992 1 91.44 28 ALA B O 1
ATOM 2803 N N . ARG B 1 29 ? -19.844 8.945 10.445 1 92.5 29 ARG B N 1
ATOM 2804 C CA . ARG B 1 29 ? -21.141 8.43 10.039 1 92.5 29 ARG B CA 1
ATOM 2805 C C . ARG B 1 29 ? -21.172 8.125 8.547 1 92.5 29 ARG B C 1
ATOM 2807 O O . ARG B 1 29 ? -21.797 7.152 8.125 1 92.5 29 ARG B O 1
ATOM 2814 N N . ALA B 1 30 ? -20.547 8.977 7.812 1 94.88 30 ALA B N 1
ATOM 2815 C CA . ALA B 1 30 ? -20.484 8.758 6.367 1 94.88 30 ALA B CA 1
ATOM 2816 C C . ALA B 1 30 ? -19.734 7.477 6.039 1 94.88 30 ALA B C 1
ATOM 2818 O O . ALA B 1 30 ? -20.156 6.703 5.176 1 94.88 30 ALA B O 1
ATOM 2819 N N . VAL B 1 31 ? -18.641 7.211 6.703 1 93.12 31 VAL B N 1
ATOM 2820 C CA . VAL B 1 31 ? -17.859 5.996 6.488 1 93.12 31 VAL B CA 1
ATOM 2821 C C . VAL B 1 31 ? -18.672 4.773 6.91 1 93.12 31 VAL B C 1
ATOM 2823 O O . VAL B 1 31 ? -18.734 3.777 6.188 1 93.12 31 VAL B O 1
ATOM 2826 N N . ASP B 1 32 ? -19.328 4.914 7.992 1 89.88 32 ASP B N 1
ATOM 2827 C CA . ASP B 1 32 ? -20.094 3.816 8.555 1 89.88 32 ASP B CA 1
ATOM 2828 C C . ASP B 1 32 ? -21.266 3.445 7.648 1 89.88 32 ASP B C 1
ATOM 2830 O O . ASP B 1 32 ? -21.766 2.314 7.691 1 89.88 32 ASP B O 1
ATOM 2834 N N . SER B 1 33 ? -21.688 4.352 6.914 1 91 33 SER B N 1
ATOM 2835 C CA . SER B 1 33 ? -22.859 4.133 6.07 1 91 33 SER B CA 1
ATOM 2836 C C . SER B 1 33 ? -22.5 3.328 4.828 1 91 33 SER B C 1
ATOM 2838 O O . SER B 1 33 ? -23.391 2.828 4.129 1 91 33 SER B O 1
ATOM 2840 N N . ILE B 1 34 ? -21.25 3.141 4.586 1 92.06 34 ILE B N 1
ATOM 2841 C CA . ILE B 1 34 ? -20.828 2.344 3.436 1 92.06 34 ILE B CA 1
ATOM 2842 C C . ILE B 1 34 ? -20.938 0.858 3.771 1 92.06 34 ILE B C 1
ATOM 2844 O O . ILE B 1 34 ? -20.219 0.358 4.641 1 92.06 34 ILE B O 1
ATOM 2848 N N . SER B 1 35 ? -21.812 0.156 3.07 1 89.38 35 SER B N 1
ATOM 2849 C CA . SER B 1 35 ? -21.891 -1.284 3.289 1 89.38 35 SER B CA 1
ATOM 2850 C C . SER B 1 35 ? -20.734 -2.008 2.6 1 89.38 35 SER B C 1
ATOM 2852 O O . SER B 1 35 ? -20.219 -1.537 1.584 1 89.38 35 SER B O 1
ATOM 2854 N N . MET B 1 36 ? -20.422 -3.129 3.16 1 88 36 MET B N 1
ATOM 2855 C CA . MET B 1 36 ? -19.375 -3.938 2.551 1 88 36 MET B CA 1
ATOM 2856 C C . MET B 1 36 ? -19.781 -4.375 1.146 1 88 36 MET B C 1
ATOM 2858 O O . MET B 1 36 ? -18.938 -4.391 0.237 1 88 36 MET B O 1
ATOM 2862 N N . LYS B 1 37 ? -20.969 -4.641 1.029 1 84.62 37 LYS B N 1
ATOM 2863 C CA . LYS B 1 37 ? -21.469 -5.035 -0.282 1 84.62 37 LYS B CA 1
ATOM 2864 C C . LYS B 1 37 ? -21.25 -3.932 -1.312 1 84.62 37 LYS B C 1
ATOM 2866 O O . LYS B 1 37 ? -20.719 -4.188 -2.398 1 84.62 37 LYS B O 1
ATOM 2871 N N . ARG B 1 38 ? -21.641 -2.799 -0.937 1 87.75 38 ARG B N 1
ATOM 2872 C CA . ARG B 1 38 ? -21.453 -1.661 -1.832 1 87.75 38 ARG B CA 1
ATOM 2873 C C . ARG B 1 38 ? -19.969 -1.401 -2.09 1 87.75 38 ARG B C 1
ATOM 2875 O O . ARG B 1 38 ? -19.578 -1.078 -3.213 1 87.75 38 ARG B O 1
ATOM 2882 N N . LEU B 1 39 ? -19.266 -1.553 -1.072 1 89.06 39 LEU B N 1
ATOM 2883 C CA . LEU B 1 39 ? -17.828 -1.348 -1.172 1 89.06 39 LEU B CA 1
ATOM 2884 C C . LEU B 1 39 ? -17.203 -2.295 -2.197 1 89.06 39 LEU B C 1
ATOM 2886 O O . LEU B 1 39 ? -16.453 -1.862 -3.076 1 89.06 39 LEU B O 1
ATOM 2890 N N . LEU B 1 40 ? -17.547 -3.52 -2.16 1 85.31 40 LEU B N 1
ATOM 2891 C CA . LEU B 1 40 ? -16.984 -4.527 -3.053 1 85.31 40 LEU B CA 1
ATOM 2892 C C . LEU B 1 40 ? -17.484 -4.328 -4.48 1 85.31 40 LEU B C 1
ATOM 2894 O O . LEU B 1 40 ? -16.719 -4.473 -5.438 1 85.31 40 LEU B O 1
ATOM 2898 N N . GLU B 1 41 ? -18.703 -3.926 -4.625 1 86.31 41 GLU B N 1
ATOM 2899 C CA . GLU B 1 41 ? -19.297 -3.705 -5.941 1 86.31 41 GLU B CA 1
ATOM 2900 C C . GLU B 1 41 ? -18.672 -2.492 -6.629 1 86.31 41 GLU B C 1
ATOM 2902 O O . GLU B 1 41 ? -18.406 -2.523 -7.832 1 86.31 41 GLU B O 1
ATOM 2907 N N . GLN B 1 42 ? -18.422 -1.508 -5.852 1 86.19 42 GLN B N 1
ATOM 2908 C CA . GLN B 1 42 ? -17.984 -0.246 -6.426 1 86.19 42 GLN B CA 1
ATOM 2909 C C . GLN B 1 42 ? -16.453 -0.213 -6.562 1 86.19 42 GLN B C 1
ATOM 2911 O O . GLN B 1 42 ? -15.914 0.632 -7.273 1 86.19 42 GLN B O 1
ATOM 2916 N N . ALA B 1 43 ? -15.867 -1.142 -5.945 1 83 43 ALA B N 1
ATOM 2917 C CA . ALA B 1 43 ? -14.414 -1.243 -6.059 1 83 43 ALA B CA 1
ATOM 2918 C C . ALA B 1 43 ? -14.016 -2.096 -7.262 1 83 43 ALA B C 1
ATOM 2920 O O . ALA B 1 43 ? -12.844 -2.143 -7.637 1 83 43 ALA B O 1
ATOM 2921 N N . ALA B 1 44 ? -14.906 -2.637 -7.941 1 79.69 44 ALA B N 1
ATOM 2922 C CA . ALA B 1 44 ? -14.609 -3.631 -8.969 1 79.69 44 ALA B CA 1
ATOM 2923 C C . ALA B 1 44 ? -14.352 -2.965 -10.32 1 79.69 44 ALA B C 1
ATOM 2925 O O . ALA B 1 44 ? -13.414 -3.334 -11.031 1 79.69 44 ALA B O 1
ATOM 2926 N N . PRO B 1 45 ? -15.047 -1.946 -10.648 1 78.19 45 PRO B N 1
ATOM 2927 C CA . PRO B 1 45 ? -14.891 -1.384 -11.992 1 78.19 45 PRO B CA 1
ATOM 2928 C C . PRO B 1 45 ? -13.5 -0.783 -12.219 1 78.19 45 PRO B C 1
ATOM 2930 O O . PRO B 1 45 ? -12.945 -0.157 -11.312 1 78.19 45 PRO B O 1
ATOM 2933 N N . ARG B 1 46 ? -13.047 -0.936 -13.375 1 81.88 46 ARG B N 1
ATOM 2934 C CA . ARG B 1 46 ? -11.75 -0.39 -13.773 1 81.88 46 ARG B CA 1
ATOM 2935 C C . ARG B 1 46 ? -11.789 1.134 -13.82 1 81.88 46 ARG B C 1
ATOM 2937 O O . ARG B 1 46 ? -10.758 1.792 -13.672 1 81.88 46 ARG B O 1
ATOM 2944 N N . SER B 1 47 ? -13.008 1.66 -13.938 1 90.62 47 SER B N 1
ATOM 2945 C CA . SER B 1 47 ? -13.156 3.107 -14.039 1 90.62 47 SER B CA 1
ATOM 2946 C C . SER B 1 47 ? -12.922 3.785 -12.688 1 90.62 47 SER B C 1
ATOM 2948 O O . SER B 1 47 ? -12.742 5.004 -12.625 1 90.62 47 SER B O 1
ATOM 2950 N N . LEU B 1 48 ? -12.891 3.039 -11.641 1 94.81 48 LEU B N 1
ATOM 2951 C CA . LEU B 1 48 ? -12.758 3.592 -10.297 1 94.81 48 LEU B CA 1
ATOM 2952 C C . LEU B 1 48 ? -11.484 4.418 -10.164 1 94.81 48 LEU B C 1
ATOM 2954 O O . LEU B 1 48 ? -11.492 5.496 -9.57 1 94.81 48 LEU B O 1
ATOM 2958 N N . ARG B 1 49 ? -10.445 3.924 -10.758 1 96 49 ARG B N 1
ATOM 2959 C CA . ARG B 1 49 ? -9.164 4.609 -10.625 1 96 49 ARG B CA 1
ATOM 2960 C C . ARG B 1 49 ? -9.25 6.035 -11.156 1 96 49 ARG B C 1
ATOM 2962 O O . ARG B 1 49 ? -8.898 6.984 -10.453 1 96 49 ARG B O 1
ATOM 2969 N N . GLU B 1 50 ? -9.711 6.133 -12.336 1 96.06 50 GLU B N 1
ATOM 2970 C CA . GLU B 1 50 ? -9.773 7.449 -12.969 1 96.06 50 GLU B CA 1
ATOM 2971 C C . GLU B 1 50 ? -10.75 8.367 -12.234 1 96.06 50 GLU B C 1
ATOM 2973 O O . GLU B 1 50 ? -10.492 9.555 -12.078 1 96.06 50 GLU B O 1
ATOM 2978 N N . GLU B 1 51 ? -11.875 7.828 -11.836 1 97.44 51 GLU B N 1
ATOM 2979 C CA . GLU B 1 51 ? -12.844 8.617 -11.07 1 97.44 51 GLU B CA 1
ATOM 2980 C C . GLU B 1 51 ? -12.242 9.117 -9.766 1 97.44 51 GLU B C 1
ATOM 2982 O O . GLU B 1 51 ? -12.43 10.273 -9.391 1 97.44 51 GLU B O 1
ATOM 2987 N N . PHE B 1 52 ? -11.578 8.203 -9.125 1 98.31 52 PHE B N 1
ATOM 2988 C CA . PHE B 1 52 ? -10.93 8.555 -7.863 1 98.31 52 PHE B CA 1
ATOM 2989 C C . PHE B 1 52 ? -9.891 9.648 -8.078 1 98.31 52 PHE B C 1
ATOM 2991 O O . PHE B 1 52 ? -9.898 10.672 -7.391 1 98.31 52 PHE B O 1
ATOM 2998 N N . LEU B 1 53 ? -8.992 9.484 -9.047 1 98.25 53 LEU B N 1
ATOM 2999 C CA . LEU B 1 53 ? -7.883 10.406 -9.281 1 98.25 53 LEU B CA 1
ATOM 3000 C C . LEU B 1 53 ? -8.391 11.773 -9.734 1 98.25 53 LEU B C 1
ATOM 3002 O O . LEU B 1 53 ? -7.898 12.805 -9.281 1 98.25 53 LEU B O 1
ATOM 3006 N N . SER B 1 54 ? -9.375 11.805 -10.562 1 98.06 54 SER B N 1
ATOM 3007 C CA . SER B 1 54 ? -9.93 13.062 -11.047 1 98.06 54 SER B CA 1
ATOM 3008 C C . SER B 1 54 ? -10.656 13.812 -9.938 1 98.06 54 SER B C 1
ATOM 3010 O O . SER B 1 54 ? -10.523 15.031 -9.812 1 98.06 54 SER B O 1
ATOM 3012 N N . THR B 1 55 ? -11.43 13.094 -9.156 1 98.69 55 THR B N 1
ATOM 3013 C CA . THR B 1 55 ? -12.141 13.703 -8.031 1 98.69 55 THR B CA 1
ATOM 3014 C C . THR B 1 55 ? -11.164 14.266 -7.008 1 98.69 55 THR B C 1
ATOM 3016 O O . THR B 1 55 ? -11.375 15.352 -6.465 1 98.69 55 THR B O 1
ATOM 3019 N N . TYR B 1 56 ? -10.102 13.523 -6.762 1 98.81 56 TYR B N 1
ATOM 3020 C CA . TYR B 1 56 ? -9.086 13.984 -5.82 1 98.81 56 TYR B CA 1
ATOM 3021 C C . TYR B 1 56 ? -8.453 15.289 -6.297 1 98.81 56 TYR B C 1
ATOM 3023 O O . TYR B 1 56 ? -8.297 16.234 -5.52 1 98.81 56 TYR B O 1
ATOM 3031 N N . ALA B 1 57 ? -8.094 15.336 -7.523 1 98.38 57 ALA B N 1
ATOM 3032 C CA . ALA B 1 57 ? -7.492 16.547 -8.094 1 98.38 57 ALA B CA 1
ATOM 3033 C C . ALA B 1 57 ? -8.438 17.734 -7.977 1 98.38 57 ALA B C 1
ATOM 3035 O O . ALA B 1 57 ? -8.023 18.828 -7.602 1 98.38 57 ALA B O 1
ATOM 3036 N N . GLU B 1 58 ? -9.656 17.531 -8.266 1 98.25 58 GLU B N 1
ATOM 3037 C CA . GLU B 1 58 ? -10.648 18.609 -8.164 1 98.25 58 GLU B CA 1
ATOM 3038 C C . GLU B 1 58 ? -10.867 19.031 -6.715 1 98.25 58 GLU B C 1
ATOM 3040 O O . GLU B 1 58 ? -11.055 20.219 -6.43 1 98.25 58 GLU B O 1
ATOM 3045 N N . TRP B 1 59 ? -10.891 18.031 -5.875 1 98.69 59 TRP B N 1
ATOM 3046 C CA . TRP B 1 59 ? -11.047 18.266 -4.441 1 98.69 59 TRP B CA 1
ATOM 3047 C C . TRP B 1 59 ? -9.961 19.203 -3.924 1 98.69 59 TRP B C 1
ATOM 3049 O O . TRP B 1 59 ? -10.25 20.125 -3.154 1 98.69 59 TRP B O 1
ATOM 3059 N N . ILE B 1 60 ? -8.734 19.047 -4.387 1 98.56 60 ILE B N 1
ATOM 3060 C CA . ILE B 1 60 ? -7.605 19.906 -4.02 1 98.56 60 ILE B CA 1
ATOM 3061 C C . ILE B 1 60 ? -7.773 21.281 -4.652 1 98.56 60 ILE B C 1
ATOM 3063 O O . ILE B 1 60 ? -7.641 22.312 -3.973 1 98.56 60 ILE B O 1
ATOM 3067 N N . ARG B 1 61 ? -8.109 21.344 -5.871 1 97.38 61 ARG B N 1
ATOM 3068 C CA . ARG B 1 61 ? -8.195 22.578 -6.625 1 97.38 61 ARG B CA 1
ATOM 3069 C C . ARG B 1 61 ? -9.297 23.484 -6.074 1 97.38 61 ARG B C 1
ATOM 3071 O O . ARG B 1 61 ? -9.172 24.719 -6.094 1 97.38 61 ARG B O 1
ATOM 3078 N N . ALA B 1 62 ? -10.281 22.922 -5.582 1 97.75 62 ALA B N 1
ATOM 3079 C CA . ALA B 1 62 ? -11.461 23.656 -5.152 1 97.75 62 ALA B CA 1
ATOM 3080 C C . ALA B 1 62 ? -11.273 24.234 -3.75 1 97.75 62 ALA B C 1
ATOM 3082 O O . ALA B 1 62 ? -12.094 25.016 -3.277 1 97.75 62 ALA B O 1
ATOM 3083 N N . CYS B 1 63 ? -10.242 23.859 -3.145 1 98 63 CYS B N 1
ATOM 3084 C CA . CYS B 1 63 ? -10.031 24.281 -1.767 1 98 63 CYS B CA 1
ATOM 3085 C C . CYS B 1 63 ? -9.836 25.797 -1.687 1 98 63 CYS B C 1
ATOM 3087 O O . CYS B 1 63 ? -8.953 26.344 -2.344 1 98 63 CYS B O 1
ATOM 3089 N N . ARG B 1 64 ? -10.562 26.453 -0.858 1 97.5 64 ARG B N 1
ATOM 3090 C CA . ARG B 1 64 ? -10.469 27.891 -0.686 1 97.5 64 ARG B CA 1
ATOM 3091 C C . ARG B 1 64 ? -9.648 28.25 0.55 1 97.5 64 ARG B C 1
ATOM 3093 O O . ARG B 1 64 ? -8.992 29.297 0.586 1 97.5 64 ARG B O 1
ATOM 3100 N N . ALA B 1 65 ? -9.719 27.391 1.505 1 96.69 65 ALA B N 1
ATOM 3101 C CA . ALA B 1 65 ? -8.984 27.641 2.744 1 96.69 65 ALA B CA 1
ATOM 3102 C C . ALA B 1 65 ? -7.477 27.641 2.498 1 96.69 65 ALA B C 1
ATOM 3104 O O . ALA B 1 65 ? -6.734 28.391 3.137 1 96.69 65 ALA B O 1
ATOM 3105 N N . THR B 1 66 ? -7.078 26.75 1.61 1 96.62 66 THR B N 1
ATOM 3106 C CA . THR B 1 66 ? -5.684 26.625 1.201 1 96.62 66 THR B CA 1
ATOM 3107 C C . THR B 1 66 ? -5.578 26.438 -0.31 1 96.62 66 THR B C 1
ATOM 3109 O O . THR B 1 66 ? -5.406 25.312 -0.788 1 96.62 66 THR B O 1
ATOM 3112 N N . PRO B 1 67 ? -5.621 27.547 -1.018 1 97 67 PRO B N 1
ATOM 3113 C CA . PRO B 1 67 ? -5.566 27.422 -2.477 1 97 67 PRO B CA 1
ATOM 3114 C C . PRO B 1 67 ? -4.258 26.797 -2.965 1 97 67 PRO B C 1
ATOM 3116 O O . PRO B 1 67 ? -3.189 27.109 -2.43 1 97 67 PRO B O 1
ATOM 3119 N N . VAL B 1 68 ? -4.379 25.922 -3.904 1 97.06 68 VAL B N 1
ATOM 3120 C CA . VAL B 1 68 ? -3.24 25.25 -4.508 1 97.06 68 VAL B CA 1
ATOM 3121 C C . VAL B 1 68 ? -3.184 25.562 -6.004 1 97.06 68 VAL B C 1
ATOM 3123 O O . VAL B 1 68 ? -4.203 25.516 -6.695 1 97.06 68 VAL B O 1
ATOM 3126 N N . THR B 1 69 ? -2.004 25.922 -6.488 1 96.62 69 THR B N 1
ATOM 3127 C CA . THR B 1 69 ? -1.774 26.141 -7.91 1 96.62 69 THR B CA 1
ATOM 3128 C C . THR B 1 69 ? -0.635 25.25 -8.414 1 96.62 69 THR B C 1
ATOM 3130 O O . THR B 1 69 ? 0.094 24.656 -7.617 1 96.62 69 THR B O 1
ATOM 3133 N N . GLY B 1 70 ? -0.567 25.031 -9.703 1 97.38 70 GLY B N 1
ATOM 3134 C CA . GLY B 1 70 ? 0.578 24.375 -10.312 1 97.38 70 GLY B CA 1
ATOM 3135 C C . GLY B 1 70 ? 0.379 22.875 -10.508 1 97.38 70 GLY B C 1
ATOM 3136 O O . GLY B 1 70 ? 1.234 22.203 -11.086 1 97.38 70 GLY B O 1
ATOM 3137 N N . LEU B 1 71 ? -0.746 22.344 -10.133 1 97 71 LEU B N 1
ATOM 3138 C CA . LEU B 1 71 ? -0.964 20.906 -10.234 1 97 71 LEU B CA 1
ATOM 3139 C C . LEU B 1 71 ? -1.056 20.484 -11.695 1 97 71 LEU B C 1
ATOM 3141 O O . LEU B 1 71 ? -0.864 19.312 -12.016 1 97 71 LEU B O 1
ATOM 3145 N N . ASP B 1 72 ? -1.32 21.391 -12.609 1 95.5 72 ASP B N 1
ATOM 3146 C CA . ASP B 1 72 ? -1.42 21.078 -14.031 1 95.5 72 ASP B CA 1
ATOM 3147 C C . ASP B 1 72 ? -0.054 20.734 -14.617 1 95.5 72 ASP B C 1
ATOM 3149 O O . ASP B 1 72 ? 0.034 20.172 -15.719 1 95.5 72 ASP B O 1
ATOM 3153 N N . ALA B 1 73 ? 0.983 21.031 -13.938 1 96.88 73 ALA B N 1
ATOM 3154 C CA . ALA B 1 73 ? 2.338 20.734 -14.398 1 96.88 73 ALA B CA 1
ATOM 3155 C C . ALA B 1 73 ? 2.635 19.234 -14.297 1 96.88 73 ALA B C 1
ATOM 3157 O O . ALA B 1 73 ? 3.621 18.75 -14.859 1 96.88 73 ALA B O 1
ATOM 3158 N N . PHE B 1 74 ? 1.803 18.547 -13.633 1 98.06 74 PHE B N 1
ATOM 3159 C CA . PHE B 1 74 ? 2.031 17.125 -13.414 1 98.06 74 PHE B CA 1
ATOM 3160 C C . PHE B 1 74 ? 1.228 16.281 -14.406 1 98.06 74 PHE B C 1
ATOM 3162 O O . PHE B 1 74 ? -0.005 16.328 -14.406 1 98.06 74 PHE B O 1
ATOM 3169 N N . SER B 1 75 ? 1.875 15.5 -15.156 1 95.69 75 SER B N 1
ATOM 3170 C CA . SER B 1 75 ? 1.244 14.781 -16.25 1 95.69 75 SER B CA 1
ATOM 3171 C C . SER B 1 75 ? 0.692 13.438 -15.797 1 95.69 75 SER B C 1
ATOM 3173 O O . SER B 1 75 ? -0.158 12.844 -16.469 1 95.69 75 SER B O 1
ATOM 3175 N N . ALA B 1 76 ? 1.187 12.945 -14.688 1 97.56 76 ALA B N 1
ATOM 3176 C CA . ALA B 1 76 ? 0.766 11.617 -14.234 1 97.56 76 ALA B CA 1
ATOM 3177 C C . ALA B 1 76 ? 0.229 11.672 -12.805 1 97.56 76 ALA B C 1
ATOM 3179 O O . ALA B 1 76 ? 0.674 12.492 -12 1 97.56 76 ALA B O 1
ATOM 3180 N N . ARG B 1 77 ? -0.748 10.828 -12.547 1 97.75 77 ARG B N 1
ATOM 3181 C CA . ARG B 1 77 ? -1.33 10.664 -11.219 1 97.75 77 ARG B CA 1
ATOM 3182 C C . ARG B 1 77 ? -1.481 9.188 -10.867 1 97.75 77 ARG B C 1
ATOM 3184 O O . ARG B 1 77 ? -1.832 8.375 -11.719 1 97.75 77 ARG B O 1
ATOM 3191 N N . TYR B 1 78 ? -1.242 8.867 -9.594 1 98.12 78 TYR B N 1
ATOM 3192 C CA . TYR B 1 78 ? -1.335 7.484 -9.133 1 98.12 78 TYR B CA 1
ATOM 3193 C C . TYR B 1 78 ? -1.981 7.406 -7.758 1 98.12 78 TYR B C 1
ATOM 3195 O O . TYR B 1 78 ? -1.849 8.328 -6.949 1 98.12 78 TYR B O 1
ATOM 3203 N N . PHE B 1 79 ? -2.709 6.355 -7.527 1 98.19 79 PHE B N 1
ATOM 3204 C CA . PHE B 1 79 ? -3.102 6.016 -6.164 1 98.19 79 PHE B CA 1
ATOM 3205 C C . PHE B 1 79 ? -1.894 5.566 -5.352 1 98.19 79 PHE B C 1
ATOM 3207 O O . PHE B 1 79 ? -1.049 4.816 -5.848 1 98.19 79 PHE B O 1
ATOM 3214 N N . VAL B 1 80 ? -1.825 6.051 -4.125 1 98 80 VAL B N 1
ATOM 3215 C CA . VAL B 1 80 ? -0.778 5.578 -3.227 1 98 80 VAL B CA 1
ATOM 3216 C C . VAL B 1 80 ? -1.375 5.277 -1.854 1 98 80 VAL B C 1
ATOM 3218 O O . VAL B 1 80 ? -2.359 5.898 -1.448 1 98 80 VAL B O 1
ATOM 3221 N N . ASN B 1 81 ? -0.817 4.34 -1.179 1 96.62 81 ASN B N 1
ATOM 3222 C CA . ASN B 1 81 ? -1.225 3.996 0.179 1 96.62 81 ASN B CA 1
ATOM 3223 C C . ASN B 1 81 ? -0.69 5 1.195 1 96.62 81 ASN B C 1
ATOM 3225 O O . ASN B 1 81 ? 0.218 4.688 1.967 1 96.62 81 ASN B O 1
ATOM 3229 N N . GLY B 1 82 ? -1.303 6.164 1.237 1 95.69 82 GLY B N 1
ATOM 3230 C CA . GLY B 1 82 ? -0.783 7.258 2.045 1 95.69 82 GLY B CA 1
ATOM 3231 C C . GLY B 1 82 ? 0.456 7.902 1.451 1 95.69 82 GLY B C 1
ATOM 3232 O O . GLY B 1 82 ? 1.012 7.402 0.47 1 95.69 82 GLY B O 1
ATOM 3233 N N . VAL B 1 83 ? 0.887 8.945 2.037 1 97.06 83 VAL B N 1
ATOM 3234 C CA . VAL B 1 83 ? 2.064 9.648 1.539 1 97.06 83 VAL B CA 1
ATOM 3235 C C . VAL B 1 83 ? 3.311 8.797 1.773 1 97.06 83 VAL B C 1
ATOM 3237 O O . VAL B 1 83 ? 4.316 8.953 1.075 1 97.06 83 VAL B O 1
ATOM 3240 N N . THR B 1 84 ? 3.244 7.914 2.676 1 94.19 84 THR B N 1
ATOM 3241 C CA . THR B 1 84 ? 4.367 7.031 2.965 1 94.19 84 THR B CA 1
ATOM 3242 C C . THR B 1 84 ? 4.797 6.27 1.713 1 94.19 84 THR B C 1
ATOM 3244 O O . THR B 1 84 ? 5.992 6.145 1.435 1 94.19 84 THR B O 1
ATOM 3247 N N . GLN B 1 85 ? 3.818 5.762 0.963 1 95.62 85 GLN B N 1
ATOM 3248 C CA . GLN B 1 85 ? 4.184 5.047 -0.256 1 95.62 85 GLN B CA 1
ATOM 3249 C C . GLN B 1 85 ? 4.805 5.992 -1.281 1 95.62 85 GLN B C 1
ATOM 3251 O O . GLN B 1 85 ? 5.652 5.582 -2.076 1 95.62 85 GLN B O 1
ATOM 3256 N N . ALA B 1 86 ? 4.379 7.23 -1.305 1 97.5 86 ALA B N 1
ATOM 3257 C CA . ALA B 1 86 ? 5.004 8.203 -2.191 1 97.5 86 ALA B CA 1
ATOM 3258 C C . ALA B 1 86 ? 6.48 8.391 -1.85 1 97.5 86 ALA B C 1
ATOM 3260 O O . ALA B 1 86 ? 7.32 8.523 -2.744 1 97.5 86 ALA B O 1
ATOM 3261 N N . TYR B 1 87 ? 6.789 8.383 -0.541 1 96.56 87 TYR B N 1
ATOM 3262 C CA . TYR B 1 87 ? 8.18 8.406 -0.112 1 96.56 87 TYR B CA 1
ATOM 3263 C C . TYR B 1 87 ? 8.953 7.227 -0.699 1 96.56 87 TYR B C 1
ATOM 3265 O O . TYR B 1 87 ? 10.023 7.406 -1.287 1 96.56 87 TYR B O 1
ATOM 3273 N N . ASP B 1 88 ? 8.359 6.07 -0.575 1 93.75 88 ASP B N 1
ATOM 3274 C CA . ASP B 1 88 ? 9.016 4.859 -1.059 1 93.75 88 ASP B CA 1
ATOM 3275 C C . ASP B 1 88 ? 9.305 4.949 -2.557 1 93.75 88 ASP B C 1
ATOM 3277 O O . ASP B 1 88 ? 10.375 4.559 -3.014 1 93.75 88 ASP B O 1
ATOM 3281 N N . ILE B 1 89 ? 8.344 5.402 -3.273 1 95.25 89 ILE B N 1
ATOM 3282 C CA . ILE B 1 89 ? 8.477 5.555 -4.719 1 95.25 89 ILE B CA 1
ATOM 3283 C C . ILE B 1 89 ? 9.594 6.551 -5.035 1 95.25 89 ILE B C 1
ATOM 3285 O O . ILE B 1 89 ? 10.43 6.293 -5.898 1 95.25 89 ILE B O 1
ATOM 3289 N N . PHE B 1 90 ? 9.625 7.656 -4.328 1 97.38 90 PHE B N 1
ATOM 3290 C CA . PHE B 1 90 ? 10.641 8.68 -4.543 1 97.38 90 PHE B CA 1
ATOM 3291 C C . PHE B 1 90 ? 12.023 8.141 -4.199 1 97.38 90 PHE B C 1
ATOM 3293 O O . PHE B 1 90 ? 12.992 8.414 -4.914 1 97.38 90 PHE B O 1
ATOM 3300 N N . PHE B 1 91 ? 12.109 7.434 -3.115 1 94.56 91 PHE B N 1
ATOM 3301 C CA . PHE B 1 91 ? 13.375 6.812 -2.732 1 94.56 91 PHE B CA 1
ATOM 3302 C C . PHE B 1 91 ? 13.867 5.871 -3.824 1 94.56 91 PHE B C 1
ATOM 3304 O O . PHE B 1 91 ? 15.055 5.852 -4.145 1 94.56 91 PHE B O 1
ATOM 3311 N N . TYR B 1 92 ? 12.953 5.133 -4.34 1 90.88 92 TYR B N 1
ATOM 3312 C CA . TYR B 1 92 ? 13.305 4.176 -5.383 1 90.88 92 TYR B CA 1
ATOM 3313 C C . TYR B 1 92 ? 13.773 4.895 -6.645 1 90.88 92 TYR B C 1
ATOM 3315 O O . TYR B 1 92 ? 14.805 4.543 -7.223 1 90.88 92 TYR B O 1
ATOM 3323 N N . GLU B 1 93 ? 13.039 5.91 -7.078 1 92.75 93 GLU B N 1
ATOM 3324 C CA . GLU B 1 93 ? 13.328 6.645 -8.305 1 92.75 93 GLU B CA 1
ATOM 3325 C C . GLU B 1 93 ? 14.688 7.348 -8.219 1 92.75 93 GLU B C 1
ATOM 3327 O O . GLU B 1 93 ? 15.352 7.555 -9.234 1 92.75 93 GLU B O 1
ATOM 3332 N N . HIS B 1 94 ? 15.078 7.688 -7.02 1 94.62 94 HIS B N 1
ATOM 3333 C CA . HIS B 1 94 ? 16.312 8.445 -6.836 1 94.62 94 HIS B CA 1
ATOM 3334 C C . HIS B 1 94 ? 17.281 7.699 -5.93 1 94.62 94 HIS B C 1
ATOM 3336 O O . HIS B 1 94 ? 17.984 8.32 -5.133 1 94.62 94 HIS B O 1
ATOM 3342 N N . LYS B 1 95 ? 17.281 6.48 -6.043 1 88.06 95 LYS B N 1
ATOM 3343 C CA . LYS B 1 95 ? 18.016 5.578 -5.164 1 88.06 95 LYS B CA 1
ATOM 3344 C C . LYS B 1 95 ? 19.516 5.867 -5.215 1 88.06 95 LYS B C 1
ATOM 3346 O O . LYS B 1 95 ? 20.25 5.535 -4.277 1 88.06 95 LYS B O 1
ATOM 3351 N N . ASP B 1 96 ? 20.031 6.457 -6.242 1 88.88 96 ASP B N 1
ATOM 3352 C CA . ASP B 1 96 ? 21.453 6.703 -6.418 1 88.88 96 ASP B CA 1
ATOM 3353 C C . ASP B 1 96 ? 21.844 8.086 -5.902 1 88.88 96 ASP B C 1
ATOM 3355 O O . ASP B 1 96 ? 23 8.5 -6.02 1 88.88 96 ASP B O 1
ATOM 3359 N N . ARG B 1 97 ? 20.922 8.758 -5.277 1 95.06 97 ARG B N 1
ATOM 3360 C CA . ARG B 1 97 ? 21.172 10.117 -4.809 1 95.06 97 ARG B CA 1
ATOM 3361 C C . ARG B 1 97 ? 21.234 10.172 -3.287 1 95.06 97 ARG B C 1
ATOM 3363 O O . ARG B 1 97 ? 20.828 9.227 -2.611 1 95.06 97 ARG B O 1
ATOM 3370 N N . ARG B 1 98 ? 21.812 11.359 -2.85 1 95.81 98 ARG B N 1
ATOM 3371 C CA . ARG B 1 98 ? 21.766 11.68 -1.427 1 95.81 98 ARG B CA 1
ATOM 3372 C C . ARG B 1 98 ? 20.453 12.367 -1.061 1 95.81 98 ARG B C 1
ATOM 3374 O O . ARG B 1 98 ? 20.031 13.297 -1.741 1 95.81 98 ARG B O 1
ATOM 3381 N N . PHE B 1 99 ? 19.906 11.953 0.036 1 97.25 99 PHE B N 1
ATOM 3382 C CA . PHE B 1 99 ? 18.625 12.547 0.402 1 97.25 99 PHE B CA 1
ATOM 3383 C C . PHE B 1 99 ? 18.812 13.633 1.452 1 97.25 99 PHE B C 1
ATOM 3385 O O . PHE B 1 99 ? 19.656 13.508 2.338 1 97.25 99 PHE B O 1
ATOM 3392 N N . ARG B 1 100 ? 18 14.648 1.312 1 97.19 100 ARG B N 1
ATOM 3393 C CA . ARG B 1 100 ? 18.062 15.812 2.189 1 97.19 100 ARG B CA 1
ATOM 3394 C C . ARG B 1 100 ? 16.672 16.188 2.693 1 97.19 100 ARG B C 1
ATOM 3396 O O . ARG B 1 100 ? 15.68 16.031 1.973 1 97.19 100 ARG B O 1
ATOM 3403 N N . THR B 1 101 ? 16.609 16.656 3.869 1 96.06 101 THR B N 1
ATOM 3404 C CA . THR B 1 101 ? 15.414 17.266 4.438 1 96.06 101 THR B CA 1
ATOM 3405 C C . THR B 1 101 ? 15.773 18.5 5.25 1 96.06 101 THR B C 1
ATOM 3407 O O . THR B 1 101 ? 16.953 18.719 5.562 1 96.06 101 THR B O 1
ATOM 3410 N N . LEU B 1 102 ? 14.766 19.281 5.523 1 94.56 102 LEU B N 1
ATOM 3411 C CA . LEU B 1 102 ? 14.938 20.344 6.504 1 94.56 102 LEU B CA 1
ATOM 3412 C C . LEU B 1 102 ? 14.891 19.781 7.922 1 94.56 102 LEU B C 1
ATOM 3414 O O . LEU B 1 102 ? 14.281 18.75 8.164 1 94.56 102 LEU B O 1
ATOM 3418 N N . GLN B 1 103 ? 15.523 20.516 8.812 1 93.25 103 GLN B N 1
ATOM 3419 C CA . GLN B 1 103 ? 15.312 20.219 10.227 1 93.25 103 GLN B CA 1
ATOM 3420 C C . GLN B 1 103 ? 13.844 20.375 10.609 1 93.25 103 GLN B C 1
ATOM 3422 O O . GLN B 1 103 ? 13.188 21.328 10.188 1 93.25 103 GLN B O 1
ATOM 3427 N N . GLY B 1 104 ? 13.383 19.359 11.359 1 91.25 104 GLY B N 1
ATOM 3428 C CA . GLY B 1 104 ? 11.992 19.406 11.789 1 91.25 104 GLY B CA 1
ATOM 3429 C C . GLY B 1 104 ? 11.055 18.625 10.883 1 91.25 104 GLY B C 1
ATOM 3430 O O . GLY B 1 104 ? 9.875 18.484 11.188 1 91.25 104 GLY B O 1
ATOM 3431 N N . GLU B 1 105 ? 11.617 18.078 9.828 1 92.5 105 GLU B N 1
ATOM 3432 C CA . GLU B 1 105 ? 10.805 17.312 8.898 1 92.5 105 GLU B CA 1
ATOM 3433 C C . GLU B 1 105 ? 10.445 15.938 9.477 1 92.5 105 GLU B C 1
ATOM 3435 O O . GLU B 1 105 ? 11.039 15.508 10.469 1 92.5 105 GLU B O 1
ATOM 3440 N N . TYR B 1 106 ? 9.453 15.367 8.82 1 86.75 106 TYR B N 1
ATOM 3441 C CA . TYR B 1 106 ? 9.031 14.016 9.18 1 86.75 106 TYR B CA 1
ATOM 3442 C C . TYR B 1 106 ? 10.211 13.055 9.141 1 86.75 106 TYR B C 1
ATOM 3444 O O . TYR B 1 106 ? 10.945 12.992 8.148 1 86.75 106 TYR B O 1
ATOM 3452 N N . PRO B 1 107 ? 10.438 12.305 10.148 1 85.5 107 PRO B N 1
ATOM 3453 C CA . PRO B 1 107 ? 11.68 11.547 10.289 1 85.5 107 PRO B CA 1
ATOM 3454 C C . PRO B 1 107 ? 11.719 10.305 9.398 1 85.5 107 PRO B C 1
ATOM 3456 O O . PRO B 1 107 ? 12.711 9.562 9.406 1 85.5 107 PRO B O 1
ATOM 3459 N N . TYR B 1 108 ? 10.789 10.062 8.602 1 87.06 108 TYR B N 1
ATOM 3460 C CA . TYR B 1 108 ? 10.727 8.844 7.805 1 87.06 108 TYR B CA 1
ATOM 3461 C C . TYR B 1 108 ? 11.914 8.742 6.855 1 87.06 108 TYR B C 1
ATOM 3463 O O . TYR B 1 108 ? 12.43 7.652 6.613 1 87.06 108 TYR B O 1
ATOM 3471 N N . VAL B 1 109 ? 12.359 9.812 6.34 1 88.19 109 VAL B N 1
ATOM 3472 C CA . VAL B 1 109 ? 13.469 9.805 5.395 1 88.19 109 VAL B CA 1
ATOM 3473 C C . VAL B 1 109 ? 14.734 9.289 6.082 1 88.19 109 VAL B C 1
ATOM 3475 O O . VAL B 1 109 ? 15.422 8.422 5.547 1 88.19 109 VAL B O 1
ATOM 3478 N N . ARG B 1 110 ? 14.969 9.75 7.234 1 85.94 110 ARG B N 1
ATOM 3479 C CA . ARG B 1 110 ? 16.156 9.352 7.988 1 85.94 110 ARG B CA 1
ATOM 3480 C C . ARG B 1 110 ? 16.156 7.844 8.25 1 85.94 110 ARG B C 1
ATOM 3482 O O . ARG B 1 110 ? 17.219 7.211 8.242 1 85.94 110 ARG B O 1
ATOM 3489 N N . LEU B 1 111 ? 15.031 7.301 8.344 1 82.94 111 LEU B N 1
ATOM 3490 C CA . LEU B 1 111 ? 14.898 5.898 8.719 1 82.94 111 LEU B CA 1
ATOM 3491 C C . LEU B 1 111 ? 14.969 4.996 7.488 1 82.94 111 LEU B C 1
ATOM 3493 O O . LEU B 1 111 ? 15.195 3.791 7.605 1 82.94 111 LEU B O 1
ATOM 3497 N N . SER B 1 112 ? 14.844 5.59 6.336 1 86.19 112 SER B N 1
ATOM 3498 C CA . SER B 1 112 ? 14.578 4.77 5.16 1 86.19 112 SER B CA 1
ATOM 3499 C C . SER B 1 112 ? 15.758 4.781 4.195 1 86.19 112 SER B C 1
ATOM 3501 O O . SER B 1 112 ? 15.898 3.883 3.361 1 86.19 112 SER B O 1
ATOM 3503 N N . VAL B 1 113 ? 16.562 5.863 4.312 1 89 113 VAL B N 1
ATOM 3504 C CA . VAL B 1 113 ? 17.609 5.98 3.312 1 89 113 VAL B CA 1
ATOM 3505 C C . VAL B 1 113 ? 18.969 6.074 4.008 1 89 113 VAL B C 1
ATOM 3507 O O . VAL B 1 113 ? 19.094 6.688 5.07 1 89 113 VAL B O 1
ATOM 3510 N N . PRO B 1 114 ? 19.984 5.461 3.428 1 82.62 114 PRO B N 1
ATOM 3511 C CA . PRO B 1 114 ? 21.297 5.422 4.09 1 82.62 114 PRO B CA 1
ATOM 3512 C C . PRO B 1 114 ? 22.031 6.754 4.02 1 82.62 114 PRO B C 1
ATOM 3514 O O . PRO B 1 114 ? 22.688 7.152 4.984 1 82.62 114 PRO B O 1
ATOM 3517 N N . ASP B 1 115 ? 22.062 7.438 2.943 1 91.06 115 ASP B N 1
ATOM 3518 C CA . ASP B 1 115 ? 22.781 8.695 2.764 1 91.06 115 ASP B CA 1
ATOM 3519 C C . ASP B 1 115 ? 21.844 9.891 2.887 1 91.06 115 ASP B C 1
ATOM 3521 O O . ASP B 1 115 ? 21.391 10.445 1.878 1 91.06 115 ASP B O 1
ATOM 3525 N N . TRP B 1 116 ? 21.609 10.258 4.09 1 94.19 116 TRP B N 1
ATOM 3526 C CA . TRP B 1 116 ? 20.672 11.336 4.406 1 94.19 116 TRP B CA 1
ATOM 3527 C C . TRP B 1 116 ? 21.344 12.383 5.293 1 94.19 116 TRP B C 1
ATOM 3529 O O . TRP B 1 116 ? 22.203 12.055 6.109 1 94.19 116 TRP B O 1
ATOM 3539 N N . ALA B 1 117 ? 20.984 13.672 5.109 1 94.94 117 ALA B N 1
ATOM 3540 C CA . ALA B 1 117 ? 21.375 14.766 6 1 94.94 117 ALA B CA 1
ATOM 3541 C C . ALA B 1 117 ? 20.375 15.914 5.91 1 94.94 117 ALA B C 1
ATOM 3543 O O . ALA B 1 117 ? 19.625 16.016 4.938 1 94.94 117 ALA B O 1
ATOM 3544 N N . HIS B 1 118 ? 20.391 16.734 6.891 1 94.5 118 HIS B N 1
ATOM 3545 C CA . HIS B 1 118 ? 19.656 18 6.812 1 94.5 118 HIS B CA 1
ATOM 3546 C C . HIS B 1 118 ? 20.344 18.984 5.879 1 94.5 118 HIS B C 1
ATOM 3548 O O . HIS B 1 118 ? 21.578 19.016 5.809 1 94.5 118 HIS B O 1
ATOM 3554 N N . VAL B 1 119 ? 19.5 19.781 5.27 1 94.31 119 VAL B N 1
ATOM 3555 C CA . VAL B 1 119 ? 20.031 20.797 4.367 1 94.31 119 VAL B CA 1
ATOM 3556 C C . VAL B 1 119 ? 20.891 21.781 5.152 1 94.31 119 VAL B C 1
ATOM 3558 O O . VAL B 1 119 ? 21.828 22.359 4.613 1 94.31 119 VAL B O 1
ATOM 3561 N N . GLU B 1 120 ? 20.609 21.953 6.387 1 91.62 120 GLU B N 1
ATOM 3562 C CA . GLU B 1 120 ? 21.344 22.891 7.242 1 91.62 120 GLU B CA 1
ATOM 3563 C C . GLU B 1 120 ? 22.719 22.344 7.594 1 91.62 120 GLU B C 1
ATOM 3565 O O . GLU B 1 120 ? 23.641 23.109 7.914 1 91.62 120 GLU B O 1
ATOM 3570 N N . ALA B 1 121 ? 22.859 21.125 7.609 1 90.81 121 ALA B N 1
ATOM 3571 C CA . ALA B 1 121 ? 24.078 20.469 8.047 1 90.81 121 ALA B CA 1
ATOM 3572 C C . ALA B 1 121 ? 25.047 20.281 6.887 1 90.81 121 ALA B C 1
ATOM 3574 O O . ALA B 1 121 ? 26.266 20.203 7.086 1 90.81 121 ALA B O 1
ATOM 3575 N N . ASP B 1 122 ? 24.547 20.109 5.699 1 90.12 122 ASP B N 1
ATOM 3576 C CA . ASP B 1 122 ? 25.344 19.828 4.516 1 90.12 122 ASP B CA 1
ATOM 3577 C C . ASP B 1 122 ? 24.781 20.531 3.285 1 90.12 122 ASP B C 1
ATOM 3579 O O . ASP B 1 122 ? 23.594 20.438 2.994 1 90.12 122 ASP B O 1
ATOM 3583 N N . GLU B 1 123 ? 25.656 21.219 2.568 1 89.81 123 GLU B N 1
ATOM 3584 C CA . GLU B 1 123 ? 25.219 21.984 1.399 1 89.81 123 GLU B CA 1
ATOM 3585 C C . GLU B 1 123 ? 24.578 21.078 0.352 1 89.81 123 GLU B C 1
ATOM 3587 O O . GLU B 1 123 ? 25.016 19.938 0.161 1 89.81 123 GLU B O 1
ATOM 3592 N N . LEU B 1 124 ? 23.656 21.641 -0.331 1 96.75 124 LEU B N 1
ATOM 3593 C CA . LEU B 1 124 ? 23.016 20.922 -1.429 1 96.75 124 LEU B CA 1
ATOM 3594 C C . LEU B 1 124 ? 23.984 20.719 -2.586 1 96.75 124 LEU B C 1
ATOM 3596 O O . LEU B 1 124 ? 24.766 21.609 -2.92 1 96.75 124 LEU B O 1
ATOM 3600 N N . ARG B 1 125 ? 23.891 19.578 -3.188 1 97.75 125 ARG B N 1
ATOM 3601 C CA . ARG B 1 125 ? 24.719 19.188 -4.324 1 97.75 125 ARG B CA 1
ATOM 3602 C C . ARG B 1 125 ? 23.859 18.641 -5.457 1 97.75 125 ARG B C 1
ATOM 3604 O O . ARG B 1 125 ? 22.719 18.25 -5.238 1 97.75 125 ARG B O 1
ATOM 3611 N N . PRO B 1 126 ? 24.438 18.562 -6.641 1 97.75 126 PRO B N 1
ATOM 3612 C CA . PRO B 1 126 ? 23.656 18.109 -7.797 1 97.75 126 PRO B CA 1
ATOM 3613 C C . PRO B 1 126 ? 23.172 16.672 -7.645 1 97.75 126 PRO B C 1
ATOM 3615 O O . PRO B 1 126 ? 22.141 16.297 -8.211 1 97.75 126 PRO B O 1
ATOM 3618 N N . ASN B 1 127 ? 23.781 15.883 -6.875 1 97.69 127 ASN B N 1
ATOM 3619 C CA . ASN B 1 127 ? 23.406 14.477 -6.727 1 97.69 127 ASN B CA 1
ATOM 3620 C C . ASN B 1 127 ? 22.469 14.273 -5.539 1 97.69 127 ASN B C 1
ATOM 3622 O O . ASN B 1 127 ? 22.312 13.156 -5.047 1 97.69 127 ASN B O 1
ATOM 3626 N N . ASP B 1 128 ? 21.859 15.336 -5.09 1 98.31 128 ASP B N 1
ATOM 3627 C CA . ASP B 1 128 ? 20.938 15.242 -3.969 1 98.31 128 ASP B CA 1
ATOM 3628 C C . ASP B 1 128 ? 19.5 15.07 -4.457 1 98.31 128 ASP B C 1
ATOM 3630 O O . ASP B 1 128 ? 19.203 15.273 -5.637 1 98.31 128 ASP B O 1
ATOM 3634 N N . ALA B 1 129 ? 18.656 14.578 -3.633 1 98.5 129 ALA B N 1
ATOM 3635 C CA . ALA B 1 129 ? 17.203 14.609 -3.701 1 98.5 129 ALA B CA 1
ATOM 3636 C C . ALA B 1 129 ? 16.609 15.18 -2.418 1 98.5 129 ALA B C 1
ATOM 3638 O O . ALA B 1 129 ? 17.094 14.906 -1.32 1 98.5 129 ALA B O 1
ATOM 3639 N N . LEU B 1 130 ? 15.594 16.016 -2.535 1 98.38 130 LEU B N 1
ATOM 3640 C CA . LEU B 1 130 ? 15.062 16.734 -1.379 1 98.38 130 LEU B CA 1
ATOM 3641 C C . LEU B 1 130 ? 13.594 16.375 -1.148 1 98.38 130 LEU B C 1
ATOM 3643 O O . LEU B 1 130 ? 12.812 16.297 -2.1 1 98.38 130 LEU B O 1
ATOM 3647 N N . VAL B 1 131 ? 13.242 16.125 0.079 1 98.06 131 VAL B N 1
ATOM 3648 C CA . VAL B 1 131 ? 11.852 15.945 0.491 1 98.06 131 VAL B CA 1
ATOM 3649 C C . VAL B 1 131 ? 11.453 17.062 1.454 1 98.06 131 VAL B C 1
ATOM 3651 O O . VAL B 1 131 ? 12.195 17.375 2.387 1 98.06 131 VAL B O 1
ATOM 3654 N N . MET B 1 132 ? 10.273 17.609 1.215 1 97.19 132 MET B N 1
ATOM 3655 C CA . MET B 1 132 ? 9.758 18.688 2.066 1 97.19 132 MET B CA 1
ATOM 3656 C C . MET B 1 132 ? 8.258 18.516 2.283 1 97.19 132 MET B C 1
ATOM 3658 O O . MET B 1 132 ? 7.531 18.125 1.367 1 97.19 132 MET B O 1
ATOM 3662 N N . SER B 1 133 ? 7.863 18.828 3.453 1 97.12 133 SER B N 1
ATOM 3663 C CA . SER B 1 133 ? 6.426 18.812 3.715 1 97.12 133 SER B CA 1
ATOM 3664 C C . SER B 1 133 ? 5.824 20.203 3.598 1 97.12 133 SER B C 1
ATOM 3666 O O . SER B 1 133 ? 6.422 21.188 4.043 1 97.12 133 SER B O 1
ATOM 3668 N N . THR B 1 134 ? 4.719 20.344 2.975 1 96.38 134 THR B N 1
ATOM 3669 C CA . THR B 1 134 ? 3.904 21.562 2.924 1 96.38 134 THR B CA 1
ATOM 3670 C C . THR B 1 134 ? 2.426 21.219 3.102 1 96.38 134 THR B C 1
ATOM 3672 O O . THR B 1 134 ? 1.795 20.672 2.195 1 96.38 134 THR B O 1
ATOM 3675 N N . PRO B 1 135 ? 1.823 21.625 4.211 1 95.69 135 PRO B N 1
ATOM 3676 C CA . PRO B 1 135 ? 2.383 22.406 5.312 1 95.69 135 PRO B CA 1
ATOM 3677 C C . PRO B 1 135 ? 3.539 21.703 6.016 1 95.69 135 PRO B C 1
ATOM 3679 O O . PRO B 1 135 ? 3.609 20.469 6.012 1 95.69 135 PRO B O 1
ATOM 3682 N N . PHE B 1 136 ? 4.387 22.531 6.613 1 95.81 136 PHE B N 1
ATOM 3683 C CA . PHE B 1 136 ? 5.594 22.062 7.273 1 95.81 136 PHE B CA 1
ATOM 3684 C C . PHE B 1 136 ? 5.246 21.141 8.445 1 95.81 136 PHE B C 1
ATOM 3686 O O . PHE B 1 136 ? 4.41 21.5 9.281 1 95.81 136 PHE B O 1
ATOM 3693 N N . TYR B 1 137 ? 5.859 20.016 8.484 1 94.75 137 TYR B N 1
ATOM 3694 C CA . TYR B 1 137 ? 5.598 19 9.5 1 94.75 137 TYR B CA 1
ATOM 3695 C C . TYR B 1 137 ? 5.82 19.562 10.898 1 94.75 137 TYR B C 1
ATOM 3697 O O . TYR B 1 137 ? 5.078 19.25 11.828 1 94.75 137 TYR B O 1
ATOM 3705 N N . ALA B 1 138 ? 6.727 20.438 11.07 1 93.25 138 ALA B N 1
ATOM 3706 C CA . ALA B 1 138 ? 7.199 20.891 12.383 1 93.25 138 ALA B CA 1
ATOM 3707 C C . ALA B 1 138 ? 6.191 21.828 13.039 1 93.25 138 ALA B C 1
ATOM 3709 O O . ALA B 1 138 ? 6.043 21.828 14.266 1 93.25 138 ALA B O 1
ATOM 3710 N N . ASP B 1 139 ? 5.484 22.641 12.164 1 93.94 139 ASP B N 1
ATOM 3711 C CA . ASP B 1 139 ? 4.664 23.625 12.867 1 93.94 139 ASP B CA 1
ATOM 3712 C C . ASP B 1 139 ? 3.43 24 12.047 1 93.94 139 ASP B C 1
ATOM 3714 O O . ASP B 1 139 ? 2.648 24.859 12.445 1 93.94 139 ASP B O 1
ATOM 3718 N N . GLY B 1 140 ? 3.289 23.438 10.852 1 94.31 140 GLY B N 1
ATOM 3719 C CA . GLY B 1 140 ? 2.096 23.641 10.047 1 94.31 140 GLY B CA 1
ATOM 3720 C C . GLY B 1 140 ? 2.178 24.859 9.156 1 94.31 140 GLY B C 1
ATOM 3721 O O . GLY B 1 140 ? 1.212 25.203 8.477 1 94.31 140 GLY B O 1
ATOM 3722 N N . SER B 1 141 ? 3.301 25.516 9.125 1 92.19 141 SER B N 1
ATOM 3723 C CA . SER B 1 141 ? 3.488 26.719 8.305 1 92.19 141 SER B CA 1
ATOM 3724 C C . SER B 1 141 ? 4.16 26.375 6.977 1 92.19 141 SER B C 1
ATOM 3726 O O . SER B 1 141 ? 4.223 25.203 6.59 1 92.19 141 SER B O 1
ATOM 3728 N N . VAL B 1 142 ? 4.508 27.391 6.254 1 94.12 142 VAL B N 1
ATOM 3729 C CA . VAL B 1 142 ? 5.383 27.234 5.098 1 94.12 142 VAL B CA 1
ATOM 3730 C C . VAL B 1 142 ? 6.82 27.016 5.566 1 94.12 142 VAL B C 1
ATOM 3732 O O . VAL B 1 142 ? 7.309 27.719 6.445 1 94.12 142 VAL B O 1
ATOM 3735 N N . PRO B 1 143 ? 7.449 26.031 4.988 1 94.5 143 PRO B N 1
ATOM 3736 C CA . PRO B 1 143 ? 8.836 25.812 5.406 1 94.5 143 PRO B CA 1
ATOM 3737 C C . PRO B 1 143 ? 9.711 27.047 5.223 1 94.5 143 PRO B C 1
ATOM 3739 O O . PRO B 1 143 ? 9.578 27.766 4.227 1 94.5 143 PRO B O 1
ATOM 3742 N N . PRO B 1 144 ? 10.586 27.25 6.168 1 92.94 144 PRO B N 1
ATOM 3743 C CA . PRO B 1 144 ? 11.492 28.406 6.02 1 92.94 144 PRO B CA 1
ATOM 3744 C C . PRO B 1 144 ? 12.32 28.344 4.742 1 92.94 144 PRO B C 1
ATOM 3746 O O . PRO B 1 144 ? 12.859 27.281 4.402 1 92.94 144 PRO B O 1
ATOM 3749 N N . GLY B 1 145 ? 12.359 29.453 4.027 1 93 145 GLY B N 1
ATOM 3750 C CA . GLY B 1 145 ? 13.18 29.516 2.824 1 93 145 GLY B CA 1
ATOM 3751 C C . GLY B 1 145 ? 12.633 28.672 1.688 1 93 145 GLY B C 1
ATOM 3752 O O . GLY B 1 145 ? 13.383 28.281 0.79 1 93 145 GLY B O 1
ATOM 3753 N N . TYR B 1 146 ? 11.453 28.359 1.761 1 95 146 TYR B N 1
ATOM 3754 C CA . TYR B 1 146 ? 10.812 27.422 0.84 1 95 146 TYR B CA 1
ATOM 3755 C C . TYR B 1 146 ? 11.141 27.766 -0.606 1 95 146 TYR B C 1
ATOM 3757 O O . TYR B 1 146 ? 11.68 26.938 -1.345 1 95 146 TYR B O 1
ATOM 3765 N N . ARG B 1 147 ? 10.883 29.016 -1.081 1 95.75 147 ARG B N 1
ATOM 3766 C CA . ARG B 1 147 ? 11.086 29.406 -2.471 1 95.75 147 ARG B CA 1
ATOM 3767 C C . ARG B 1 147 ? 12.57 29.406 -2.826 1 95.75 147 ARG B C 1
ATOM 3769 O O . ARG B 1 147 ? 12.961 28.938 -3.893 1 95.75 147 ARG B O 1
ATOM 3776 N N . ALA B 1 148 ? 13.352 29.953 -1.95 1 96.19 148 ALA B N 1
ATOM 3777 C CA . ALA B 1 148 ? 14.797 30 -2.188 1 96.19 148 ALA B CA 1
ATOM 3778 C C . ALA B 1 148 ? 15.383 28.594 -2.318 1 96.19 148 ALA B C 1
ATOM 3780 O O . ALA B 1 148 ? 16.266 28.359 -3.143 1 96.19 148 ALA B O 1
ATOM 3781 N N . LEU B 1 149 ? 14.922 27.766 -1.48 1 96.94 149 LEU B N 1
ATOM 3782 C CA . LEU B 1 149 ? 15.391 26.375 -1.517 1 96.94 149 LEU B CA 1
ATOM 3783 C C . LEU B 1 149 ? 15.008 25.703 -2.832 1 96.94 149 LEU B C 1
ATOM 3785 O O . LEU B 1 149 ? 15.82 25 -3.43 1 96.94 149 LEU B O 1
ATOM 3789 N N . LEU B 1 150 ? 13.812 25.922 -3.289 1 98.19 150 LEU B N 1
ATOM 3790 C CA . LEU B 1 150 ? 13.367 25.375 -4.562 1 98.19 150 LEU B CA 1
ATOM 3791 C C . LEU B 1 150 ? 14.195 25.922 -5.719 1 98.19 150 LEU B C 1
ATOM 3793 O O . LEU B 1 150 ? 14.57 25.188 -6.633 1 98.19 150 LEU B O 1
ATOM 3797 N N . ASP B 1 151 ? 14.414 27.203 -5.711 1 98.31 151 ASP B N 1
ATOM 3798 C CA . ASP B 1 151 ? 15.234 27.812 -6.75 1 98.31 151 ASP B CA 1
ATOM 3799 C C . ASP B 1 151 ? 16.625 27.172 -6.801 1 98.31 151 ASP B C 1
ATOM 3801 O O . ASP B 1 151 ? 17.141 26.891 -7.883 1 98.31 151 ASP B O 1
ATOM 3805 N N . ARG B 1 152 ? 17.188 27 -5.668 1 98.06 152 ARG B N 1
ATOM 3806 C CA . ARG B 1 152 ? 18.5 26.375 -5.59 1 98.06 152 ARG B CA 1
ATOM 3807 C C . ARG B 1 152 ? 18.469 24.953 -6.137 1 98.06 152 ARG B C 1
ATOM 3809 O O . ARG B 1 152 ? 19.391 24.531 -6.84 1 98.06 152 ARG B O 1
ATOM 3816 N N . CYS B 1 153 ? 17.453 24.219 -5.742 1 98.69 153 CYS B N 1
ATOM 3817 C CA . CYS B 1 153 ? 17.281 22.859 -6.258 1 98.69 153 CYS B CA 1
ATOM 3818 C C . CYS B 1 153 ? 17.188 22.859 -7.781 1 98.69 153 CYS B C 1
ATOM 3820 O O . CYS B 1 153 ? 17.781 22.016 -8.445 1 98.69 153 CYS B O 1
ATOM 3822 N N . SER B 1 154 ? 16.438 23.781 -8.273 1 98.38 154 SER B N 1
ATOM 3823 C CA . SER B 1 154 ? 16.297 23.891 -9.719 1 98.38 154 SER B CA 1
ATOM 3824 C C . SER B 1 154 ? 17.641 24.156 -10.391 1 98.38 154 SER B C 1
ATOM 3826 O O . SER B 1 154 ? 17.969 23.547 -11.414 1 98.38 154 SER B O 1
ATOM 3828 N N . GLU B 1 155 ? 18.422 24.984 -9.867 1 98.31 155 GLU B N 1
ATOM 3829 C CA . GLU B 1 155 ? 19.734 25.328 -10.391 1 98.31 155 GLU B CA 1
ATOM 3830 C C . GLU B 1 155 ? 20.641 24.094 -10.43 1 98.31 155 GLU B C 1
ATOM 3832 O O . GLU B 1 155 ? 21.422 23.922 -11.375 1 98.31 155 GLU B O 1
ATOM 3837 N N . LEU B 1 156 ? 20.516 23.281 -9.445 1 98.44 156 LEU B N 1
ATOM 3838 C CA . LEU B 1 156 ? 21.422 22.156 -9.289 1 98.44 156 LEU B CA 1
ATOM 3839 C C . LEU B 1 156 ? 20.875 20.906 -9.945 1 98.44 156 LEU B C 1
ATOM 3841 O O . LEU B 1 156 ? 21.562 19.891 -10.039 1 98.44 156 LEU B O 1
ATOM 3845 N N . GLY B 1 157 ? 19.594 21.016 -10.367 1 98.25 157 GLY B N 1
ATOM 3846 C CA . GLY B 1 157 ? 18.969 19.828 -10.914 1 98.25 157 GLY B CA 1
ATOM 3847 C C . GLY B 1 157 ? 18.562 18.812 -9.852 1 98.25 157 GLY B C 1
ATOM 3848 O O . GLY B 1 157 ? 18.578 17.609 -10.102 1 98.25 157 GLY B O 1
ATOM 3849 N N . VAL B 1 158 ? 18.266 19.297 -8.625 1 98.62 158 VAL B N 1
ATOM 3850 C CA . VAL B 1 158 ? 17.859 18.453 -7.504 1 98.62 158 VAL B CA 1
ATOM 3851 C C . VAL B 1 158 ? 16.344 18.25 -7.535 1 98.62 158 VAL B C 1
ATOM 3853 O O . VAL B 1 158 ? 15.586 19.219 -7.438 1 98.62 158 VAL B O 1
ATOM 3856 N N . PRO B 1 159 ? 15.922 17 -7.66 1 98.69 159 PRO B N 1
ATOM 3857 C CA . PRO B 1 159 ? 14.477 16.75 -7.609 1 98.69 159 PRO B CA 1
ATOM 3858 C C . PRO B 1 159 ? 13.906 16.906 -6.203 1 98.69 159 PRO B C 1
ATOM 3860 O O . PRO B 1 159 ? 14.562 16.562 -5.223 1 98.69 159 PRO B O 1
ATOM 3863 N N . VAL B 1 160 ? 12.672 17.438 -6.148 1 98.81 160 VAL B N 1
ATOM 3864 C CA . VAL B 1 160 ? 12.016 17.672 -4.867 1 98.81 160 VAL B CA 1
ATOM 3865 C C . VAL B 1 160 ? 10.688 16.922 -4.816 1 98.81 160 VAL B C 1
ATOM 3867 O O . VAL B 1 160 ? 9.922 16.938 -5.785 1 98.81 160 VAL B O 1
ATOM 3870 N N . MET B 1 161 ? 10.43 16.266 -3.754 1 98.81 161 MET B N 1
ATOM 3871 C CA . MET B 1 161 ? 9.117 15.719 -3.457 1 98.81 161 MET B CA 1
ATOM 3872 C C . MET B 1 161 ? 8.438 16.5 -2.342 1 98.81 161 MET B C 1
ATOM 3874 O O . MET B 1 161 ? 9.055 16.781 -1.312 1 98.81 161 MET B O 1
ATOM 3878 N N . ILE B 1 162 ? 7.195 16.797 -2.537 1 98.75 162 ILE B N 1
ATOM 3879 C CA . ILE B 1 162 ? 6.41 17.5 -1.536 1 98.75 162 ILE B CA 1
ATOM 3880 C C . ILE B 1 162 ? 5.453 16.531 -0.842 1 98.75 162 ILE B C 1
ATOM 3882 O O . ILE B 1 162 ? 4.688 15.836 -1.502 1 98.75 162 ILE B O 1
ATOM 3886 N N . ASP B 1 163 ? 5.535 16.5 0.431 1 98.38 163 ASP B N 1
ATOM 3887 C CA . ASP B 1 163 ? 4.586 15.812 1.3 1 98.38 163 ASP B CA 1
ATOM 3888 C C . ASP B 1 163 ? 3.477 16.75 1.76 1 98.38 163 ASP B C 1
ATOM 3890 O O . ASP B 1 163 ? 3.705 17.625 2.604 1 98.38 163 ASP B O 1
ATOM 3894 N N . ALA B 1 164 ? 2.279 16.547 1.28 1 98.44 164 ALA B N 1
ATOM 3895 C CA . ALA B 1 164 ? 1.153 17.406 1.641 1 98.44 164 ALA B CA 1
ATOM 3896 C C . ALA B 1 164 ? 0.122 16.641 2.463 1 98.44 164 ALA B C 1
ATOM 3898 O O . ALA B 1 164 ? -1.084 16.844 2.305 1 98.44 164 ALA B O 1
ATOM 3899 N N . ALA B 1 165 ? 0.565 15.844 3.344 1 97.31 165 ALA B N 1
ATOM 3900 C CA . ALA B 1 165 ? -0.303 14.977 4.137 1 97.31 165 ALA B CA 1
ATOM 3901 C C . ALA B 1 165 ? -1.269 15.789 4.988 1 97.31 165 ALA B C 1
ATOM 3903 O O . ALA B 1 165 ? -2.377 15.344 5.289 1 97.31 165 ALA B O 1
ATOM 3904 N N . TYR B 1 166 ? -0.89 17.031 5.387 1 97.31 166 TYR B N 1
ATOM 3905 C CA . TYR B 1 166 ? -1.71 17.844 6.273 1 97.31 166 TYR B CA 1
ATOM 3906 C C . TYR B 1 166 ? -2.771 18.594 5.488 1 97.31 166 TYR B C 1
ATOM 3908 O O . TYR B 1 166 ? -3.6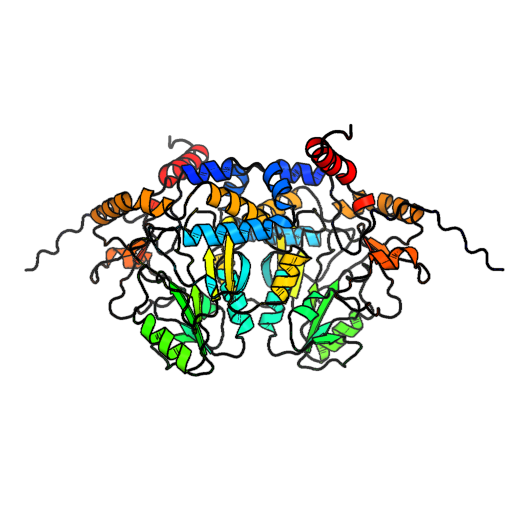6 19.219 6.078 1 97.31 166 TYR B O 1
ATOM 3916 N N . PHE B 1 167 ? -2.645 18.438 4.172 1 97.38 167 PHE B N 1
ATOM 3917 C CA . PHE B 1 167 ? -3.621 19.156 3.357 1 97.38 167 PHE B CA 1
ATOM 3918 C C . PHE B 1 167 ? -5.043 18.75 3.742 1 97.38 167 PHE B C 1
ATOM 3920 O O . PHE B 1 167 ? -5.309 17.578 4.02 1 97.38 167 PHE B O 1
ATOM 3927 N N . GLY B 1 168 ? -5.977 19.5 3.82 1 96.94 168 GLY B N 1
ATOM 3928 C CA . GLY B 1 168 ? -7.359 19.281 4.227 1 96.94 168 GLY B CA 1
ATOM 3929 C C . GLY B 1 168 ? -7.641 19.75 5.645 1 96.94 168 GLY B C 1
ATOM 3930 O O . GLY B 1 168 ? -8.797 19.844 6.051 1 96.94 168 GLY B O 1
ATOM 3931 N N . THR B 1 169 ? -6.551 19.969 6.359 1 97.69 169 THR B N 1
ATOM 3932 C CA . THR B 1 169 ? -6.715 20.469 7.715 1 97.69 169 THR B CA 1
ATOM 3933 C C . THR B 1 169 ? -6.145 21.875 7.836 1 97.69 169 THR B C 1
ATOM 3935 O O . THR B 1 169 ? -6.191 22.484 8.906 1 97.69 169 THR B O 1
ATOM 3938 N N . CYS B 1 170 ? -5.559 22.328 6.789 1 96.88 170 CYS B N 1
ATOM 3939 C CA . CYS B 1 170 ? -4.805 23.578 6.809 1 96.88 170 CYS B CA 1
ATOM 3940 C C . CYS B 1 170 ? -5.652 24.734 6.297 1 96.88 170 CYS B C 1
ATOM 3942 O O . CYS B 1 170 ? -6.648 24.516 5.602 1 96.88 170 CYS B O 1
ATOM 3944 N N . HIS B 1 171 ? -5.273 25.938 6.688 1 96.81 171 HIS B N 1
ATOM 3945 C CA . HIS B 1 171 ? -5.945 27.156 6.25 1 96.81 171 HIS B CA 1
ATOM 3946 C C . HIS B 1 171 ? -4.984 28.344 6.242 1 96.81 171 HIS B C 1
ATOM 3948 O O . HIS B 1 171 ? -3.91 28.281 6.848 1 96.81 171 HIS B O 1
ATOM 3954 N N . GLY B 1 172 ? -5.359 29.344 5.441 1 94.94 172 GLY B N 1
ATOM 3955 C CA . GLY B 1 172 ? -4.676 30.625 5.496 1 94.94 172 GLY B CA 1
ATOM 3956 C C . GLY B 1 172 ? -3.34 30.609 4.777 1 94.94 172 GLY B C 1
ATOM 3957 O O . GLY B 1 172 ? -2.496 31.484 5.016 1 94.94 172 GLY B O 1
ATOM 3958 N N . THR B 1 173 ? -3.09 29.609 4.051 1 93.69 173 THR B N 1
ATOM 3959 C CA . THR B 1 173 ? -1.852 29.516 3.283 1 93.69 173 THR B CA 1
ATOM 3960 C C . THR B 1 173 ? -2.139 29.141 1.833 1 93.69 173 THR B C 1
ATOM 3962 O O . THR B 1 173 ? -3.168 28.531 1.536 1 93.69 173 THR B O 1
ATOM 3965 N N . ARG B 1 174 ? -1.269 29.594 0.995 1 93.81 174 ARG B N 1
ATOM 3966 C CA . ARG B 1 174 ? -1.326 29.234 -0.418 1 93.81 174 ARG B CA 1
ATOM 3967 C C . ARG B 1 174 ? -0.084 28.453 -0.835 1 93.81 174 ARG B C 1
ATOM 3969 O O . ARG B 1 174 ? 1.028 28.766 -0.409 1 93.81 174 ARG B O 1
ATOM 3976 N N . PHE B 1 175 ? -0.329 27.438 -1.604 1 93.81 175 PHE B N 1
ATOM 3977 C CA . PHE B 1 175 ? 0.806 26.656 -2.078 1 93.81 175 PHE B CA 1
ATOM 3978 C C . PHE B 1 175 ? 0.839 26.609 -3.602 1 93.81 175 PHE B C 1
ATOM 3980 O O . PHE B 1 175 ? -0.202 26.484 -4.246 1 93.81 175 PHE B O 1
ATOM 3987 N N . ASP B 1 176 ? 2.014 26.844 -4.129 1 94.94 176 ASP B N 1
ATOM 3988 C CA . ASP B 1 176 ? 2.295 26.656 -5.547 1 94.94 176 ASP B CA 1
ATOM 3989 C C . ASP B 1 176 ? 3.234 25.469 -5.77 1 94.94 176 ASP B C 1
ATOM 3991 O O . ASP B 1 176 ? 4.41 25.531 -5.406 1 94.94 176 ASP B O 1
ATOM 3995 N N . TYR B 1 177 ? 2.713 24.469 -6.43 1 97.56 177 TYR B N 1
ATOM 3996 C CA . TYR B 1 177 ? 3.496 23.25 -6.609 1 97.56 177 TYR B CA 1
ATOM 3997 C C . TYR B 1 177 ? 4.043 23.156 -8.031 1 97.56 177 TYR B C 1
ATOM 3999 O O . TYR B 1 177 ? 4.574 22.125 -8.43 1 97.56 177 TYR B O 1
ATOM 4007 N N . GLY B 1 178 ? 3.939 24.219 -8.828 1 97.44 178 GLY B N 1
ATOM 4008 C CA . GLY B 1 178 ? 4.344 24.203 -10.227 1 97.44 178 GLY B CA 1
ATOM 4009 C C . GLY B 1 178 ? 5.828 24.453 -10.422 1 97.44 178 GLY B C 1
ATOM 4010 O O . GLY B 1 178 ? 6.328 24.375 -11.547 1 97.44 178 GLY B O 1
ATOM 4011 N N . HIS B 1 179 ? 6.551 24.734 -9.359 1 98.06 179 HIS B N 1
ATOM 4012 C CA . HIS B 1 179 ? 7.977 25 -9.477 1 98.06 179 HIS B CA 1
ATOM 4013 C C . HIS B 1 179 ? 8.695 23.875 -10.203 1 98.06 179 HIS B C 1
ATOM 4015 O O . HIS B 1 179 ? 8.422 22.703 -9.953 1 98.06 179 HIS B O 1
ATOM 4021 N N . PRO B 1 180 ? 9.641 24.172 -11.078 1 97.88 180 PRO B N 1
ATOM 4022 C CA . PRO B 1 180 ? 10.289 23.156 -11.898 1 97.88 180 PRO B CA 1
ATOM 4023 C C . PRO B 1 180 ? 11.039 22.109 -11.07 1 97.88 180 PRO B C 1
ATOM 4025 O O . PRO B 1 180 ? 11.172 20.969 -11.492 1 97.88 180 PRO B O 1
ATOM 4028 N N . ALA B 1 181 ? 11.492 22.469 -9.891 1 98.62 181 ALA B N 1
ATOM 4029 C CA . ALA B 1 181 ? 12.258 21.547 -9.062 1 98.62 181 ALA B CA 1
ATOM 4030 C C . ALA B 1 181 ? 11.352 20.469 -8.453 1 98.62 181 ALA B C 1
ATOM 4032 O O . ALA B 1 181 ? 11.82 19.406 -8.07 1 98.62 181 ALA B O 1
ATOM 4033 N N . ILE B 1 182 ? 10.07 20.797 -8.297 1 98.81 182 ILE B N 1
ATOM 4034 C CA . ILE B 1 182 ? 9.141 19.844 -7.707 1 98.81 182 ILE B CA 1
ATOM 4035 C C . ILE B 1 182 ? 8.789 18.766 -8.734 1 98.81 182 ILE B C 1
ATOM 4037 O O . ILE B 1 182 ? 8.164 19.047 -9.75 1 98.81 182 ILE B O 1
ATOM 4041 N N . GLU B 1 183 ? 9.211 17.609 -8.414 1 98.75 183 GLU B N 1
ATOM 4042 C CA . GLU B 1 183 ? 8.977 16.484 -9.328 1 98.75 183 GLU B CA 1
ATOM 4043 C C . GLU B 1 183 ? 7.707 15.734 -8.953 1 98.75 183 GLU B C 1
ATOM 4045 O O . GLU B 1 183 ? 7.02 15.203 -9.828 1 98.75 183 GLU B O 1
ATOM 4050 N N . MET B 1 184 ? 7.492 15.617 -7.641 1 98.81 184 MET B N 1
ATOM 4051 C CA . MET B 1 184 ? 6.359 14.852 -7.129 1 98.81 184 MET B CA 1
ATOM 4052 C C . MET B 1 184 ? 5.68 15.594 -5.98 1 98.81 184 MET B C 1
ATOM 4054 O O . MET B 1 184 ? 6.344 16.25 -5.184 1 98.81 184 MET B O 1
ATOM 4058 N N . VAL B 1 185 ? 4.371 15.484 -5.898 1 98.88 185 VAL B N 1
ATOM 4059 C CA . VAL B 1 185 ? 3.572 15.953 -4.773 1 98.88 185 VAL B CA 1
ATOM 4060 C C . VAL B 1 185 ? 2.572 14.875 -4.359 1 98.88 185 VAL B C 1
ATOM 4062 O O . VAL B 1 185 ? 1.896 14.289 -5.211 1 98.88 185 VAL B O 1
ATOM 4065 N N . SER B 1 186 ? 2.49 14.594 -3.078 1 98.88 186 SER B N 1
ATOM 4066 C CA . SER B 1 186 ? 1.565 13.57 -2.607 1 98.88 186 SER B CA 1
ATOM 4067 C C . SER B 1 186 ? 0.654 14.109 -1.511 1 98.88 186 SER B C 1
ATOM 4069 O O . SER B 1 186 ? 1.091 14.891 -0.661 1 98.88 186 SER B O 1
ATOM 4071 N N . PHE B 1 187 ? -0.604 13.734 -1.592 1 98.81 187 PHE B N 1
ATOM 4072 C CA . PHE B 1 187 ? -1.623 14.078 -0.607 1 98.81 187 PHE B CA 1
ATOM 4073 C C . PHE B 1 187 ? -2.193 12.82 0.039 1 98.81 187 PHE B C 1
ATOM 4075 O O . PHE B 1 187 ? -2.057 11.719 -0.501 1 98.81 187 PHE B O 1
ATOM 4082 N N . SER B 1 188 ? -2.793 13.008 1.153 1 97.62 188 SER B N 1
ATOM 4083 C CA . SER B 1 188 ? -3.441 11.914 1.876 1 97.62 188 SER B CA 1
ATOM 4084 C C . SER B 1 188 ? -4.762 12.367 2.49 1 97.62 188 SER B C 1
ATOM 4086 O O . SER B 1 188 ? -4.93 13.547 2.82 1 97.62 188 SER B O 1
ATOM 4088 N N . LEU B 1 189 ? -5.688 11.469 2.678 1 98.12 189 LEU B N 1
ATOM 4089 C CA . LEU B 1 189 ? -6.973 11.781 3.289 1 98.12 189 LEU B CA 1
ATOM 4090 C C . LEU B 1 189 ? -6.977 11.414 4.77 1 98.12 189 LEU B C 1
ATOM 4092 O O . LEU B 1 189 ? -7.988 11.578 5.453 1 98.12 189 LEU B O 1
ATOM 4096 N N . SER B 1 190 ? -5.871 10.938 5.266 1 94.69 190 SER B N 1
ATOM 4097 C CA . SER B 1 190 ? -5.77 10.43 6.629 1 94.69 190 SER B CA 1
ATOM 4098 C C . SER B 1 190 ? -6.113 11.516 7.648 1 94.69 190 SER B C 1
ATOM 4100 O O . SER B 1 190 ? -6.871 11.273 8.586 1 94.69 190 SER B O 1
ATOM 4102 N N . LYS B 1 191 ? -5.516 12.672 7.477 1 95.44 191 LYS B N 1
ATOM 4103 C CA . LYS B 1 191 ? -5.707 13.742 8.453 1 95.44 191 LYS B CA 1
ATOM 4104 C C . LYS B 1 191 ? -7.016 14.484 8.219 1 95.44 191 LYS B C 1
ATOM 4106 O O . LYS B 1 191 ? -7.656 14.945 9.164 1 95.44 191 LYS B O 1
ATOM 4111 N N . ALA B 1 192 ? -7.449 14.562 6.988 1 97.06 192 ALA B N 1
ATOM 4112 C CA . ALA B 1 192 ? -8.656 15.297 6.625 1 97.06 192 ALA B CA 1
ATOM 4113 C C . ALA B 1 192 ? -9.906 14.562 7.098 1 97.06 192 ALA B C 1
ATOM 4115 O O . ALA B 1 192 ? -10.898 15.188 7.477 1 97.06 192 ALA B O 1
ATOM 4116 N N . PHE B 1 193 ? -9.82 13.18 7.035 1 96.94 193 PHE B N 1
ATOM 4117 C CA . PHE B 1 193 ? -11.07 12.461 7.238 1 96.94 193 PHE B CA 1
ATOM 4118 C C . PHE B 1 193 ? -10.922 11.414 8.336 1 96.94 193 PHE B C 1
ATOM 4120 O O . PHE B 1 193 ? -11.867 10.688 8.641 1 96.94 193 PHE B O 1
ATOM 4127 N N . ALA B 1 194 ? -9.75 11.305 8.953 1 93.75 194 ALA B N 1
ATOM 4128 C CA . ALA B 1 194 ? -9.477 10.305 9.984 1 93.75 194 ALA B CA 1
ATOM 4129 C C . ALA B 1 194 ? -9.695 8.891 9.453 1 93.75 194 ALA B C 1
ATOM 4131 O O . ALA B 1 194 ? -10.359 8.078 10.102 1 93.75 194 ALA B O 1
ATOM 4132 N N . VAL B 1 195 ? -9.219 8.625 8.297 1 94.25 195 VAL B N 1
ATOM 4133 C CA . VAL B 1 195 ? -9.352 7.312 7.668 1 94.25 195 VAL B CA 1
ATOM 4134 C C . VAL B 1 195 ? -7.969 6.723 7.402 1 94.25 195 VAL B C 1
ATOM 4136 O O . VAL B 1 195 ? -7.746 6.09 6.367 1 94.25 195 VAL B O 1
ATOM 4139 N N . GLN B 1 196 ? -7.035 6.93 8.328 1 92.62 196 GLN B N 1
ATOM 4140 C CA . GLN B 1 196 ? -5.656 6.492 8.156 1 92.62 196 GLN B CA 1
ATOM 4141 C C . GLN B 1 196 ? -5.574 4.977 8.008 1 92.62 196 GLN B C 1
ATOM 4143 O O . GLN B 1 196 ? -4.66 4.461 7.355 1 92.62 196 GLN B O 1
ATOM 4148 N N . SER B 1 197 ? -6.578 4.25 8.5 1 92.75 197 SER B N 1
ATOM 4149 C CA . SER B 1 197 ? -6.551 2.793 8.445 1 92.75 197 SER B CA 1
ATOM 4150 C C . SER B 1 197 ? -6.762 2.291 7.02 1 92.75 197 SER B C 1
ATOM 4152 O O . SER B 1 197 ? -6.449 1.14 6.711 1 92.75 197 SER B O 1
ATOM 4154 N N . PHE B 1 198 ? -7.285 3.176 6.141 1 94.75 198 PHE B N 1
ATOM 4155 C CA . PHE B 1 198 ? -7.57 2.799 4.762 1 94.75 198 PHE B CA 1
ATOM 4156 C C . PHE B 1 198 ? -6.391 3.125 3.855 1 94.75 198 PHE B C 1
ATOM 4158 O O . PHE B 1 198 ? -6.324 2.654 2.719 1 94.75 198 PHE B O 1
ATOM 4165 N N . ARG B 1 199 ? -5.453 3.957 4.289 1 95.56 199 ARG B N 1
ATOM 4166 C CA . ARG B 1 199 ? -4.246 4.32 3.553 1 95.56 199 ARG B CA 1
ATOM 4167 C C . ARG B 1 199 ? -4.594 4.902 2.186 1 95.56 199 ARG B C 1
ATOM 4169 O O . ARG B 1 199 ? -4.164 4.379 1.155 1 95.56 199 ARG B O 1
ATOM 4176 N N . ILE B 1 200 ? -5.262 6.043 2.154 1 98.19 200 ILE B N 1
ATOM 4177 C CA . ILE B 1 200 ? -5.762 6.633 0.919 1 98.19 200 ILE B CA 1
ATOM 4178 C C . ILE B 1 200 ? -4.945 7.875 0.572 1 98.19 200 ILE B C 1
ATOM 4180 O O . ILE B 1 200 ? -4.949 8.859 1.317 1 98.19 200 ILE B O 1
ATOM 4184 N N . GLY B 1 201 ? -4.277 7.82 -0.58 1 98.56 201 GLY B N 1
ATOM 4185 C CA . GLY B 1 201 ? -3.518 8.977 -1.029 1 98.56 201 GLY B CA 1
ATOM 4186 C C . GLY B 1 201 ? -3.402 9.062 -2.539 1 98.56 201 GLY B C 1
ATOM 4187 O O . GLY B 1 201 ? -3.867 8.172 -3.256 1 98.56 201 GLY B O 1
ATOM 4188 N N . ILE B 1 202 ? -2.865 10.164 -2.996 1 98.81 202 ILE B N 1
ATOM 4189 C CA . ILE B 1 202 ? -2.611 10.414 -4.41 1 98.81 202 ILE B CA 1
ATOM 4190 C C . ILE B 1 202 ? -1.194 10.945 -4.594 1 98.81 202 ILE B C 1
ATOM 4192 O O . ILE B 1 202 ? -0.674 11.656 -3.725 1 98.81 202 ILE B O 1
ATOM 4196 N N . LEU B 1 203 ? -0.578 10.523 -5.648 1 98.81 203 LEU B N 1
ATOM 4197 C CA . LEU B 1 203 ? 0.727 11.023 -6.07 1 98.81 203 LEU B CA 1
ATOM 4198 C C . LEU B 1 203 ? 0.633 11.711 -7.43 1 98.81 203 LEU B C 1
ATOM 4200 O O . LEU B 1 203 ? 0.17 11.102 -8.406 1 98.81 203 LEU B O 1
ATOM 4204 N N . PHE B 1 204 ? 1.003 12.953 -7.48 1 98.81 204 PHE B N 1
ATOM 4205 C CA . PHE B 1 204 ? 1.234 13.68 -8.727 1 98.81 204 PHE B CA 1
ATOM 4206 C C . PHE B 1 204 ? 2.701 13.602 -9.125 1 98.81 204 PHE B C 1
ATOM 4208 O O . PHE B 1 204 ? 3.59 13.867 -8.312 1 98.81 204 PHE B O 1
ATOM 4215 N N . SER B 1 205 ? 2.965 13.258 -10.367 1 98.75 205 SER B N 1
ATOM 4216 C CA . SER B 1 205 ? 4.328 13.156 -10.875 1 98.75 205 SER B CA 1
ATOM 4217 C C . SER B 1 205 ? 4.473 13.867 -12.219 1 98.75 205 SER B C 1
ATOM 4219 O O . SER B 1 205 ? 3.584 13.789 -13.062 1 98.75 205 SER B O 1
ATOM 4221 N N . LYS B 1 206 ? 5.555 14.578 -12.375 1 98.19 206 LYS B N 1
ATOM 4222 C CA . LYS B 1 206 ? 5.801 15.266 -13.641 1 98.19 206 LYS B CA 1
ATOM 4223 C C . LYS B 1 206 ? 6.234 14.281 -14.727 1 98.19 206 LYS B C 1
ATOM 4225 O O . LYS B 1 206 ? 6.184 14.602 -15.914 1 98.19 206 LYS B O 1
ATOM 4230 N N . ARG B 1 207 ? 6.609 13.125 -14.359 1 95.81 207 ARG B N 1
ATOM 4231 C CA . ARG B 1 207 ? 6.934 12.078 -15.328 1 95.81 207 ARG B CA 1
ATOM 4232 C C . ARG B 1 207 ? 6.109 10.82 -15.07 1 95.81 207 ARG B C 1
ATOM 4234 O O . ARG B 1 207 ? 5.68 10.578 -13.945 1 95.81 207 ARG B O 1
ATOM 4241 N N . THR B 1 208 ? 5.969 10.07 -16.094 1 95.06 208 THR B N 1
ATOM 4242 C CA . THR B 1 208 ? 5.281 8.789 -15.977 1 95.06 208 THR B CA 1
ATOM 4243 C C . THR B 1 208 ? 6.176 7.754 -15.297 1 95.06 208 THR B C 1
ATOM 4245 O O . THR B 1 208 ? 7.379 7.695 -15.562 1 95.06 208 THR B O 1
ATOM 4248 N N . LEU B 1 209 ? 5.559 7.082 -14.43 1 93.88 209 LEU B N 1
ATOM 4249 C CA . LEU B 1 209 ? 6.199 5.926 -13.812 1 93.88 209 LEU B CA 1
ATOM 4250 C C . LEU B 1 209 ? 5.645 4.625 -14.383 1 93.88 209 LEU B C 1
ATOM 4252 O O . LEU B 1 209 ? 4.602 4.141 -13.938 1 93.88 209 LEU B O 1
ATOM 4256 N N . PRO B 1 210 ? 6.32 3.975 -15.297 1 87.62 210 PRO B N 1
ATOM 4257 C CA . PRO B 1 210 ? 5.766 2.885 -16.094 1 87.62 210 PRO B CA 1
ATOM 4258 C C . PRO B 1 210 ? 5.25 1.726 -15.25 1 87.62 210 PRO B C 1
ATOM 4260 O O . PRO B 1 210 ? 4.211 1.137 -15.57 1 87.62 210 PRO B O 1
ATOM 4263 N N . TYR B 1 211 ? 5.93 1.389 -14.234 1 86.94 211 TYR B N 1
ATOM 4264 C CA . TYR B 1 211 ? 5.512 0.255 -13.414 1 86.94 211 TYR B CA 1
ATOM 4265 C C . TYR B 1 211 ? 4.199 0.553 -12.695 1 86.94 211 TYR B C 1
ATOM 4267 O O . TYR B 1 211 ? 3.34 -0.323 -12.578 1 86.94 211 TYR B O 1
ATOM 4275 N N . LEU B 1 212 ? 4.023 1.779 -12.273 1 92.19 212 LEU B N 1
ATOM 4276 C CA . LEU B 1 212 ? 2.768 2.148 -11.625 1 92.19 212 LEU B CA 1
ATOM 4277 C C . LEU B 1 212 ? 1.635 2.234 -12.641 1 92.19 212 LEU B C 1
ATOM 4279 O O . LEU B 1 212 ? 0.505 1.833 -12.352 1 92.19 212 LEU B O 1
ATOM 4283 N N . GLU B 1 213 ? 2.008 2.785 -13.789 1 89.25 213 GLU B N 1
ATOM 4284 C CA . GLU B 1 213 ? 1.011 2.867 -14.852 1 89.25 213 GLU B CA 1
ATOM 4285 C C . GLU B 1 213 ? 0.489 1.482 -15.227 1 89.25 213 GLU B C 1
ATOM 4287 O O . GLU B 1 213 ? -0.722 1.281 -15.344 1 89.25 213 GLU B O 1
ATOM 4292 N N . GLU B 1 214 ? 1.304 0.598 -15.32 1 84.44 214 GLU B N 1
ATOM 4293 C CA . GLU B 1 214 ? 0.929 -0.756 -15.719 1 84.44 214 GLU B CA 1
ATOM 4294 C C . GLU B 1 214 ? 0.088 -1.434 -14.641 1 84.44 214 GLU B C 1
ATOM 4296 O O . GLU B 1 214 ? -0.986 -1.966 -14.922 1 84.44 214 GLU B O 1
ATOM 4301 N N . ILE B 1 215 ? 0.528 -1.382 -13.438 1 87.38 215 ILE B N 1
ATOM 4302 C CA . ILE B 1 215 ? -0.102 -2.18 -12.391 1 87.38 215 ILE B CA 1
ATOM 4303 C C . ILE B 1 215 ? -1.444 -1.561 -12.008 1 87.38 215 ILE B C 1
ATOM 4305 O O . ILE B 1 215 ? -2.387 -2.273 -11.656 1 87.38 215 ILE B O 1
ATOM 4309 N N . GLN B 1 216 ? -1.516 -0.24 -12.109 1 90.25 216 GLN B N 1
ATOM 4310 C CA . GLN B 1 216 ? -2.758 0.369 -11.648 1 90.25 216 GLN B CA 1
ATOM 4311 C C . GLN B 1 216 ? -3.764 0.501 -12.789 1 90.25 216 GLN B C 1
ATOM 4313 O O . GLN B 1 216 ? -4.977 0.456 -12.562 1 90.25 216 GLN B O 1
ATOM 4318 N N . THR B 1 217 ? -3.312 0.662 -13.984 1 82.81 217 THR B N 1
ATOM 4319 C CA . THR B 1 217 ? -4.227 0.867 -15.102 1 82.81 217 THR B CA 1
ATOM 4320 C C . THR B 1 217 ? -4.617 -0.466 -15.727 1 82.81 217 THR B C 1
ATOM 4322 O O . THR B 1 217 ? -5.797 -0.723 -15.969 1 82.81 217 THR B O 1
ATOM 4325 N N . GLN B 1 218 ? -3.621 -1.285 -15.922 1 76 218 GLN B N 1
ATOM 4326 C CA . GLN B 1 218 ? -3.902 -2.523 -16.641 1 76 218 GLN B CA 1
ATOM 4327 C C . GLN B 1 218 ? -4.348 -3.625 -15.68 1 76 218 GLN B C 1
ATOM 4329 O O . GLN B 1 218 ? -5.324 -4.332 -15.945 1 76 218 GLN B O 1
ATOM 4334 N N . ALA B 1 219 ? -3.754 -3.703 -14.586 1 79.38 219 ALA B N 1
ATOM 4335 C CA . ALA B 1 219 ? -4.008 -4.832 -13.695 1 79.38 219 ALA B CA 1
ATOM 4336 C C . ALA B 1 219 ? -4.902 -4.422 -12.531 1 79.38 219 ALA B C 1
ATOM 4338 O O . ALA B 1 219 ? -5.473 -5.273 -11.844 1 79.38 219 ALA B O 1
ATOM 4339 N N . SER B 1 220 ? -5.055 -3.105 -12.312 1 87.06 220 SER B N 1
ATOM 4340 C CA . SER B 1 220 ? -5.844 -2.541 -11.227 1 87.06 220 SER B CA 1
ATOM 4341 C C . SER B 1 220 ? -5.352 -3.031 -9.867 1 87.06 220 SER B C 1
ATOM 4343 O O . SER B 1 220 ? -6.152 -3.391 -9 1 87.06 220 SER B O 1
ATOM 4345 N N . TYR B 1 221 ? -4.039 -3.152 -9.781 1 90.44 221 TYR B N 1
ATOM 4346 C CA . TYR B 1 221 ? -3.434 -3.553 -8.508 1 90.44 221 TYR B CA 1
ATOM 4347 C C . TYR B 1 221 ? -3.146 -2.34 -7.637 1 90.44 221 TYR B C 1
ATOM 4349 O O . TYR B 1 221 ? -2.012 -1.864 -7.574 1 90.44 221 TYR B O 1
ATOM 4357 N N . TYR B 1 222 ? -4.141 -1.89 -7.012 1 94.38 222 TYR B N 1
ATOM 4358 C CA . TYR B 1 222 ? -4.082 -0.845 -5.996 1 94.38 222 TYR B CA 1
ATOM 4359 C C . TYR B 1 222 ? -5.207 -1.004 -4.98 1 94.38 222 TYR B C 1
ATOM 4361 O O . TYR B 1 222 ? -6.07 -1.873 -5.133 1 94.38 222 TYR B O 1
ATOM 4369 N N . ASN B 1 223 ? -5.117 -0.331 -3.93 1 96.12 223 ASN B N 1
ATOM 4370 C CA . ASN B 1 223 ? -6.125 -0.378 -2.873 1 96.12 223 ASN B CA 1
ATOM 4371 C C . ASN B 1 223 ? -7.449 0.224 -3.33 1 96.12 223 ASN B C 1
ATOM 4373 O O . ASN B 1 223 ? -7.762 1.369 -3.002 1 96.12 223 ASN B O 1
ATOM 4377 N N . ARG B 1 224 ? -8.258 -0.589 -3.971 1 96.06 224 ARG B N 1
ATOM 4378 C CA . ARG B 1 224 ? -9.492 -0.128 -4.594 1 96.06 224 ARG B CA 1
ATOM 4379 C C . ARG B 1 224 ? -10.555 0.185 -3.545 1 96.06 224 ARG B C 1
ATOM 4381 O O . ARG B 1 224 ? -11.367 1.091 -3.729 1 96.06 224 ARG B O 1
ATOM 4388 N N . VAL B 1 225 ? -10.523 -0.519 -2.461 1 94.88 225 VAL B N 1
ATOM 4389 C CA . VAL B 1 225 ? -11.438 -0.262 -1.354 1 94.88 225 VAL B CA 1
ATOM 4390 C C . VAL B 1 225 ? -11.172 1.129 -0.779 1 94.88 225 VAL B C 1
ATOM 4392 O O . VAL B 1 225 ? -12.109 1.913 -0.588 1 94.88 225 VAL B O 1
ATOM 4395 N N . GLY B 1 226 ? -9.914 1.42 -0.547 1 96.62 226 GLY B N 1
ATOM 4396 C CA . GLY B 1 226 ? -9.562 2.764 -0.111 1 96.62 226 GLY B CA 1
ATOM 4397 C C . GLY B 1 226 ? -9.969 3.836 -1.104 1 96.62 226 GLY B C 1
ATOM 4398 O O . GLY B 1 226 ? -10.484 4.887 -0.717 1 96.62 226 GLY B O 1
ATOM 4399 N N . ALA B 1 227 ? -9.773 3.498 -2.355 1 97.81 227 ALA B N 1
ATOM 4400 C CA . ALA B 1 227 ? -10.125 4.457 -3.4 1 97.81 227 ALA B CA 1
ATOM 4401 C C . ALA B 1 227 ? -11.609 4.785 -3.373 1 97.81 227 ALA B C 1
ATOM 4403 O O . ALA B 1 227 ? -12 5.945 -3.506 1 97.81 227 ALA B O 1
ATOM 4404 N N . TYR B 1 228 ? -12.414 3.781 -3.203 1 97.25 228 TYR B N 1
ATOM 4405 C CA . TYR B 1 228 ? -13.852 4.02 -3.195 1 97.25 228 TYR B CA 1
ATOM 4406 C C . TYR B 1 228 ? -14.266 4.797 -1.95 1 97.25 228 TYR B C 1
ATOM 4408 O O . TYR B 1 228 ? -15.102 5.703 -2.025 1 97.25 228 TYR B O 1
ATOM 4416 N N . VAL B 1 229 ? -13.742 4.445 -0.839 1 96.94 229 VAL B N 1
ATOM 4417 C CA . VAL B 1 229 ? -14.039 5.172 0.39 1 96.94 229 VAL B CA 1
ATOM 4418 C C . VAL B 1 229 ? -13.633 6.637 0.234 1 96.94 229 VAL B C 1
ATOM 4420 O O . VAL B 1 229 ? -14.406 7.539 0.566 1 96.94 229 VAL B O 1
ATOM 4423 N N . GLY B 1 230 ? -12.414 6.836 -0.25 1 98.25 230 GLY B N 1
ATOM 4424 C CA . GLY B 1 230 ? -11.953 8.195 -0.492 1 98.25 230 GLY B CA 1
ATOM 4425 C C . GLY B 1 230 ? -12.859 8.977 -1.432 1 98.25 230 GLY B C 1
ATOM 4426 O O . GLY B 1 230 ? -13.203 10.125 -1.157 1 98.25 230 GLY B O 1
ATOM 4427 N N . LEU B 1 231 ? -13.211 8.312 -2.498 1 98 231 LEU B N 1
ATOM 4428 C CA . LEU B 1 231 ? -14.102 8.922 -3.482 1 98 231 LEU B CA 1
ATOM 4429 C C . LEU B 1 231 ? -15.414 9.352 -2.834 1 98 231 LEU B C 1
ATOM 4431 O O . LEU B 1 231 ? -15.875 10.477 -3.047 1 98 231 LEU B O 1
ATOM 4435 N N . THR B 1 232 ? -16.016 8.5 -2.053 1 97.5 232 THR B N 1
ATOM 4436 C CA . THR B 1 232 ? -17.281 8.766 -1.378 1 97.5 232 THR B CA 1
ATOM 4437 C C . THR B 1 232 ? -17.156 9.961 -0.436 1 97.5 232 THR B C 1
ATOM 4439 O O . THR B 1 232 ? -18.016 10.836 -0.418 1 97.5 232 THR B O 1
ATOM 4442 N N . LEU B 1 233 ? -16.094 10.023 0.294 1 98.19 233 LEU B N 1
ATOM 4443 C CA . LEU B 1 233 ? -15.914 11.086 1.275 1 98.19 233 LEU B CA 1
ATOM 4444 C C . LEU B 1 233 ? -15.648 12.422 0.587 1 98.19 233 LEU B C 1
ATOM 4446 O O . LEU B 1 233 ? -16.188 13.453 0.991 1 98.19 233 LEU B O 1
ATOM 4450 N N . MET B 1 234 ? -14.836 12.383 -0.466 1 98.69 234 MET B N 1
ATOM 4451 C CA . MET B 1 234 ? -14.492 13.625 -1.162 1 98.69 234 MET B CA 1
ATOM 4452 C C . MET B 1 234 ? -15.711 14.203 -1.869 1 98.69 234 MET B C 1
ATOM 4454 O O . MET B 1 234 ? -15.82 15.422 -2.031 1 98.69 234 MET B O 1
ATOM 4458 N N . ARG B 1 235 ? -16.609 13.391 -2.234 1 98.06 235 ARG B N 1
ATOM 4459 C CA . ARG B 1 235 ? -17.844 13.859 -2.863 1 98.06 235 ARG B CA 1
ATOM 4460 C C . ARG B 1 235 ? -18.781 14.477 -1.835 1 98.06 235 ARG B C 1
ATOM 4462 O O . ARG B 1 235 ? -19.594 15.344 -2.17 1 98.06 235 ARG B O 1
ATOM 4469 N N . GLN B 1 236 ? -18.672 14.102 -0.614 1 98.19 236 GLN B N 1
ATOM 4470 C CA . GLN B 1 236 ? -19.594 14.555 0.43 1 98.19 236 GLN B CA 1
ATOM 4471 C C . GLN B 1 236 ? -19 15.734 1.201 1 98.19 236 GLN B C 1
ATOM 4473 O O . GLN B 1 236 ? -19.734 16.594 1.7 1 98.19 236 GLN B O 1
ATOM 4478 N N . PHE B 1 237 ? -17.688 15.727 1.354 1 98.62 237 PHE B N 1
ATOM 4479 C CA . PHE B 1 237 ? -17.016 16.75 2.15 1 98.62 237 PHE B CA 1
ATOM 4480 C C . PHE B 1 237 ? -15.938 17.453 1.333 1 98.62 237 PHE B C 1
ATOM 4482 O O . PHE B 1 237 ? -15.008 16.797 0.848 1 98.62 237 PHE B O 1
ATOM 4489 N N . SER B 1 238 ? -16.078 18.75 1.278 1 98.5 238 SER B N 1
ATOM 4490 C CA . SER B 1 238 ? -15.07 19.516 0.546 1 98.5 238 SER B CA 1
ATOM 4491 C C . SER B 1 238 ? -13.758 19.578 1.313 1 98.5 238 SER B C 1
ATOM 4493 O O . SER B 1 238 ? -13.703 19.234 2.494 1 98.5 238 SER B O 1
ATOM 4495 N N . ALA B 1 239 ? -12.719 20.031 0.634 1 98.31 239 ALA B N 1
ATOM 4496 C CA . ALA B 1 239 ? -11.406 20.172 1.26 1 98.31 239 ALA B CA 1
ATOM 4497 C C . ALA B 1 239 ? -11.422 21.266 2.324 1 98.31 239 ALA B C 1
ATOM 4499 O O . ALA B 1 239 ? -10.531 21.328 3.17 1 98.31 239 ALA B O 1
ATOM 4500 N N . ASP B 1 240 ? -12.445 22.094 2.316 1 98.31 240 ASP B N 1
ATOM 4501 C CA . ASP B 1 240 ? -12.586 23.188 3.268 1 98.31 240 ASP B CA 1
ATOM 4502 C C . ASP B 1 240 ? -13.289 22.734 4.543 1 98.31 240 ASP B C 1
ATOM 4504 O O . ASP B 1 240 ? -13.352 23.469 5.527 1 98.31 240 ASP B O 1
ATOM 4508 N N . PHE B 1 241 ? -13.773 21.516 4.551 1 98.5 241 PHE B N 1
ATOM 4509 C CA . PHE B 1 241 ? -14.68 21.062 5.602 1 98.5 241 PHE B CA 1
ATOM 4510 C C . PHE B 1 241 ? -14.023 21.172 6.973 1 98.5 241 PHE B C 1
ATOM 4512 O O . PHE B 1 241 ? -14.57 21.812 7.879 1 98.5 241 PHE B O 1
ATOM 4519 N N . MET B 1 242 ? -12.867 20.672 7.18 1 97.81 242 MET B N 1
ATOM 4520 C CA . MET B 1 242 ? -12.227 20.625 8.492 1 97.81 242 MET B CA 1
ATOM 4521 C C . MET B 1 242 ? -11.828 22.016 8.953 1 97.81 242 MET B C 1
ATOM 4523 O O . MET B 1 242 ? -12.133 22.422 10.078 1 97.81 242 MET B O 1
ATOM 4527 N N . PRO B 1 243 ? -11.109 22.75 8.102 1 97.56 243 PRO B N 1
ATOM 4528 C CA . PRO B 1 243 ? -10.805 24.109 8.555 1 97.56 243 PRO B CA 1
ATOM 4529 C C . PRO B 1 243 ? -12.047 24.922 8.898 1 97.56 243 PRO B C 1
ATOM 4531 O O . PRO B 1 243 ? -12.055 25.672 9.875 1 97.56 243 PRO B O 1
ATOM 4534 N N . SER B 1 244 ? -13.055 24.828 8.156 1 97.25 244 SER B N 1
ATOM 4535 C CA . SER B 1 244 ? -14.289 25.578 8.406 1 97.25 244 SER B CA 1
ATOM 4536 C C . SER B 1 244 ? -14.961 25.109 9.695 1 97.25 244 SER B C 1
ATOM 4538 O O . SER B 1 244 ? -15.5 25.922 10.445 1 97.25 244 SER B O 1
ATOM 4540 N N . ALA B 1 245 ? -14.922 23.875 9.977 1 97 245 ALA B N 1
ATOM 4541 C CA . ALA B 1 245 ? -15.641 23.281 11.102 1 97 245 ALA B CA 1
ATOM 4542 C C . ALA B 1 245 ? -14.867 23.484 12.406 1 97 245 ALA B C 1
ATOM 4544 O O . ALA B 1 245 ? -15.469 23.578 13.477 1 97 245 ALA B O 1
ATOM 4545 N N . TYR B 1 246 ? -13.516 23.625 12.32 1 97.38 246 TYR B N 1
ATOM 4546 C CA . TYR B 1 246 ? -12.797 23.438 13.57 1 97.38 246 TYR B CA 1
ATOM 4547 C C . TYR B 1 246 ? -11.875 24.625 13.859 1 97.38 246 TYR B C 1
ATOM 4549 O O . TYR B 1 246 ? -11.258 24.688 14.922 1 97.38 246 TYR B O 1
ATOM 4557 N N . ARG B 1 247 ? -11.766 25.578 13.07 1 96.94 247 ARG B N 1
ATOM 4558 C CA . ARG B 1 247 ? -10.867 26.719 13.289 1 96.94 247 ARG B CA 1
ATOM 4559 C C . ARG B 1 247 ? -11.219 27.438 14.578 1 96.94 247 ARG B C 1
ATOM 4561 O O . ARG B 1 247 ? -10.336 27.781 15.367 1 96.94 247 ARG B O 1
ATOM 4568 N N . ASP B 1 248 ? -12.5 27.719 14.805 1 96.62 248 ASP B N 1
ATOM 4569 C CA . ASP B 1 248 ? -12.922 28.406 16.016 1 96.62 248 ASP B CA 1
ATOM 4570 C C . ASP B 1 248 ? -12.664 27.562 17.266 1 96.62 248 ASP B C 1
ATOM 4572 O O . ASP B 1 248 ? -12.203 28.062 18.281 1 96.62 248 ASP B O 1
ATOM 4576 N N . ALA B 1 249 ? -13.008 26.297 17.125 1 96.56 249 ALA B N 1
ATOM 4577 C CA . ALA B 1 249 ? -12.742 25.391 18.234 1 96.56 249 ALA B CA 1
ATOM 4578 C C . ALA B 1 249 ? -11.25 25.328 18.547 1 96.56 249 ALA B C 1
ATOM 4580 O O . ALA B 1 249 ? -10.852 25.25 19.719 1 96.56 249 ALA B O 1
ATOM 4581 N N . GLN B 1 250 ? -10.445 25.312 17.531 1 97 250 GLN B N 1
ATOM 4582 C CA . GLN B 1 250 ? -8.992 25.328 17.734 1 97 250 GLN B CA 1
ATOM 4583 C C . GLN B 1 250 ? -8.562 26.547 18.531 1 97 250 GLN B C 1
ATOM 4585 O O . GLN B 1 250 ? -7.785 26.438 19.484 1 97 250 GLN B O 1
ATOM 4590 N N . ARG B 1 251 ? -9.062 27.672 18.156 1 97.31 251 ARG B N 1
ATOM 4591 C CA . ARG B 1 251 ? -8.711 28.906 18.828 1 97.31 251 ARG B CA 1
ATOM 4592 C C . ARG B 1 251 ? -9.094 28.875 20.297 1 97.31 251 ARG B C 1
ATOM 4594 O O . ARG B 1 251 ? -8.328 29.297 21.156 1 97.31 251 ARG B O 1
ATOM 4601 N N . ARG B 1 252 ? -10.219 28.344 20.562 1 96.25 252 ARG B N 1
ATOM 4602 C CA . ARG B 1 252 ? -10.703 28.266 21.938 1 96.25 252 ARG B CA 1
ATOM 4603 C C . ARG B 1 252 ? -9.82 27.344 22.766 1 96.25 252 ARG B C 1
ATOM 4605 O O . ARG B 1 252 ? -9.422 27.688 23.891 1 96.25 252 ARG B O 1
ATOM 4612 N N . VAL B 1 253 ? -9.562 26.188 22.203 1 95.25 253 VAL B N 1
ATOM 4613 C CA . VAL B 1 253 ? -8.734 25.203 22.922 1 95.25 253 VAL B CA 1
ATOM 4614 C C . VAL B 1 253 ? -7.34 25.781 23.141 1 95.25 253 VAL B C 1
ATOM 4616 O O . VAL B 1 253 ? -6.766 25.625 24.219 1 95.25 253 VAL B O 1
ATOM 4619 N N . CYS B 1 254 ? -6.816 26.438 22.156 1 96.56 254 CYS B N 1
ATOM 4620 C CA . CYS B 1 254 ? -5.484 27.031 22.266 1 96.56 254 CYS B CA 1
ATOM 4621 C C . CYS B 1 254 ? -5.457 28.109 23.344 1 96.56 254 CYS B C 1
ATOM 4623 O O . CYS B 1 254 ? -4.488 28.219 24.094 1 96.56 254 CYS B O 1
ATOM 4625 N N . ALA B 1 255 ? -6.488 28.875 23.406 1 95.88 255 ALA B N 1
ATOM 4626 C CA . ALA B 1 255 ? -6.586 29.906 24.453 1 95.88 255 ALA B CA 1
ATOM 4627 C C . ALA B 1 255 ? -6.602 29.266 25.844 1 95.88 255 ALA B C 1
ATOM 4629 O O . ALA B 1 255 ? -5.949 29.766 26.766 1 95.88 255 ALA B O 1
ATOM 4630 N N . GLN B 1 256 ? -7.309 28.188 25.953 1 93.19 256 GLN B N 1
ATOM 4631 C CA . GLN B 1 256 ? -7.402 27.484 27.219 1 93.19 256 GLN B CA 1
ATOM 4632 C C . GLN B 1 256 ? -6.051 26.906 27.641 1 93.19 256 GLN B C 1
ATOM 4634 O O . GLN B 1 256 ? -5.707 26.906 28.812 1 93.19 256 GLN B O 1
ATOM 4639 N N . LEU B 1 257 ? -5.328 26.469 26.656 1 94.25 257 LEU B N 1
ATOM 4640 C CA . LEU B 1 257 ? -4.051 25.828 26.922 1 94.25 257 LEU B CA 1
ATOM 4641 C C . LEU B 1 257 ? -2.912 26.844 26.906 1 94.25 257 LEU B C 1
ATOM 4643 O O . LEU B 1 257 ? -1.772 26.5 27.25 1 94.25 257 LEU B O 1
ATOM 4647 N N . ASP B 1 258 ? -3.227 28.047 26.516 1 94.88 258 ASP B N 1
ATOM 4648 C CA . ASP B 1 258 ? -2.227 29.094 26.344 1 94.88 258 ASP B CA 1
ATOM 4649 C C . ASP B 1 258 ? -1.151 28.672 25.344 1 94.88 258 ASP B C 1
ATOM 4651 O O . ASP B 1 258 ? 0.04 28.688 25.672 1 94.88 258 ASP B O 1
ATOM 4655 N N . VAL B 1 259 ? -1.602 28.25 24.266 1 96.69 259 VAL B N 1
ATOM 4656 C CA . VAL B 1 259 ? -0.744 27.922 23.141 1 96.69 259 VAL B CA 1
ATOM 4657 C C . VAL B 1 259 ? -1.222 28.672 21.891 1 96.69 259 VAL B C 1
ATOM 4659 O O . VAL B 1 259 ? -2.227 29.375 21.938 1 96.69 259 VAL B O 1
ATOM 4662 N N . ILE B 1 260 ? -0.453 28.609 20.828 1 97.69 260 ILE B N 1
ATOM 4663 C CA . ILE B 1 260 ? -0.695 29.406 19.625 1 97.69 260 ILE B CA 1
ATOM 4664 C C . ILE B 1 260 ? -1.319 28.516 18.547 1 97.69 260 ILE B C 1
ATOM 4666 O O . ILE B 1 260 ? -0.745 27.5 18.156 1 97.69 260 ILE B O 1
ATOM 4670 N N . PRO B 1 261 ? -2.486 28.859 18.062 1 97.56 261 PRO B N 1
ATOM 4671 C CA . PRO B 1 261 ? -3.062 28.062 16.984 1 97.56 261 PRO B CA 1
ATOM 4672 C C . PRO B 1 261 ? -2.156 28 15.758 1 97.56 261 PRO B C 1
ATOM 4674 O O . PRO B 1 261 ? -1.619 29.031 15.32 1 97.56 261 PRO B O 1
ATOM 4677 N N . SER B 1 262 ? -1.959 26.828 15.211 1 97.25 262 SER B N 1
ATOM 4678 C CA . SER B 1 262 ? -1.246 26.656 13.953 1 97.25 262 SER B CA 1
ATOM 4679 C C . SER B 1 262 ? -2.172 26.875 12.758 1 97.25 262 SER B C 1
ATOM 4681 O O . SER B 1 262 ? -3.371 27.109 12.93 1 97.25 262 SER B O 1
ATOM 4683 N N . ARG B 1 263 ? -1.563 26.75 11.602 1 96.75 263 ARG B N 1
ATOM 4684 C CA . ARG B 1 263 ? -2.361 26.828 10.383 1 96.75 263 ARG B CA 1
ATOM 4685 C C . ARG B 1 263 ? -3.004 25.484 10.047 1 96.75 263 ARG B C 1
ATOM 4687 O O . ARG B 1 263 ? -3.768 25.375 9.086 1 96.75 263 ARG B O 1
ATOM 4694 N N . CYS B 1 264 ? -2.781 24.484 10.75 1 97.44 264 CYS B N 1
ATOM 4695 C CA . CYS B 1 264 ? -3.459 23.203 10.695 1 97.44 264 CYS B CA 1
ATOM 4696 C C . CYS B 1 264 ? -4.332 23 11.93 1 97.44 264 CYS B C 1
ATOM 4698 O O . CYS B 1 264 ? -3.832 23.016 13.062 1 97.44 264 CYS B O 1
ATOM 4700 N N . VAL B 1 265 ? -5.512 22.719 11.805 1 97.62 265 VAL B N 1
ATOM 4701 C CA . VAL B 1 265 ? -6.492 22.812 12.883 1 97.62 265 VAL B CA 1
ATOM 4702 C C . VAL B 1 265 ? -6.191 21.75 13.938 1 97.62 265 VAL B C 1
ATOM 4704 O O . VAL B 1 265 ? -6.594 21.891 15.094 1 97.62 265 VAL B O 1
ATOM 4707 N N . MET B 1 266 ? -5.477 20.688 13.57 1 96.88 266 MET B N 1
ATOM 4708 C CA . MET B 1 266 ? -5.211 19.625 14.523 1 96.88 266 MET B CA 1
ATOM 4709 C C . MET B 1 266 ? -3.986 19.938 15.375 1 96.88 266 MET B C 1
ATOM 4711 O O . MET B 1 266 ? -3.674 19.203 16.312 1 96.88 266 MET B O 1
ATOM 4715 N N . LEU B 1 267 ? -3.291 21.062 15.109 1 97.31 267 LEU B N 1
ATOM 4716 C CA . LEU B 1 267 ? -2.014 21.359 15.75 1 97.31 267 LEU B CA 1
ATOM 4717 C C . LEU B 1 267 ? -2.061 22.703 16.453 1 97.31 267 LEU B C 1
ATOM 4719 O O . LEU B 1 267 ? -2.871 23.562 16.094 1 97.31 267 LEU B O 1
ATOM 4723 N N . ALA B 1 268 ? -1.178 22.844 17.438 1 97.38 268 ALA B N 1
ATOM 4724 C CA . ALA B 1 268 ? -0.875 24.109 18.094 1 97.38 268 ALA B CA 1
ATOM 4725 C C . ALA B 1 268 ? 0.63 24.297 18.266 1 97.38 268 ALA B C 1
ATOM 4727 O O . ALA B 1 268 ? 1.37 23.328 18.406 1 97.38 268 ALA B O 1
ATOM 4728 N N . ASN B 1 269 ? 1.028 25.469 18.172 1 97.12 269 ASN B N 1
ATOM 4729 C CA . ASN B 1 269 ? 2.426 25.828 18.406 1 97.12 269 ASN B CA 1
ATOM 4730 C C . ASN B 1 269 ? 2.652 26.312 19.828 1 97.12 269 ASN B C 1
ATOM 4732 O O . ASN B 1 269 ? 1.761 26.906 20.438 1 97.12 269 ASN B O 1
ATOM 4736 N N . LEU B 1 270 ? 3.805 26.047 20.25 1 96 270 LEU B N 1
ATOM 4737 C CA . LEU B 1 270 ? 4.145 26.406 21.625 1 96 270 LEU B CA 1
ATOM 4738 C C . LEU B 1 270 ? 4.91 27.719 21.672 1 96 270 LEU B C 1
ATOM 4740 O O . LEU B 1 270 ? 5.629 28.062 20.734 1 96 270 LEU B O 1
ATOM 4744 N N . HIS B 1 271 ? 4.703 28.406 22.812 1 94.81 271 HIS B N 1
ATOM 4745 C CA . HIS B 1 271 ? 5.59 29.531 23.094 1 94.81 271 HIS B CA 1
ATOM 4746 C C . HIS B 1 271 ? 7.023 29.062 23.328 1 94.81 271 HIS B C 1
ATOM 4748 O O . HIS B 1 271 ? 7.242 27.938 23.781 1 94.81 271 HIS B O 1
ATOM 4754 N N . ASP B 1 272 ? 7.977 29.906 23 1 90.56 272 ASP B N 1
ATOM 4755 C CA . ASP B 1 272 ? 9.383 29.531 23.016 1 90.56 272 ASP B CA 1
ATOM 4756 C C . ASP B 1 272 ? 9.805 29.031 24.391 1 90.56 272 ASP B C 1
ATOM 4758 O O . ASP B 1 272 ? 10.648 28.125 24.484 1 90.56 272 ASP B O 1
ATOM 4762 N N . ASP B 1 273 ? 9.219 29.562 25.422 1 90.88 273 ASP B N 1
ATOM 4763 C CA . ASP B 1 273 ? 9.641 29.25 26.781 1 90.88 273 ASP B CA 1
ATOM 4764 C C . ASP B 1 273 ? 8.703 28.219 27.406 1 90.88 273 ASP B C 1
ATOM 4766 O O . ASP B 1 273 ? 8.852 27.875 28.578 1 90.88 273 ASP B O 1
ATOM 4770 N N . ASP B 1 274 ? 7.754 27.703 26.641 1 91.88 274 ASP B N 1
ATOM 4771 C CA . ASP B 1 274 ? 6.789 26.766 27.188 1 91.88 274 ASP B CA 1
ATOM 4772 C C . ASP B 1 274 ? 7.402 25.359 27.328 1 91.88 274 ASP B C 1
ATOM 4774 O O . ASP B 1 274 ? 7.57 24.656 26.344 1 91.88 274 ASP B O 1
ATOM 4778 N N . ARG B 1 275 ? 7.629 24.922 28.531 1 90.88 275 ARG B N 1
ATOM 4779 C CA . ARG B 1 275 ? 8.281 23.641 28.781 1 90.88 275 ARG B CA 1
ATOM 4780 C C . ARG B 1 275 ? 7.281 22.609 29.312 1 90.88 275 ARG B C 1
ATOM 4782 O O . ARG B 1 275 ? 7.637 21.453 29.547 1 90.88 275 ARG B O 1
ATOM 4789 N N . ARG B 1 276 ? 6.027 22.938 29.359 1 91 276 ARG B N 1
ATOM 4790 C CA . ARG B 1 276 ? 4.996 22.078 29.938 1 91 276 ARG B CA 1
ATOM 4791 C C . ARG B 1 276 ? 4.812 20.812 29.094 1 91 276 ARG B C 1
ATOM 4793 O O . ARG B 1 276 ? 4.391 19.781 29.609 1 91 276 ARG B O 1
ATOM 4800 N N . PHE B 1 277 ? 5.266 20.875 27.797 1 90.5 277 PHE B N 1
ATOM 4801 C CA . PHE B 1 277 ? 4.965 19.797 26.859 1 90.5 277 PHE B CA 1
ATOM 4802 C C . PHE B 1 277 ? 6.207 18.969 26.578 1 90.5 277 PHE B C 1
ATOM 4804 O O . PHE B 1 277 ? 6.172 18.062 25.75 1 90.5 277 PHE B O 1
ATOM 4811 N N . ASP B 1 278 ? 7.27 19.172 27.219 1 87.56 278 ASP B N 1
ATOM 4812 C CA . ASP B 1 278 ? 8.547 18.531 26.922 1 87.56 278 ASP B CA 1
ATOM 4813 C C . ASP B 1 278 ? 8.445 17.016 27.047 1 87.56 278 ASP B C 1
ATOM 4815 O O . ASP B 1 278 ? 8.898 16.281 26.172 1 87.56 278 ASP B O 1
ATOM 4819 N N . THR B 1 279 ? 7.844 16.578 28.047 1 84.69 279 THR B N 1
ATOM 4820 C CA . THR B 1 279 ? 7.73 15.141 28.266 1 84.69 279 THR B CA 1
ATOM 4821 C C . THR B 1 279 ? 6.855 14.492 27.203 1 84.69 279 THR B C 1
ATOM 4823 O O . THR B 1 279 ? 7.109 13.359 26.797 1 84.69 279 THR B O 1
ATOM 4826 N N . ILE B 1 280 ? 5.863 15.156 26.75 1 85.5 280 ILE B N 1
ATOM 4827 C CA . ILE B 1 280 ? 4.945 14.664 25.734 1 85.5 280 ILE B CA 1
ATOM 4828 C C . ILE B 1 280 ? 5.66 14.57 24.375 1 85.5 280 ILE B C 1
ATOM 4830 O O . ILE B 1 280 ? 5.438 13.633 23.609 1 85.5 280 ILE B O 1
ATOM 4834 N N . LEU B 1 281 ? 6.5 15.492 24.203 1 86.38 281 LEU B N 1
ATOM 4835 C CA . LEU B 1 281 ? 7.117 15.625 22.891 1 86.38 281 LEU B CA 1
ATOM 4836 C C . LEU B 1 281 ? 8.398 14.797 22.797 1 86.38 281 LEU B C 1
ATOM 4838 O O . LEU B 1 281 ? 8.938 14.594 21.719 1 86.38 281 LEU B O 1
ATOM 4842 N N . GLU B 1 282 ? 8.836 14.328 23.859 1 81.5 282 GLU B N 1
ATOM 4843 C CA . GLU B 1 282 ? 10.055 13.523 23.875 1 81.5 282 GLU B CA 1
ATOM 4844 C C . GLU B 1 282 ? 9.82 12.141 23.281 1 81.5 282 GLU B C 1
ATOM 4846 O O . GLU B 1 282 ? 8.781 11.523 23.547 1 81.5 282 GLU B O 1
ATOM 4851 N N . ASP B 1 283 ? 10.609 11.812 22.328 1 74.62 283 ASP B N 1
ATOM 4852 C CA . ASP B 1 283 ? 10.695 10.469 21.781 1 74.62 283 ASP B CA 1
ATOM 4853 C C . ASP B 1 283 ? 12.07 9.852 22.047 1 74.62 283 ASP B C 1
ATOM 4855 O O . ASP B 1 283 ? 13.07 10.281 21.453 1 74.62 283 ASP B O 1
ATOM 4859 N N . PRO B 1 284 ? 12.094 8.953 22.875 1 72.06 284 PRO B N 1
ATOM 4860 C CA . PRO B 1 284 ? 13.391 8.391 23.234 1 72.06 284 PRO B CA 1
ATOM 4861 C C . PRO B 1 284 ? 14.125 7.777 22.031 1 72.06 284 PRO B C 1
ATOM 4863 O O . PRO B 1 284 ? 15.336 7.562 22.094 1 72.06 284 PRO B O 1
ATOM 4866 N N . ARG B 1 285 ? 13.484 7.621 21.047 1 72.62 285 ARG B N 1
ATOM 4867 C CA . ARG B 1 285 ? 14.094 6.988 19.891 1 72.62 285 ARG B CA 1
ATOM 4868 C C . ARG B 1 285 ? 14.859 8 19.047 1 72.62 285 ARG B C 1
ATOM 4870 O O . ARG B 1 285 ? 15.719 7.633 18.25 1 72.62 285 ARG B O 1
ATOM 4877 N N . PHE B 1 286 ? 14.422 9.211 19.281 1 69.25 286 PHE B N 1
ATOM 4878 C CA . PHE B 1 286 ? 15 10.266 18.453 1 69.25 286 PHE B CA 1
ATOM 4879 C C . PHE B 1 286 ? 15.539 11.398 19.312 1 69.25 286 PHE B C 1
ATOM 4881 O O . PHE B 1 286 ? 14.992 11.688 20.375 1 69.25 286 PHE B O 1
ATOM 4888 N N . GLU B 1 287 ? 16.641 11.883 18.781 1 71.75 287 GLU B N 1
ATOM 4889 C CA . GLU B 1 287 ? 17.141 13.094 19.422 1 71.75 287 GLU B CA 1
ATOM 4890 C C . GLU B 1 287 ? 16.172 14.258 19.25 1 71.75 287 GLU B C 1
ATOM 4892 O O . GLU B 1 287 ? 15.391 14.281 18.297 1 71.75 287 GLU B O 1
ATOM 4897 N N . LYS B 1 288 ? 16.219 15.062 20.25 1 74.94 288 LYS B N 1
ATOM 4898 C CA . LYS B 1 288 ? 15.398 16.266 20.156 1 74.94 288 LYS B CA 1
ATOM 4899 C C . LYS B 1 288 ? 15.695 17.016 18.859 1 74.94 288 LYS B C 1
ATOM 4901 O O . LYS B 1 288 ? 16.844 17.344 18.578 1 74.94 288 LYS B O 1
ATOM 4906 N N . PRO B 1 289 ? 14.633 17.219 18.25 1 72.62 289 PRO B N 1
ATOM 4907 C CA . PRO B 1 289 ? 14.883 17.875 16.969 1 72.62 289 PRO B CA 1
ATOM 4908 C C . PRO B 1 289 ? 15.312 19.328 17.141 1 72.62 289 PRO B C 1
ATOM 4910 O O . PRO B 1 289 ? 14.805 20.031 18.016 1 72.62 289 PRO B O 1
ATOM 4913 N N . VAL B 1 290 ? 16.297 19.609 16.438 1 82.94 290 VAL B N 1
ATOM 4914 C CA . VAL B 1 290 ? 16.672 21.016 16.281 1 82.94 290 VAL B CA 1
ATOM 4915 C C . VAL B 1 290 ? 15.828 21.641 15.164 1 82.94 290 VAL B C 1
ATOM 4917 O O . VAL B 1 290 ? 15.781 21.125 14.047 1 82.94 290 VAL B O 1
ATOM 4920 N N . LEU B 1 291 ? 15.164 22.703 15.547 1 91.38 291 LEU B N 1
ATOM 4921 C CA . LEU B 1 291 ? 14.289 23.328 14.562 1 91.38 291 LEU B CA 1
ATOM 4922 C C . LEU B 1 291 ? 14.977 24.547 13.938 1 91.38 291 LEU B C 1
ATOM 4924 O O . LEU B 1 291 ? 15.828 25.172 14.562 1 91.38 291 LEU B O 1
ATOM 4928 N N . PRO B 1 292 ? 14.609 24.812 12.695 1 89.62 292 PRO B N 1
ATOM 4929 C CA . PRO B 1 292 ? 15.133 26.047 12.094 1 89.62 292 PRO B CA 1
ATOM 4930 C C . PRO B 1 292 ? 14.688 27.297 12.836 1 89.62 292 PRO B C 1
ATOM 4932 O O . PRO B 1 292 ? 13.695 27.281 13.562 1 89.62 292 PRO B O 1
ATOM 4935 N N . PRO B 1 293 ? 15.477 28.375 12.617 1 87.5 293 PRO B N 1
ATOM 4936 C CA . PRO B 1 293 ? 15.07 29.625 13.242 1 87.5 293 PRO B CA 1
ATOM 4937 C C . PRO B 1 293 ? 13.641 30.047 12.891 1 87.5 293 PRO B C 1
ATOM 4939 O O . PRO B 1 293 ? 13.242 29.938 11.727 1 87.5 293 PRO B O 1
ATOM 4942 N N . GLY B 1 294 ? 12.93 30.422 13.883 1 88.19 294 GLY B N 1
ATOM 4943 C CA . GLY B 1 294 ? 11.578 30.922 13.656 1 88.19 294 GLY B CA 1
ATOM 4944 C C . GLY B 1 294 ? 10.523 29.828 13.703 1 88.19 294 GLY B C 1
ATOM 4945 O O . GLY B 1 294 ? 9.328 30.125 13.742 1 88.19 294 GLY B O 1
ATOM 4946 N N . VAL B 1 295 ? 10.914 28.641 13.656 1 93.5 295 VAL B N 1
ATOM 4947 C CA . VAL B 1 295 ? 9.984 27.516 13.703 1 93.5 295 VAL B CA 1
ATOM 4948 C C . VAL B 1 295 ? 9.711 27.125 15.156 1 93.5 295 VAL B C 1
ATOM 4950 O O . VAL B 1 295 ? 10.641 27.047 15.961 1 93.5 295 VAL B O 1
ATOM 4953 N N . ARG B 1 296 ? 8.492 26.891 15.461 1 93 296 ARG B N 1
ATOM 4954 C CA . ARG B 1 296 ? 8.094 26.578 16.828 1 93 296 ARG B CA 1
ATOM 4955 C C . ARG B 1 296 ? 7.867 25.078 17 1 93 296 ARG B C 1
ATOM 4957 O O . ARG B 1 296 ? 7.539 24.375 16.047 1 93 296 ARG B O 1
ATOM 4964 N N . ARG B 1 297 ? 7.988 24.719 18.234 1 92.88 297 ARG B N 1
ATOM 4965 C CA . ARG B 1 297 ? 7.555 23.359 18.578 1 92.88 297 ARG B CA 1
ATOM 4966 C C . ARG B 1 297 ? 6.035 23.25 18.531 1 92.88 297 ARG B C 1
ATOM 4968 O O . ARG B 1 297 ? 5.324 24.203 18.812 1 92.88 297 ARG B O 1
ATOM 4975 N N . ARG B 1 298 ? 5.645 22.094 18.156 1 94.19 298 ARG B N 1
ATOM 4976 C CA . ARG B 1 298 ? 4.199 21.953 18.031 1 94.19 298 ARG B CA 1
ATOM 4977 C C . ARG B 1 298 ? 3.703 20.766 18.859 1 94.19 298 ARG B C 1
ATOM 4979 O O . ARG B 1 298 ? 4.484 19.875 19.203 1 94.19 298 ARG B O 1
ATOM 4986 N N . VAL B 1 299 ? 2.436 20.812 19.203 1 95.25 299 VAL B N 1
ATOM 4987 C CA . VAL B 1 299 ? 1.726 19.719 19.844 1 95.25 299 VAL B CA 1
ATOM 4988 C C . VAL B 1 299 ? 0.429 19.422 19.094 1 95.25 299 VAL B C 1
ATOM 4990 O O . VAL B 1 299 ? -0.124 20.297 18.438 1 95.25 299 VAL B O 1
ATOM 4993 N N . CYS B 1 300 ? 0.088 18.203 19.156 1 95.38 300 CYS B N 1
ATOM 4994 C CA . CYS B 1 300 ? -1.192 17.812 18.578 1 95.38 300 CYS B CA 1
ATOM 4995 C C . CYS B 1 300 ? -2.326 18.031 19.578 1 95.38 300 CYS B C 1
ATOM 4997 O O . CYS B 1 300 ? -2.229 17.625 20.734 1 95.38 300 CYS B O 1
ATOM 4999 N N . ILE B 1 301 ? -3.453 18.578 19.141 1 95.44 301 ILE B N 1
ATOM 5000 C CA . ILE B 1 301 ? -4.547 18.891 20.047 1 95.44 301 ILE B CA 1
ATOM 5001 C C . ILE B 1 301 ? -5.844 18.281 19.531 1 95.44 301 ILE B C 1
ATOM 5003 O O . ILE B 1 301 ? -6.934 18.672 19.938 1 95.44 301 ILE B O 1
ATOM 5007 N N . SER B 1 302 ? -5.773 17.375 18.625 1 95.12 302 SER B N 1
ATOM 5008 C CA . SER B 1 302 ? -6.938 16.766 18 1 95.12 302 SER B CA 1
ATOM 5009 C C . SER B 1 302 ? -7.879 16.156 19.031 1 95.12 302 SER B C 1
ATOM 5011 O O . SER B 1 302 ? -9.102 16.203 18.875 1 95.12 302 SER B O 1
ATOM 5013 N N . ALA B 1 303 ? -7.312 15.633 20.062 1 90.94 303 ALA B N 1
ATOM 5014 C CA . ALA B 1 303 ? -8.102 14.93 21.062 1 90.94 303 ALA B CA 1
ATOM 5015 C C . ALA B 1 303 ? -9.008 15.898 21.828 1 90.94 303 ALA B C 1
ATOM 5017 O O . ALA B 1 303 ? -10.016 15.492 22.406 1 90.94 303 ALA B O 1
ATOM 5018 N N . TYR B 1 304 ? -8.633 17.203 21.828 1 92.12 304 TYR B N 1
ATOM 5019 C CA . TYR B 1 304 ? -9.469 18.234 22.453 1 92.12 304 TYR B CA 1
ATOM 5020 C C . TYR B 1 304 ? -10.625 18.609 21.547 1 92.12 304 TYR B C 1
ATOM 5022 O O . TYR B 1 304 ? -11.594 19.234 21.984 1 92.12 304 TYR B O 1
ATOM 5030 N N . LEU B 1 305 ? -10.594 18.328 20.25 1 92.88 305 LEU B N 1
ATOM 5031 C CA . LEU B 1 305 ? -11.492 18.875 19.234 1 92.88 305 LEU B CA 1
ATOM 5032 C C . LEU B 1 305 ? -12.5 17.812 18.766 1 92.88 305 LEU B C 1
ATOM 5034 O O . LEU B 1 305 ? -13.625 18.156 18.391 1 92.88 305 LEU B O 1
ATOM 5038 N N . GLY B 1 306 ? -12.125 16.641 18.578 1 79.25 306 GLY B N 1
ATOM 5039 C CA . GLY B 1 306 ? -12.953 15.594 17.984 1 79.25 306 GLY B CA 1
ATOM 5040 C C . GLY B 1 306 ? -13.938 14.984 18.969 1 79.25 306 GLY B C 1
ATOM 5041 O O . GLY B 1 306 ? -13.969 15.359 20.141 1 79.25 306 GLY B O 1
ATOM 5042 N N . ALA B 1 307 ? -14.977 14.367 18.375 1 63.84 307 ALA B N 1
ATOM 5043 C CA . ALA B 1 307 ? -16.047 13.711 19.109 1 63.84 307 ALA B CA 1
ATOM 5044 C C . ALA B 1 307 ? -15.508 12.594 20 1 63.84 307 ALA B C 1
ATOM 5046 O O . ALA B 1 307 ? -16.25 11.969 20.75 1 63.84 307 ALA B O 1
ATOM 5047 N N . ALA B 1 308 ? -14.398 12.227 19.672 1 50.22 308 ALA B N 1
ATOM 5048 C CA . ALA B 1 308 ? -13.891 10.961 20.188 1 50.22 308 ALA B CA 1
ATOM 5049 C C . ALA B 1 308 ? -14.07 10.875 21.703 1 50.22 308 ALA B C 1
ATOM 5051 O O . ALA B 1 308 ? -13.797 9.828 22.312 1 50.22 308 ALA B O 1
ATOM 5052 N N . GLY B 1 309 ? -13.945 11.977 22.438 1 41.84 309 GLY B N 1
ATOM 5053 C CA . GLY B 1 309 ? -14.117 11.609 23.844 1 41.84 309 GLY B CA 1
ATOM 5054 C C . GLY B 1 309 ? -15.305 10.703 24.078 1 41.84 309 GLY B C 1
ATOM 5055 O O . GLY B 1 309 ? -15.289 9.867 24.984 1 41.84 309 GLY B O 1
ATOM 5056 N N . SER B 1 310 ? -16.391 10.906 23.422 1 38.84 310 SER B N 1
ATOM 5057 C CA . SER B 1 310 ? -17.641 10.219 23.75 1 38.84 310 SER B CA 1
ATOM 5058 C C . SER B 1 310 ? -17.703 8.844 23.094 1 38.84 310 SER B C 1
ATOM 5060 O O . SER B 1 310 ? -18.141 7.871 23.719 1 38.84 310 SER B O 1
ATOM 5062 N N . TYR B 1 311 ? -17.453 8.602 21.844 1 37.59 311 TYR B N 1
ATOM 5063 C CA . TYR B 1 311 ? -17.672 7.316 21.188 1 37.59 311 TYR B CA 1
ATOM 5064 C C . TYR B 1 311 ? -16.547 6.344 21.516 1 37.59 311 TYR B C 1
ATOM 5066 O O . TYR B 1 311 ? -16.797 5.18 21.844 1 37.59 311 TYR B O 1
ATOM 5074 N N . LEU B 1 312 ? -15.328 6.586 21.5 1 36.12 312 LEU B N 1
ATOM 5075 C CA . LEU B 1 312 ? -14.289 5.766 22.109 1 36.12 312 LEU B CA 1
ATOM 5076 C C . LEU B 1 312 ? -14.461 5.695 23.625 1 36.12 312 LEU B C 1
ATOM 5078 O O . LEU B 1 312 ? -14.25 4.641 24.219 1 36.12 312 LEU B O 1
ATOM 5082 N N . ARG B 1 313 ? -14.867 6.652 24.266 1 39.03 313 ARG B N 1
ATOM 5083 C CA . ARG B 1 313 ? -15.32 6.586 25.656 1 39.03 313 ARG B CA 1
ATOM 5084 C C . ARG B 1 313 ? -16.609 5.781 25.781 1 39.03 313 ARG B C 1
ATOM 5086 O O . ARG B 1 313 ? -16.766 4.98 26.703 1 39.03 313 ARG B O 1
ATOM 5093 N N . ARG B 1 314 ? -17.547 5.914 24.922 1 40.41 314 ARG B N 1
ATOM 5094 C CA . ARG B 1 314 ? -18.719 5.066 24.906 1 40.41 314 ARG B CA 1
ATOM 5095 C C . ARG B 1 314 ? -18.391 3.652 24.453 1 40.41 314 ARG B C 1
ATOM 5097 O O . ARG B 1 314 ? -18.891 2.674 25 1 40.41 314 ARG B O 1
ATOM 5104 N N . LEU B 1 315 ? -17.594 3.451 23.438 1 37 315 LEU B N 1
ATOM 5105 C CA . LEU B 1 315 ? -17.078 2.141 23.062 1 37 315 LEU B CA 1
ATOM 5106 C C . LEU B 1 315 ? -16.094 1.614 24.109 1 37 315 LEU B C 1
ATOM 5108 O O . LEU B 1 315 ? -16.141 0.437 24.469 1 37 315 LEU B O 1
ATOM 5112 N N . ALA B 1 316 ? -15.273 2.367 24.688 1 34.59 316 ALA B N 1
ATOM 5113 C CA . ALA B 1 316 ? -14.523 2.029 25.891 1 34.59 316 ALA B CA 1
ATOM 5114 C C . ALA B 1 316 ? -15.461 1.846 27.078 1 34.59 316 ALA B C 1
ATOM 5116 O O . ALA B 1 316 ? -15.32 0.893 27.844 1 34.59 316 ALA B O 1
ATOM 5117 N N . ARG B 1 317 ? -16.391 2.689 27.391 1 39.62 317 ARG B N 1
ATOM 5118 C CA . ARG B 1 317 ? -17.391 2.502 28.438 1 39.62 317 ARG B CA 1
ATOM 5119 C C . ARG B 1 317 ? -18.25 1.281 28.141 1 39.62 317 ARG B C 1
ATOM 5121 O O . ARG B 1 317 ? -18.656 0.57 29.062 1 39.62 317 ARG B O 1
ATOM 5128 N N . ARG B 1 318 ? -18.688 1.071 26.938 1 38.06 318 ARG B N 1
ATOM 5129 C CA . ARG B 1 318 ? -19.422 -0.14 26.594 1 38.06 318 ARG B CA 1
ATOM 5130 C C . ARG B 1 318 ? -18.531 -1.37 26.672 1 38.06 318 ARG B C 1
ATOM 5132 O O . ARG B 1 318 ? -18.984 -2.457 27.031 1 38.06 318 ARG B O 1
ATOM 5139 N N . VAL B 1 319 ? -17.297 -1.31 26.25 1 34.72 319 VAL B N 1
ATOM 5140 C CA . VAL B 1 319 ? -16.359 -2.42 26.406 1 34.72 319 VAL B CA 1
ATOM 5141 C C . VAL B 1 319 ? -15.805 -2.438 27.828 1 34.72 319 VAL B C 1
ATOM 5143 O O . VAL B 1 319 ? -15.688 -3.5 28.438 1 34.72 319 VAL B O 1
ATOM 5146 N N . PHE B 1 320 ? -15.312 -1.32 28.375 1 37.25 320 PHE B N 1
ATOM 5147 C CA . PHE B 1 320 ? -14.773 -1.44 29.734 1 37.25 320 PHE B CA 1
ATOM 5148 C C . PHE B 1 320 ? -15.836 -1.139 30.781 1 37.25 320 PHE B C 1
ATOM 5150 O O . PHE B 1 320 ? -15.562 -1.155 31.969 1 37.25 320 PHE B O 1
ATOM 5157 N N . GLY B 1 321 ? -17.094 -1.516 30.656 1 33.12 321 GLY B N 1
ATOM 5158 C CA . GLY B 1 321 ? -18.141 -1.376 31.656 1 33.12 321 GLY B CA 1
ATOM 5159 C C . GLY B 1 321 ? -18.047 -0.095 32.469 1 33.12 321 GLY B C 1
ATOM 5160 O O . GLY B 1 321 ? -17.016 0.591 32.406 1 33.12 321 GLY B O 1
ATOM 5161 N N . LYS B 1 322 ? -19.172 0.493 33.125 1 37.56 322 LYS B N 1
ATOM 5162 C CA . LYS B 1 322 ? -19.188 1.553 34.125 1 37.56 322 LYS B CA 1
ATOM 5163 C C . LYS B 1 322 ? -18.109 1.342 35.156 1 37.56 322 LYS B C 1
ATOM 5165 O O . LYS B 1 322 ? -17.891 0.218 35.625 1 37.56 322 LYS B O 1
ATOM 5170 N N . PRO B 1 323 ? -17.172 2.084 35.312 1 31.22 323 PRO B N 1
ATOM 5171 C CA . PRO B 1 323 ? -16.641 1.794 36.625 1 31.22 323 PRO B CA 1
ATOM 5172 C C . PRO B 1 323 ? -17.719 1.597 37.688 1 31.22 323 PRO B C 1
ATOM 5174 O O . PRO B 1 323 ? -18.688 2.363 37.719 1 31.22 323 PRO B O 1
ATOM 5177 N N . GLY B 1 324 ? -17.906 0.323 38.125 1 24.64 324 GLY B N 1
ATOM 5178 C CA . GLY B 1 324 ? -18.469 0.248 39.469 1 24.64 324 GLY B CA 1
ATOM 5179 C C . GLY B 1 324 ? -17.75 1.152 40.469 1 24.64 324 GLY B C 1
ATOM 5180 O O . GLY B 1 324 ? -16.578 1.487 40.281 1 24.64 324 GLY B O 1
#

Foldseek 3Di:
DPPPPCQDPPDCVQWFQDQAAFAAPVLVVLLVPDDPVNLVVQLPDLCLFVLLFVLVVVLQCPAPQEHEAQLVLFDDKFKDLACLRVVVVVCVVLVQAAEEEAFQADCVVVVPHDRYDYCVVDPDALRYEYEAEVVGNFFRHNDPCNVVVLVVLVVSVHAYEYEDALQLQFGDYYYYQNRPNHFKYKYFCCRNRVVSVLRTMMMTGSDDDVVRCCCCNPVVPDSSSSSVSSSSSSVVAGSCRNCVVQVVVLVVVCVSSVFARTRGRQKTFHDPPDCVCVVNNDDPVDDDTDHDPPGTGMIGNSSVGHPCVVVVVVVCCVVVPPPD/DPPPPPQPPPDCVQWFQDQAAFAAPVLVVLLVPQDPVNLVVQLPDLCLFVLLFVLVVVLQCPDDQEHEAQLVLFDDKFKDLACLRVVVVVCVVLVQAAEEEAFQADCSVVVPHDRYDYCVVDPDALRYEYEAEVVGNFFRHNDPCNVVVLVVLVVSVHAYEYEDALQLQFGDYYYYQNRPNYFKYKYFCCRNRVVSVLRTMMMTGSDDDVVRCCCCNPVVPDSSSSSVSSSSSCVVAGSCRNCVVQVVVLVVVCVSSVFAQTRGRQKTFHDPPDCVCVVNNDDVVDDDTDHDPPGTGMIGNSSVTHPVVCVVVVVCCVVVPPPD

Sequence (648 aa):
MLRSAFRPTADLSRAGRGTGPIVDRRIARAVDSISMKRLLEQAAPRSLREEFLSTYAEWIRACRATPVTGLDAFSARYFVNGVTQAYDIFFYEHKDRRFRTLQGEYPYVRLSVPDWAHVEADELRPNDALVMSTPFYADGSVPPGYRALLDRCSELGVPVMIDAAYFGTCHGTRFDYGHPAIEMVSFSLSKAFAVQSFRIGILFSKRTLPYLEEIQTQASYYNRVGAYVGLTLMRQFSADFMPSAYRDAQRRVCAQLDVIPSRCVMLANLHDDDRRFDTILEDPRFEKPVLPPGVRRRVCISAYLGAAGSYLRRLARRVFGKPGMLRSAFRPTADLSRAGRGTGPIVDRRIARAVDSISMKRLLEQAAPRSLREEFLSTYAEWIRACRATPVTGLDAFSARYFVNGVTQAYDIFFYEHKDRRFRTLQGEYPYVRLSVPDWAHVEADELRPNDALVMSTPFYADGSVPPGYRALLDRCSELGVPVMIDAAYFGTCHGTRFDYGHPAIEMVSFSLSKAFAVQSFRIGILFSKRTLPYLEEIQTQASYYNRVGAYVGLTLMRQFSADFMPSAYRDAQRRVCAQLDVIPSRCVMLANLHDDDRRFDTILEDPRFEKPVLPPGVRRRVCISAYLGAAGSYLRRLARRVFGKPG

Secondary structure (DSSP, 8-state):
------------TT-BSS-PPP--HHHHHHHHT--HHHHHHHTS-THHHHHHHHHHHHHHHT-SSS-EE-GGG--EEEEESHHHHHHHHHHHHTTTSEEEE-TTS-THHHHH-SSEEETTTS---TTEEEEEESS-TTTSSPPTTHHHHHHHHHHHT--EEEEETTTTSB-S--EE---TTEEEEEEESHHHHS-GGG--EEEEESS--HHHHIIIIIS--S-HHHHHHHHHHHHHS-TTHHHHHHHHHHHHHHHHHT-EE-SBTTEEEPPTT--TTHHHH--TTSPPPPPPTTPPPEEE-HHHHSTHHHHHHHHHHHHH----/------------TT-BSS-PPP--HHHHHHHHT--HHHHHHHTS-THHHHHHHHHHHHHHHT-SSS-EE-GGG--EEEEESHHHHHHHHHHHHTTTSEEEE-TTS-THHHHH-SSEEETTTS---TTEEEEEESS-TTTSSPPTTHHHHHHHHHHHT--EEEEETTTTSB-S--EE---TTEEEEEEESHHHHS-GGG--EEEEESS--HHHHIIIIIS--S-HHHHHHHHHHHHHS-TTHHHHHHHHHHHHHHHHHT-EE-SBTTEEEPPTT--TTHHHH--TTSPPPPPPTTPPPEEE-HHHHSGGGTHHHHHHHHHH----

Solvent-accessible surface area (backbone atoms only — not comparable to full-atom values): 34035 Å² total; per-residue (Å²): 133,81,77,75,72,78,70,67,91,51,83,62,85,53,51,36,54,58,77,59,40,39,43,51,64,71,54,52,50,56,55,46,65,43,45,37,57,56,45,56,60,56,32,60,51,80,60,42,58,58,53,31,54,52,49,51,51,48,41,49,55,66,17,71,42,37,36,52,43,37,67,81,64,35,77,28,77,42,84,28,60,20,45,64,43,47,49,51,52,51,47,55,77,44,60,93,38,36,39,31,32,56,58,42,47,72,64,62,58,67,55,65,43,90,57,59,47,37,50,88,79,42,80,88,49,53,60,31,33,36,47,45,39,51,43,16,66,39,47,34,41,76,47,85,60,49,67,62,51,42,52,51,25,43,76,45,62,17,46,26,37,38,40,20,41,52,42,32,26,34,39,86,46,73,45,74,59,48,50,85,21,45,40,32,42,23,32,22,45,27,41,45,58,49,42,51,43,48,26,36,22,38,34,37,21,55,57,82,54,65,43,58,50,44,34,45,69,72,66,54,65,47,55,28,46,26,42,44,52,49,41,56,47,54,75,75,43,58,40,39,47,46,31,71,73,33,45,66,58,32,48,52,52,20,59,57,62,67,39,40,65,34,37,22,51,36,36,29,26,46,53,94,83,62,64,88,52,49,75,60,61,58,43,92,89,47,75,82,74,58,59,49,89,90,58,42,57,49,37,16,42,14,61,77,70,24,52,50,62,54,52,54,43,43,50,42,34,67,70,64,43,70,82,127,133,80,77,74,71,78,68,68,90,51,84,61,84,54,51,36,54,59,76,59,41,39,43,50,64,70,54,52,50,55,55,46,66,45,44,39,57,55,45,56,60,57,32,61,50,79,62,42,57,58,53,31,54,52,50,50,53,48,40,49,55,66,17,71,42,38,37,53,42,36,69,82,64,35,77,27,75,43,83,29,61,20,46,64,43,47,49,52,52,51,48,54,78,45,61,91,38,36,39,31,30,54,58,42,47,73,62,62,58,66,55,65,42,91,56,57,47,38,51,87,79,42,79,88,50,55,59,30,32,37,49,46,40,51,43,16,65,39,47,33,43,76,47,86,60,49,68,63,52,42,52,50,24,44,74,44,62,17,46,25,36,37,41,20,44,52,42,31,25,34,38,85,46,74,46,73,58,48,50,85,20,45,41,34,42,21,33,23,44,29,43,46,59,49,42,50,42,49,26,34,23,40,32,37,20,53,55,80,53,65,44,57,50,44,36,46,68,73,67,54,66,46,54,28,44,26,41,43,53,49,41,56,48,55,74,77,41,57,40,38,45,44,31,70,71,32,43,67,56,33,46,52,53,20,61,57,61,68,37,39,66,34,36,22,50,37,35,28,26,46,53,95,83,61,63,90,52,51,76,60,58,58,45,94,88,48,75,82,74,60,59,51,90,93,58,45,57,50,38,16,41,13,64,76,69,26,53,48,64,52,54,54,40,42,52,40,36,67,69,62,45,70,81,126

InterPro domains:
  IPR004839 Aminotransferase, class I/classII, large domain [PF00155] (93-218)
  IPR015421 Pyridoxal phosphate-dependent transferase, major domain [G3DSA:3.40.640.10] (50-227)
  IPR015424 Pyridoxal phosphate-dependent transferase [SSF53383] (78-258)